Protein AF-0000000084980252 (afdb_homodimer)

Solvent-accessible surface area (backbone atoms only — not comparable to full-atom values): 38788 Å² total; per-residue (Å²): 68,38,42,67,55,24,53,75,73,32,40,65,59,55,53,52,49,38,49,37,38,72,69,48,74,50,67,54,29,23,36,42,31,36,46,54,52,29,51,51,27,41,51,54,37,50,52,53,30,54,77,35,44,35,45,50,27,42,32,36,49,51,64,8,41,34,54,68,59,49,52,53,42,44,72,74,62,47,72,20,28,34,30,60,33,58,70,50,42,48,52,32,54,78,65,73,44,56,40,39,35,37,21,76,73,27,63,68,54,75,72,48,44,51,59,49,60,70,74,57,48,52,26,41,34,40,53,46,70,69,57,48,51,53,50,29,52,40,21,48,75,68,73,40,67,43,40,28,27,39,30,40,35,50,94,81,36,63,67,58,75,63,58,72,61,32,38,46,60,90,47,42,65,64,48,50,61,58,51,68,72,42,88,16,53,37,73,30,31,35,24,28,62,51,16,36,45,68,37,80,92,78,69,41,79,37,77,34,61,23,39,56,46,33,56,54,47,50,50,51,40,42,76,68,73,33,69,71,63,37,41,39,48,32,45,74,26,32,60,70,42,42,72,75,72,47,77,33,74,42,32,31,34,34,32,37,45,28,36,35,21,57,35,76,58,40,59,82,42,94,59,91,40,51,41,27,60,37,39,36,23,26,32,64,44,61,48,94,60,19,18,32,23,48,32,35,58,72,34,74,72,15,64,60,42,45,33,40,40,28,75,70,80,53,80,46,77,48,41,39,51,89,72,65,65,61,46,70,48,62,29,44,39,32,66,46,62,66,62,66,66,22,34,29,42,34,20,46,44,63,44,31,42,71,26,66,17,35,36,35,35,28,42,67,54,98,86,46,77,44,80,76,46,47,24,36,19,70,32,49,69,59,85,124,71,38,41,68,56,24,53,74,72,32,40,65,60,55,51,51,49,38,48,36,39,72,71,48,74,50,68,56,28,23,36,42,32,36,46,54,50,26,51,50,26,41,52,54,38,51,54,52,29,54,76,37,43,34,45,51,27,42,32,35,50,51,65,8,42,35,54,68,60,49,51,54,43,44,73,73,63,46,72,20,30,32,32,61,33,58,69,49,43,47,52,33,54,78,65,73,44,56,39,38,34,37,20,76,76,27,62,68,56,74,73,47,44,50,59,49,58,70,73,57,49,51,26,41,34,38,52,47,68,68,58,48,50,53,49,29,52,40,22,49,75,68,74,42,67,44,40,27,27,40,29,41,35,50,94,80,36,63,66,57,77,63,58,72,61,33,38,48,60,90,48,41,66,64,49,50,60,60,53,67,72,41,88,17,54,38,72,31,33,37,25,27,61,51,16,36,45,68,35,80,91,77,69,42,78,36,77,34,62,23,38,55,45,34,56,52,48,51,50,52,40,43,75,70,74,34,69,72,61,36,42,42,47,32,44,74,26,32,60,70,42,42,72,74,72,46,75,32,74,41,33,31,35,36,31,37,46,29,36,35,20,56,36,76,60,41,61,82,42,93,58,89,41,50,42,26,59,36,39,36,24,27,32,64,45,63,51,96,61,20,18,33,23,48,32,34,59,74,34,75,75,15,64,60,41,47,34,40,39,27,76,72,80,54,80,44,77,48,42,41,52,88,73,65,67,61,45,72,48,62,30,44,39,32,66,47,62,65,61,65,67,21,34,30,42,35,20,48,45,62,44,32,43,71,25,66,19,35,35,35,34,29,43,66,55,99,87,46,75,42,81,74,47,48,24,35,19,70,32,49,68,59,86,124

InterPro domains:
  IPR001608 Alanine racemase, N-terminal [PF01168] (33-231)
  IPR029066 PLP-binding barrel [SSF51419] (34-266)
  IPR048449 YhfX-like, C-terminal domain [PF21279] (278-363)

Structure (mmCIF, N/CA/C/O backbone):
data_AF-0000000084980252-model_v1
#
loop_
_entity.id
_entity.type
_entity.pdbx_description
1 polymer 'Uncharacterized protein'
#
loop_
_atom_site.group_PDB
_atom_site.id
_atom_site.type_symbol
_atom_site.label_atom_id
_atom_site.label_alt_id
_atom_site.label_comp_id
_atom_site.label_asym_id
_atom_site.label_entity_id
_atom_site.label_seq_id
_atom_site.pdbx_PDB_ins_code
_atom_site.Cartn_x
_atom_site.Cartn_y
_atom_site.Cartn_z
_atom_site.occupancy
_atom_site.B_iso_or_equiv
_atom_site.auth_seq_id
_atom_site.auth_comp_id
_atom_site.auth_asym_id
_atom_site.auth_atom_id
_atom_site.pdbx_PDB_model_num
ATOM 1 N N . MET A 1 1 ? 16.734 9.32 -9.547 1 91.62 1 MET A N 1
ATOM 2 C CA . MET A 1 1 ? 16.609 10.719 -9.141 1 91.62 1 MET A CA 1
ATOM 3 C C . MET A 1 1 ? 17.719 11.094 -8.148 1 91.62 1 MET A C 1
ATOM 5 O O . MET A 1 1 ? 18.594 11.891 -8.469 1 91.62 1 MET A O 1
ATOM 9 N N . PHE A 1 2 ? 17.906 10.453 -6.984 1 97.12 2 PHE A N 1
ATOM 10 C CA . PHE A 1 2 ? 18.828 10.828 -5.918 1 97.12 2 PHE A CA 1
ATOM 11 C C . PHE A 1 2 ? 20.062 9.922 -5.922 1 97.12 2 PHE A C 1
ATOM 13 O O . PHE A 1 2 ? 20.984 10.117 -5.125 1 97.12 2 PHE A O 1
ATOM 20 N N . LEU A 1 3 ? 20.125 8.938 -6.828 1 98.06 3 LEU A N 1
ATOM 21 C CA . LEU A 1 3 ? 21.125 7.875 -6.781 1 98.06 3 LEU A CA 1
ATOM 22 C C . LEU A 1 3 ? 22.531 8.445 -6.906 1 98.06 3 LEU A C 1
ATOM 24 O O . LEU A 1 3 ? 23.438 8.039 -6.18 1 98.06 3 LEU A O 1
ATOM 28 N N . LYS A 1 4 ? 22.734 9.398 -7.809 1 96.94 4 LYS A N 1
ATOM 29 C CA . LYS A 1 4 ? 24.062 10 -7.988 1 96.94 4 LYS A CA 1
ATOM 30 C C . LYS A 1 4 ? 24.531 10.695 -6.715 1 96.94 4 LYS A C 1
ATOM 32 O O . LYS A 1 4 ? 25.672 10.516 -6.289 1 96.94 4 LYS A O 1
ATOM 37 N N . LYS A 1 5 ? 23.625 11.516 -6.105 1 97.81 5 LYS A N 1
ATOM 38 C CA . LYS A 1 5 ? 23.969 12.211 -4.867 1 97.81 5 LYS A CA 1
ATOM 39 C C . LYS A 1 5 ? 24.25 11.219 -3.74 1 97.81 5 LYS A C 1
ATOM 41 O O . LYS A 1 5 ? 25.141 11.445 -2.922 1 97.81 5 LYS A O 1
ATOM 46 N N . LEU A 1 6 ? 23.453 10.156 -3.672 1 98.31 6 LEU A N 1
ATOM 47 C CA . LEU A 1 6 ? 23.672 9.125 -2.66 1 98.31 6 LEU A CA 1
ATOM 48 C C . LEU A 1 6 ? 25.031 8.477 -2.828 1 98.31 6 LEU A C 1
ATOM 50 O O . LEU A 1 6 ? 25.75 8.258 -1.846 1 98.31 6 LEU A O 1
ATOM 54 N N . GLU A 1 7 ? 25.359 8.117 -4.031 1 97.56 7 GLU A N 1
ATOM 55 C CA . GLU A 1 7 ? 26.641 7.488 -4.32 1 97.56 7 GLU A CA 1
ATOM 56 C C . GLU A 1 7 ? 27.797 8.406 -3.941 1 97.56 7 GLU A C 1
ATOM 58 O O . GLU A 1 7 ? 28.828 7.949 -3.424 1 97.56 7 GLU A O 1
ATOM 63 N N . GLU A 1 8 ? 27.672 9.703 -4.137 1 97.56 8 GLU A N 1
ATOM 64 C CA . GLU A 1 8 ? 28.734 10.672 -3.879 1 97.56 8 GLU A CA 1
ATOM 65 C C . GLU A 1 8 ? 28.859 10.953 -2.385 1 97.56 8 GLU A C 1
ATOM 67 O O . GLU A 1 8 ? 29.969 11.156 -1.885 1 97.56 8 GLU A O 1
ATOM 72 N N . ARG A 1 9 ? 27.734 10.945 -1.686 1 97.81 9 ARG A N 1
ATOM 73 C CA . ARG A 1 9 ? 27.766 11.523 -0.349 1 97.81 9 ARG A CA 1
ATOM 74 C C . ARG A 1 9 ? 27.516 10.469 0.719 1 97.81 9 ARG A C 1
ATOM 76 O O . ARG A 1 9 ? 27.703 10.719 1.91 1 97.81 9 ARG A O 1
ATOM 83 N N . ASN A 1 10 ? 27.078 9.32 0.358 1 97.38 10 ASN A N 1
ATOM 84 C CA . ASN A 1 10 ? 26.75 8.242 1.284 1 97.38 10 ASN A CA 1
ATOM 85 C C . ASN A 1 10 ? 26.984 6.871 0.653 1 97.38 10 ASN A C 1
ATOM 87 O O . ASN A 1 10 ? 26.109 6.012 0.676 1 97.38 10 ASN A O 1
ATOM 91 N N . LYS A 1 11 ? 28.141 6.723 0.034 1 96.12 11 LYS A N 1
ATOM 92 C CA . LYS A 1 11 ? 28.516 5.492 -0.653 1 96.12 11 LYS A CA 1
ATOM 93 C C . LYS A 1 11 ? 28.516 4.305 0.303 1 96.12 11 LYS A C 1
ATOM 95 O O . LYS A 1 11 ? 28.234 3.174 -0.103 1 96.12 11 LYS A O 1
ATOM 100 N N . ASN A 1 12 ? 28.812 4.562 1.568 1 96.56 12 ASN A N 1
ATOM 101 C CA . ASN A 1 12 ? 28.859 3.504 2.572 1 96.56 12 ASN A CA 1
ATOM 102 C C . ASN A 1 12 ? 27.516 2.785 2.693 1 96.56 12 ASN A C 1
ATOM 104 O O . ASN A 1 12 ? 27.484 1.577 2.936 1 96.56 12 ASN A O 1
ATOM 108 N N . LEU A 1 13 ? 26.406 3.521 2.588 1 98.06 13 LEU A N 1
ATOM 109 C CA . LEU A 1 13 ? 25.094 2.906 2.658 1 98.06 13 LEU A CA 1
ATOM 110 C C . LEU A 1 13 ? 24.875 1.936 1.5 1 98.06 13 LEU A C 1
ATOM 112 O O . LEU A 1 13 ? 24.344 0.842 1.69 1 98.06 13 LEU A O 1
ATOM 116 N N . ILE A 1 14 ? 25.312 2.328 0.305 1 98 14 ILE A N 1
ATOM 117 C CA . ILE A 1 14 ? 25.188 1.491 -0.883 1 98 14 ILE A CA 1
ATOM 118 C C . ILE A 1 14 ? 26.016 0.219 -0.706 1 98 14 ILE A C 1
ATOM 120 O O . ILE A 1 14 ? 25.516 -0.889 -0.894 1 98 14 ILE A O 1
ATOM 124 N N . ASN A 1 15 ? 27.281 0.404 -0.264 1 97 15 ASN A N 1
ATOM 125 C CA . ASN A 1 15 ? 28.188 -0.726 -0.111 1 97 15 ASN A CA 1
ATOM 126 C C . ASN A 1 15 ? 27.688 -1.715 0.937 1 97 15 ASN A C 1
ATOM 128 O O . ASN A 1 15 ? 27.688 -2.926 0.709 1 97 15 ASN A O 1
ATOM 132 N N . ALA A 1 16 ? 27.297 -1.174 2.055 1 97.81 16 ALA A N 1
ATOM 133 C CA . ALA A 1 16 ? 26.781 -2.021 3.127 1 97.81 16 ALA A CA 1
ATOM 134 C C . ALA A 1 16 ? 25.547 -2.809 2.666 1 97.81 16 ALA A C 1
ATOM 136 O O . ALA A 1 16 ? 25.422 -3.998 2.963 1 97.81 16 ALA A O 1
ATOM 137 N N . THR A 1 17 ? 24.656 -2.158 1.934 1 98.5 17 THR A N 1
ATOM 138 C CA . THR A 1 17 ? 23.422 -2.795 1.472 1 98.5 17 THR A CA 1
ATOM 139 C C . THR A 1 17 ? 23.734 -3.918 0.488 1 98.5 17 THR A C 1
ATOM 141 O O . THR A 1 17 ? 23.172 -5.008 0.583 1 98.5 17 THR A O 1
ATOM 144 N N . ILE A 1 18 ? 24.625 -3.654 -0.466 1 98.44 18 ILE A N 1
ATOM 145 C CA . ILE A 1 18 ? 25.031 -4.676 -1.428 1 98.44 18 ILE A CA 1
ATOM 146 C C . ILE A 1 18 ? 25.594 -5.883 -0.691 1 98.44 18 ILE A C 1
ATOM 148 O O . ILE A 1 18 ? 25.234 -7.023 -0.968 1 98.44 18 ILE A O 1
ATOM 152 N N . GLU A 1 19 ? 26.5 -5.598 0.259 1 97.44 19 GLU A N 1
ATOM 153 C CA . GLU A 1 19 ? 27.125 -6.668 1.025 1 97.44 19 GLU A CA 1
ATOM 154 C C . GLU A 1 19 ? 26.094 -7.488 1.784 1 97.44 19 GLU A C 1
ATOM 156 O O . GLU A 1 19 ? 26.094 -8.719 1.716 1 97.44 19 GLU A O 1
ATOM 161 N N . MET A 1 20 ? 25.234 -6.84 2.498 1 97.69 20 MET A N 1
ATOM 162 C CA . MET A 1 20 ? 24.219 -7.512 3.299 1 97.69 20 MET A CA 1
ATOM 163 C C . MET A 1 20 ? 23.312 -8.359 2.418 1 97.69 20 MET A C 1
ATOM 165 O O . MET A 1 20 ? 22.938 -9.477 2.787 1 97.69 20 MET A O 1
ATOM 169 N N . HIS A 1 21 ? 22.906 -7.809 1.261 1 98.56 21 HIS A N 1
ATOM 170 C CA . HIS A 1 21 ? 22.016 -8.539 0.357 1 98.56 21 HIS A CA 1
ATOM 171 C C . HIS A 1 21 ? 22.703 -9.766 -0.224 1 98.56 21 HIS A C 1
ATOM 173 O O . HIS A 1 21 ? 22.141 -10.859 -0.237 1 98.56 21 HIS A O 1
ATOM 179 N N . GLN A 1 22 ? 23.953 -9.57 -0.728 1 98.06 22 GLN A N 1
ATOM 180 C CA . GLN A 1 22 ? 24.688 -10.672 -1.337 1 98.06 22 GLN A CA 1
ATOM 181 C C . GLN A 1 22 ? 24.984 -11.766 -0.315 1 98.06 22 GLN A C 1
ATOM 183 O O . GLN A 1 22 ? 25.078 -12.945 -0.668 1 98.06 22 GLN A O 1
ATOM 188 N N . ASN A 1 23 ? 25.047 -11.414 0.994 1 97.06 23 ASN A N 1
ATOM 189 C CA . ASN A 1 23 ? 25.25 -12.375 2.068 1 97.06 23 ASN A CA 1
ATOM 190 C C . ASN A 1 23 ? 23.938 -13.023 2.492 1 97.06 23 ASN A C 1
ATOM 192 O O . ASN A 1 23 ? 23.906 -13.859 3.402 1 97.06 23 ASN A O 1
ATOM 196 N N . GLY A 1 24 ? 22.828 -12.633 1.924 1 96.94 24 GLY A N 1
ATOM 197 C CA . GLY A 1 24 ? 21.531 -13.203 2.238 1 96.94 24 GLY A CA 1
ATOM 198 C C . GLY A 1 24 ? 20.953 -12.672 3.537 1 96.94 24 GLY A C 1
ATOM 199 O O . GLY A 1 24 ? 20.031 -13.273 4.102 1 96.94 24 GLY A O 1
ATOM 200 N N . GLU A 1 25 ? 21.438 -11.5 4.043 1 96.25 25 GLU A N 1
ATOM 201 C CA . GLU A 1 25 ? 21.031 -10.961 5.336 1 96.25 25 GLU A CA 1
ATOM 202 C C . GLU A 1 25 ? 19.734 -10.156 5.211 1 96.25 25 GLU A C 1
ATOM 204 O O . GLU A 1 25 ? 18.984 -10.039 6.176 1 96.25 25 GLU A O 1
ATOM 209 N N . ILE A 1 26 ? 19.562 -9.555 4.047 1 96.88 26 ILE A N 1
ATOM 210 C CA . ILE A 1 26 ? 18.391 -8.727 3.834 1 96.88 26 ILE A CA 1
ATOM 211 C C . ILE A 1 26 ? 17.75 -9.078 2.49 1 96.88 26 ILE A C 1
ATOM 213 O O . ILE A 1 26 ? 18.406 -9.609 1.6 1 96.88 26 ILE A O 1
ATOM 217 N N . MET A 1 27 ? 16.5 -8.883 2.365 1 97.56 27 MET A N 1
ATOM 218 C CA . MET A 1 27 ? 15.672 -9.273 1.221 1 97.56 27 MET A CA 1
ATOM 219 C C . MET A 1 27 ? 15.406 -8.078 0.314 1 97.56 27 MET A C 1
ATOM 221 O O . MET A 1 27 ? 15.43 -6.93 0.768 1 97.56 27 MET A O 1
ATOM 225 N N . PRO A 1 28 ? 15.219 -8.297 -1.019 1 98.62 28 PRO A N 1
ATOM 226 C CA . PRO A 1 28 ? 14.758 -7.195 -1.868 1 98.62 28 PRO A CA 1
ATOM 227 C C . PRO A 1 28 ? 13.406 -6.629 -1.421 1 98.62 28 PRO A C 1
ATOM 229 O O . PRO A 1 28 ? 12.773 -7.18 -0.518 1 98.62 28 PRO A O 1
ATOM 232 N N . ASP A 1 29 ? 12.93 -5.527 -2.037 1 98.69 29 ASP A N 1
ATOM 233 C CA . ASP A 1 29 ? 11.727 -4.793 -1.667 1 98.69 29 ASP A CA 1
ATOM 234 C C . ASP A 1 29 ? 11.828 -4.254 -0.243 1 98.69 29 ASP A C 1
ATOM 236 O O . ASP A 1 29 ? 10.977 -4.543 0.6 1 98.69 29 ASP A O 1
ATOM 240 N N . SER A 1 30 ? 12.922 -3.545 -0.03 1 98.69 30 SER A N 1
ATOM 241 C CA . SER A 1 30 ? 13.195 -2.936 1.268 1 98.69 30 SER A CA 1
ATOM 242 C C . SER A 1 30 ? 13.766 -1.532 1.108 1 98.69 30 SER A C 1
ATOM 244 O O . SER A 1 30 ? 14.641 -1.303 0.264 1 98.69 30 SER A O 1
ATOM 246 N N . TYR A 1 31 ? 13.219 -0.63 1.798 1 98.94 31 TYR A N 1
ATOM 247 C CA . TYR A 1 31 ? 13.875 0.658 1.984 1 98.94 31 TYR A CA 1
ATOM 248 C C . TYR A 1 31 ? 14.898 0.587 3.109 1 98.94 31 TYR A C 1
ATOM 250 O O . TYR A 1 31 ? 14.57 0.192 4.23 1 98.94 31 TYR A O 1
ATOM 258 N N . ILE A 1 32 ? 16.094 0.924 2.816 1 98.88 32 ILE A N 1
ATOM 259 C CA . ILE A 1 32 ? 17.172 0.95 3.805 1 98.88 32 ILE A CA 1
ATOM 260 C C . ILE A 1 32 ? 17.469 2.393 4.211 1 98.88 32 ILE A C 1
ATOM 262 O O . ILE A 1 32 ? 17.734 3.242 3.361 1 98.88 32 ILE A O 1
ATOM 266 N N . VAL A 1 33 ? 17.422 2.635 5.496 1 98.81 33 VAL A N 1
ATOM 267 C CA . VAL A 1 33 ? 17.625 3.975 6.035 1 98.81 33 VAL A CA 1
ATOM 268 C C . VAL A 1 33 ? 18.922 4.008 6.84 1 98.81 33 VAL A C 1
ATOM 270 O O . VAL A 1 33 ? 19.109 3.223 7.773 1 98.81 33 VAL A O 1
ATOM 273 N N . ASP A 1 34 ? 19.812 4.809 6.449 1 98.5 34 ASP A N 1
ATOM 274 C CA . ASP A 1 34 ? 20.969 5.117 7.285 1 98.5 34 ASP A CA 1
ATOM 275 C C . ASP A 1 34 ? 20.578 6.008 8.461 1 98.5 34 ASP A C 1
ATOM 277 O O . ASP A 1 34 ? 20.578 7.234 8.344 1 98.5 34 ASP A O 1
ATOM 281 N N . LEU A 1 35 ? 20.375 5.414 9.594 1 98.56 35 LEU A N 1
ATOM 282 C CA . LEU A 1 35 ? 19.797 6.094 10.742 1 98.56 35 LEU A CA 1
ATOM 283 C C . LEU A 1 35 ? 20.75 7.164 11.273 1 98.56 35 LEU A C 1
ATOM 285 O O . LEU A 1 35 ? 20.312 8.25 11.664 1 98.56 35 LEU A O 1
ATOM 289 N N . ASN A 1 36 ? 22.047 6.883 11.336 1 98 36 ASN A N 1
ATOM 290 C CA . ASN A 1 36 ? 23.016 7.863 11.812 1 98 36 ASN A CA 1
ATOM 291 C C . ASN A 1 36 ? 22.969 9.148 10.984 1 98 36 ASN A C 1
ATOM 293 O O . ASN A 1 36 ? 22.906 10.25 11.547 1 98 36 ASN A O 1
ATOM 297 N N . THR A 1 37 ? 22.984 8.984 9.719 1 98.31 37 THR A N 1
ATOM 298 C CA . THR A 1 37 ? 22.953 10.141 8.828 1 98.31 37 THR A CA 1
ATOM 299 C C . THR A 1 37 ? 21.625 10.891 8.953 1 98.31 37 THR A C 1
ATOM 301 O O . THR A 1 37 ? 21.609 12.125 8.969 1 98.31 37 THR A O 1
ATOM 304 N N . LEU A 1 38 ? 20.516 10.156 9.062 1 98.81 38 LEU A N 1
ATOM 305 C CA . LEU A 1 38 ? 19.203 10.773 9.234 1 98.81 38 LEU A CA 1
ATOM 306 C C . LEU A 1 38 ? 19.172 11.648 10.484 1 98.81 38 LEU A C 1
ATOM 308 O O . LEU A 1 38 ? 18.703 12.781 10.438 1 98.81 38 LEU A O 1
ATOM 312 N N . LEU A 1 39 ? 19.703 11.125 11.555 1 98.69 39 LEU A N 1
ATOM 313 C CA . LEU A 1 39 ? 19.672 11.844 12.828 1 98.69 39 LEU A CA 1
ATOM 314 C C . LEU A 1 39 ? 20.625 13.031 12.805 1 98.69 39 LEU A C 1
ATOM 316 O O . LEU A 1 39 ? 20.359 14.062 13.414 1 98.69 39 LEU A O 1
ATOM 320 N N . ASP A 1 40 ? 21.719 12.867 12.125 1 98.56 40 ASP A N 1
ATOM 321 C CA . ASP A 1 40 ? 22.641 13.992 11.953 1 98.56 40 ASP A CA 1
ATOM 322 C C . ASP A 1 40 ? 21.969 15.117 11.164 1 98.56 40 ASP A C 1
ATOM 324 O O . ASP A 1 40 ? 22.094 16.297 11.516 1 98.56 40 ASP A O 1
ATOM 328 N N . ASN A 1 41 ? 21.281 14.734 10.023 1 98.94 41 ASN A N 1
ATOM 329 C CA . ASN A 1 41 ? 20.484 15.711 9.281 1 98.94 41 ASN A CA 1
ATOM 330 C C . ASN A 1 41 ? 19.5 16.438 10.188 1 98.94 41 ASN A C 1
ATOM 332 O O . ASN A 1 41 ? 19.406 17.656 10.172 1 98.94 41 ASN A O 1
ATOM 336 N N . ALA A 1 42 ? 18.812 15.664 10.984 1 98.94 42 ALA A N 1
ATOM 337 C CA . ALA A 1 42 ? 17.766 16.188 11.859 1 98.94 42 ALA A CA 1
ATOM 338 C C . ALA A 1 42 ? 18.359 17.141 12.898 1 98.94 42 ALA A C 1
ATOM 340 O O . ALA A 1 42 ? 17.766 18.188 13.188 1 98.94 42 ALA A O 1
ATOM 341 N N . LYS A 1 43 ? 19.469 16.766 13.453 1 98.81 43 LYS A N 1
ATOM 342 C CA . LYS A 1 43 ? 20.125 17.578 14.461 1 98.81 43 LYS A CA 1
ATOM 343 C C . LYS A 1 43 ? 20.516 18.938 13.891 1 98.81 43 LYS A C 1
ATOM 345 O O . LYS A 1 43 ? 20.297 19.984 14.523 1 98.81 43 LYS A O 1
ATOM 350 N N . LYS A 1 44 ? 21.109 18.938 12.742 1 98.81 44 LYS A N 1
ATOM 351 C CA . LYS A 1 44 ? 21.516 20.172 12.086 1 98.81 44 LYS A CA 1
ATOM 352 C C . LYS A 1 44 ? 20.297 21.047 11.781 1 98.81 44 LYS A C 1
ATOM 354 O O . LYS A 1 44 ? 20.344 22.266 11.961 1 98.81 44 LYS A O 1
ATOM 359 N N . MET A 1 45 ? 19.25 20.438 11.328 1 98.81 45 MET A N 1
ATOM 360 C CA . MET A 1 45 ? 18.047 21.188 10.977 1 98.81 45 MET A CA 1
ATOM 361 C C . MET A 1 45 ? 17.438 21.859 12.203 1 98.81 45 MET A C 1
ATOM 363 O O . MET A 1 45 ? 17.016 23.016 12.148 1 98.81 45 MET A O 1
ATOM 367 N N . LEU A 1 46 ? 17.406 21.047 13.234 1 98.38 46 LEU A N 1
ATOM 368 C CA . LEU A 1 46 ? 16.844 21.578 14.484 1 98.38 46 LEU A CA 1
ATOM 369 C C . LEU A 1 46 ? 17.656 22.766 14.977 1 98.38 46 LEU A C 1
ATOM 371 O O . LEU A 1 46 ? 17.094 23.75 15.469 1 98.38 46 LEU A O 1
ATOM 375 N N . TYR A 1 47 ? 18.969 22.656 14.891 1 98.25 47 TYR A N 1
ATOM 376 C CA . TYR A 1 47 ? 19.859 23.734 15.289 1 98.25 47 TYR A CA 1
ATOM 377 C C . TYR A 1 47 ? 19.547 25.016 14.516 1 98.25 47 TYR A C 1
ATOM 379 O O . TYR A 1 47 ? 19.375 26.078 15.102 1 98.25 47 TYR A O 1
ATOM 387 N N . VAL A 1 48 ? 19.422 24.906 13.219 1 98.25 48 VAL A N 1
ATOM 388 C CA . VAL A 1 48 ? 19.141 26.047 12.359 1 98.25 48 VAL A CA 1
ATOM 389 C C . VAL A 1 48 ? 17.766 26.609 12.672 1 98.25 48 VAL A C 1
ATOM 391 O O . VAL A 1 48 ? 17.562 27.828 12.703 1 98.25 48 VAL A O 1
ATOM 394 N N . ALA A 1 49 ? 16.781 25.766 12.867 1 98.12 49 ALA A N 1
ATOM 395 C CA . ALA A 1 49 ? 15.43 26.188 13.195 1 98.12 49 ALA A CA 1
ATOM 396 C C . ALA A 1 49 ? 15.422 27.016 14.477 1 98.12 49 ALA A C 1
ATOM 398 O O . ALA A 1 49 ? 14.734 28.047 14.547 1 98.12 49 ALA A O 1
ATOM 399 N N . LYS A 1 50 ? 16.188 26.594 15.438 1 96.62 50 LYS A N 1
ATOM 400 C CA . LYS A 1 50 ? 16.281 27.312 16.703 1 96.62 50 LYS A CA 1
ATOM 401 C C . LYS A 1 50 ? 16.891 28.703 16.484 1 96.62 50 LYS A C 1
ATOM 403 O O . LYS A 1 50 ? 16.406 29.688 17.062 1 96.62 50 LYS A O 1
ATOM 408 N N . GLU A 1 51 ? 17.859 28.75 15.711 1 96.81 51 GLU A N 1
ATOM 409 C CA . GLU A 1 51 ? 18.5 30.031 15.414 1 96.81 51 GLU A CA 1
ATOM 410 C C . GLU A 1 51 ? 17.516 30.984 14.75 1 96.81 51 GLU A C 1
ATOM 412 O O . GLU A 1 51 ? 17.594 32.219 14.961 1 96.81 51 GLU A O 1
ATOM 417 N N . LYS A 1 52 ? 16.625 30.438 14 1 97.12 52 LYS A N 1
ATOM 418 C CA . LYS A 1 52 ? 15.656 31.25 13.258 1 97.12 52 LYS A CA 1
ATOM 419 C C . LYS A 1 52 ? 14.375 31.438 14.055 1 97.12 52 LYS A C 1
ATOM 421 O O . LYS A 1 52 ? 13.422 32.062 13.578 1 97.12 52 LYS A O 1
ATOM 426 N N . ASN A 1 53 ? 14.297 30.891 15.266 1 96.44 53 ASN A N 1
ATOM 427 C CA . ASN A 1 53 ? 13.133 30.922 16.141 1 96.44 53 ASN A CA 1
ATOM 428 C C . ASN A 1 53 ? 11.922 30.266 15.484 1 96.44 53 ASN A C 1
ATOM 430 O O . ASN A 1 53 ? 10.82 30.812 15.516 1 96.44 53 ASN A O 1
ATOM 434 N N . VAL A 1 54 ? 12.172 29.203 14.781 1 96.81 54 VAL A N 1
ATOM 435 C CA . VAL A 1 54 ? 11.141 28.422 14.102 1 96.81 54 VAL A CA 1
ATOM 436 C C . VAL A 1 54 ? 10.945 27.094 14.812 1 96.81 54 VAL A C 1
ATOM 438 O O . VAL A 1 54 ? 11.891 26.531 15.375 1 96.81 54 VAL A O 1
ATOM 441 N N . LYS A 1 55 ? 9.727 26.594 14.836 1 97.31 55 LYS A N 1
ATOM 442 C CA . LYS A 1 55 ? 9.414 25.281 15.414 1 97.31 55 LYS A CA 1
ATOM 443 C C . LYS A 1 55 ? 9.242 24.234 14.32 1 97.31 55 LYS A C 1
ATOM 445 O O . LYS A 1 55 ? 8.828 24.547 13.203 1 97.31 55 LYS A O 1
ATOM 450 N N . LEU A 1 56 ? 9.586 23 14.641 1 98.44 56 LEU A N 1
ATOM 451 C CA . LEU A 1 56 ? 9.5 21.922 13.664 1 98.44 56 LEU A CA 1
ATOM 452 C C . LEU A 1 56 ? 8.641 20.781 14.188 1 98.44 56 LEU A C 1
ATOM 454 O O . LEU A 1 56 ? 8.828 20.344 15.328 1 98.44 56 LEU A O 1
ATOM 458 N N . LEU A 1 57 ? 7.676 20.375 13.445 1 98.69 57 LEU A N 1
ATOM 459 C CA . LEU A 1 57 ? 6.949 19.109 13.609 1 98.69 57 LEU A CA 1
ATOM 460 C C . LEU A 1 57 ? 7.34 18.125 12.516 1 98.69 57 LEU A C 1
ATOM 462 O O . LEU A 1 57 ? 7.195 18.406 11.328 1 98.69 57 LEU A O 1
ATOM 466 N N . PHE A 1 58 ? 7.848 16.953 12.938 1 98.88 58 PHE A N 1
ATOM 467 C CA . PHE A 1 58 ? 8.375 16.047 11.922 1 98.88 58 PHE A CA 1
ATOM 468 C C . PHE A 1 58 ? 7.254 15.258 11.258 1 98.88 58 PHE A C 1
ATOM 470 O O . PHE A 1 58 ? 6.277 14.891 11.914 1 98.88 58 PHE A O 1
ATOM 477 N N . MET A 1 59 ? 7.371 15.094 9.984 1 98.62 59 MET A N 1
ATOM 478 C CA . MET A 1 59 ? 6.504 14.266 9.148 1 98.62 59 MET A CA 1
ATOM 479 C C . MET A 1 59 ? 7.199 12.969 8.758 1 98.62 59 MET A C 1
ATOM 481 O O . MET A 1 59 ? 8.289 12.992 8.188 1 98.62 59 MET A O 1
ATOM 485 N N . LEU A 1 60 ? 6.551 11.781 9 1 98.81 60 LEU A N 1
ATOM 486 C CA . LEU A 1 60 ? 7.285 10.539 8.789 1 98.81 60 LEU A CA 1
ATOM 487 C C . LEU A 1 60 ? 6.555 9.633 7.801 1 98.81 60 LEU A C 1
ATOM 489 O O . LEU A 1 60 ? 6.988 8.508 7.551 1 98.81 60 LEU A O 1
ATOM 493 N N . LYS A 1 61 ? 5.484 10.117 7.184 1 98.56 61 LYS A N 1
ATOM 494 C CA . LYS A 1 61 ? 4.766 9.266 6.246 1 98.56 61 LYS A CA 1
ATOM 495 C C . LYS A 1 61 ? 5.699 8.719 5.168 1 98.56 61 LYS A C 1
ATOM 497 O O . LYS A 1 61 ? 5.582 7.562 4.762 1 98.56 61 LYS A O 1
ATOM 502 N N . GLN A 1 62 ? 6.668 9.484 4.637 1 98.5 62 GLN A N 1
ATOM 503 C CA . GLN A 1 62 ? 7.566 9.039 3.576 1 98.5 62 GLN A CA 1
ATOM 504 C C . GLN A 1 62 ? 8.586 8.031 4.105 1 98.5 62 GLN A C 1
ATOM 506 O O . GLN A 1 62 ? 9.234 7.332 3.326 1 98.5 62 GLN A O 1
ATOM 511 N N . LEU A 1 63 ? 8.766 7.984 5.438 1 98.75 63 LEU A N 1
ATOM 512 C CA . LEU A 1 63 ? 9.688 7.031 6.051 1 98.75 63 LEU A CA 1
ATOM 513 C C . LEU A 1 63 ? 8.93 5.914 6.746 1 98.75 63 LEU A C 1
ATOM 515 O O . LEU A 1 63 ? 9.398 5.371 7.75 1 98.75 63 LEU A O 1
ATOM 519 N N . GLY A 1 64 ? 7.691 5.648 6.309 1 98.56 64 GLY A N 1
ATOM 520 C CA . GLY A 1 64 ? 6.914 4.52 6.797 1 98.56 64 GLY A CA 1
ATOM 521 C C . GLY A 1 64 ? 6.289 4.766 8.156 1 98.56 64 GLY A C 1
ATOM 522 O O . GLY A 1 64 ? 6.125 3.834 8.945 1 98.56 64 GLY A O 1
ATOM 523 N N . ARG A 1 65 ? 6.094 6.004 8.516 1 98.69 65 ARG A N 1
ATOM 524 C CA . ARG A 1 65 ? 5.488 6.312 9.805 1 98.69 65 ARG A CA 1
ATOM 525 C C . ARG A 1 65 ? 6.273 5.68 10.945 1 98.69 65 ARG A C 1
ATOM 527 O O . ARG A 1 65 ? 5.688 5.188 11.914 1 98.69 65 ARG A O 1
ATOM 534 N N . ASN A 1 66 ? 7.566 5.598 10.93 1 98.69 66 ASN A N 1
ATOM 535 C CA . ASN A 1 66 ? 8.398 4.75 11.773 1 98.69 66 ASN A CA 1
ATOM 536 C C . ASN A 1 66 ? 8.484 5.289 13.195 1 98.69 66 ASN A C 1
ATOM 538 O O . ASN A 1 66 ? 9.047 6.363 13.422 1 98.69 66 ASN A O 1
ATOM 542 N N . PRO A 1 67 ? 7.984 4.551 14.172 1 98.31 67 PRO A N 1
ATOM 543 C CA . PRO A 1 67 ? 7.949 5.078 15.539 1 98.31 67 PRO A CA 1
ATOM 544 C C . PRO A 1 67 ? 9.328 5.125 16.188 1 98.31 67 PRO A C 1
ATOM 546 O O . PRO A 1 67 ? 9.562 5.914 17.109 1 98.31 67 PRO A O 1
ATOM 549 N N . TYR A 1 68 ? 10.273 4.273 15.758 1 98.56 68 TYR A N 1
ATOM 550 C CA . TYR A 1 68 ? 11.633 4.34 16.281 1 98.56 68 TYR A CA 1
ATOM 551 C C . TYR A 1 68 ? 12.305 5.652 15.883 1 98.56 68 TYR A C 1
ATOM 553 O O . TYR A 1 68 ? 12.922 6.312 16.719 1 98.56 68 TYR A O 1
ATOM 561 N N . ILE A 1 69 ? 12.148 6.012 14.625 1 98.88 69 ILE A N 1
ATOM 562 C CA . ILE A 1 69 ? 12.68 7.285 14.156 1 98.88 69 ILE A CA 1
ATOM 563 C C . ILE A 1 69 ? 12.008 8.43 14.914 1 98.88 69 ILE A C 1
ATOM 565 O O . ILE A 1 69 ? 12.68 9.375 15.344 1 98.88 69 ILE A O 1
ATOM 569 N N . ALA A 1 70 ? 10.719 8.312 15.102 1 98.94 70 ALA A N 1
ATOM 570 C CA . ALA A 1 70 ? 9.977 9.344 15.828 1 98.94 70 ALA A CA 1
ATOM 571 C C . ALA A 1 70 ? 10.547 9.547 17.219 1 98.94 70 ALA A C 1
ATOM 573 O O . ALA A 1 70 ? 10.766 10.68 17.656 1 98.94 70 ALA A O 1
ATOM 574 N N . LYS A 1 71 ? 10.758 8.461 17.906 1 98.75 71 LYS A N 1
ATOM 575 C CA . LYS A 1 71 ? 11.289 8.531 19.266 1 98.75 71 LYS A CA 1
ATOM 576 C C . LYS A 1 71 ? 12.656 9.211 19.281 1 98.75 71 LYS A C 1
ATOM 578 O O . LYS A 1 71 ? 12.938 10.023 20.172 1 98.75 71 LYS A O 1
ATOM 583 N N . LYS A 1 72 ? 13.477 8.859 18.328 1 98.81 72 LYS A N 1
ATOM 584 C CA . LYS A 1 72 ? 14.805 9.461 18.25 1 98.81 72 LYS A CA 1
ATOM 585 C C . LYS A 1 72 ? 14.719 10.961 17.984 1 98.81 72 LYS A C 1
ATOM 587 O O . LYS A 1 72 ? 15.516 11.734 18.516 1 98.81 72 LYS A O 1
ATOM 592 N N . LEU A 1 73 ? 13.773 11.359 17.141 1 98.88 73 LEU A N 1
ATOM 593 C CA . LEU A 1 73 ? 13.602 12.773 16.844 1 98.88 73 LEU A CA 1
ATOM 594 C C . LEU A 1 73 ? 13.125 13.539 18.078 1 98.88 73 LEU A C 1
ATOM 596 O O . LEU A 1 73 ? 13.578 14.656 18.328 1 98.88 73 LEU A O 1
ATOM 600 N N . ILE A 1 74 ? 12.211 12.922 18.844 1 98.81 74 ILE A N 1
ATOM 601 C CA . ILE A 1 74 ? 11.75 13.523 20.078 1 98.81 74 ILE A CA 1
ATOM 602 C C . ILE A 1 74 ? 12.93 13.688 21.047 1 98.81 74 ILE A C 1
ATOM 604 O O . ILE A 1 74 ? 13.086 14.742 21.672 1 98.81 74 ILE A O 1
ATOM 608 N N . GLU A 1 75 ? 13.773 12.703 21.125 1 98.69 75 GLU A N 1
ATOM 609 C CA . GLU A 1 75 ? 14.961 12.75 21.984 1 98.69 75 GLU A CA 1
ATOM 610 C C . GLU A 1 75 ? 15.898 13.883 21.562 1 98.69 75 GLU A C 1
ATOM 612 O O . GLU A 1 75 ? 16.562 14.484 22.406 1 98.69 75 GLU A O 1
ATOM 617 N N . LEU A 1 76 ? 15.922 14.141 20.297 1 98.56 76 LEU A N 1
ATOM 618 C CA . LEU A 1 76 ? 16.781 15.203 19.781 1 98.56 76 LEU A CA 1
ATOM 619 C C . LEU A 1 76 ? 16.219 16.578 20.141 1 98.56 76 LEU A C 1
ATOM 621 O O . LEU A 1 76 ? 16.953 17.562 20.141 1 98.56 76 LEU A O 1
ATOM 625 N N . GLY A 1 77 ? 14.891 16.641 20.344 1 98.19 77 GLY A N 1
ATOM 626 C CA . GLY A 1 77 ? 14.336 17.922 20.75 1 98.19 77 GLY A CA 1
ATOM 627 C C . GLY A 1 77 ? 13.188 18.391 19.875 1 98.19 77 GLY A C 1
ATOM 628 O O . GLY A 1 77 ? 12.633 19.469 20.078 1 98.19 77 GLY A O 1
ATOM 629 N N . TYR A 1 78 ? 12.812 17.594 18.859 1 98.5 78 TYR A N 1
ATOM 630 C CA . TYR A 1 78 ? 11.641 17.953 18.062 1 98.5 78 TYR A CA 1
ATOM 631 C C . TYR A 1 78 ? 10.383 17.953 18.922 1 98.5 78 TYR A C 1
ATOM 633 O O . TYR A 1 78 ? 10.258 17.156 19.859 1 98.5 78 TYR A O 1
ATOM 641 N N . GLU A 1 79 ? 9.43 18.75 18.578 1 96.25 79 GLU A N 1
ATOM 642 C CA . GLU A 1 79 ? 8.266 19 19.422 1 96.25 79 GLU A CA 1
ATOM 643 C C . GLU A 1 79 ? 7.234 17.891 19.266 1 96.25 79 GLU A C 1
ATOM 645 O O . GLU A 1 79 ? 6.406 17.688 20.156 1 96.25 79 GLU A O 1
ATOM 650 N N . GLY A 1 80 ? 7.25 17.234 18.172 1 98.56 80 GLY A N 1
ATOM 651 C CA . GLY A 1 80 ? 6.27 16.188 17.922 1 98.56 80 GLY A CA 1
ATOM 652 C C . GLY A 1 80 ? 6.059 15.898 16.453 1 98.56 80 GLY A C 1
ATOM 653 O O . GLY A 1 80 ? 6.766 16.438 15.602 1 98.56 80 GLY A O 1
ATOM 654 N N . ALA A 1 81 ? 5.141 15.031 16.203 1 98.88 81 ALA A N 1
ATOM 655 C CA . ALA A 1 81 ? 4.848 14.586 14.852 1 98.88 81 ALA A CA 1
ATOM 656 C C . ALA A 1 81 ? 3.717 15.406 14.234 1 98.88 81 ALA A C 1
ATOM 658 O O . ALA A 1 81 ? 2.828 15.883 14.953 1 98.88 81 ALA A O 1
ATOM 659 N N . VAL A 1 82 ? 3.789 15.695 13.008 1 98.81 82 VAL A N 1
ATOM 660 C CA . VAL A 1 82 ? 2.598 15.938 12.195 1 98.81 82 VAL A CA 1
ATOM 661 C C . VAL A 1 82 ? 2.201 14.648 11.477 1 98.81 82 VAL A C 1
ATOM 663 O O . VAL A 1 82 ? 3.039 14 10.844 1 98.81 82 VAL A O 1
ATOM 666 N N . VAL A 1 83 ? 0.976 14.25 11.617 1 98.75 83 VAL A N 1
ATOM 667 C CA . VAL A 1 83 ? 0.57 12.953 11.078 1 98.75 83 VAL A CA 1
ATOM 668 C C . VAL A 1 83 ? -0.297 13.156 9.836 1 98.75 83 VAL A C 1
ATOM 670 O O . VAL A 1 83 ? -1.127 14.062 9.797 1 98.75 83 VAL A O 1
ATOM 673 N N . VAL A 1 84 ? -0.046 12.336 8.836 1 98.19 84 VAL A N 1
ATOM 674 C CA . VAL A 1 84 ? -0.68 12.523 7.535 1 98.19 84 VAL A CA 1
ATOM 675 C C . VAL A 1 84 ? -2.15 12.125 7.613 1 98.19 84 VAL A C 1
ATOM 677 O O . VAL A 1 84 ? -2.99 12.672 6.902 1 98.19 84 VAL A O 1
ATOM 680 N N . ASP A 1 85 ? -2.482 11.07 8.453 1 98.12 85 ASP A N 1
ATOM 681 C CA . ASP A 1 85 ? -3.85 10.57 8.57 1 98.12 85 ASP A CA 1
ATOM 682 C C . ASP A 1 85 ? -4.086 9.938 9.938 1 98.12 85 ASP A C 1
ATOM 684 O O . ASP A 1 85 ? -3.184 9.906 10.781 1 98.12 85 ASP A O 1
ATOM 688 N N . PHE A 1 86 ? -5.297 9.492 10.203 1 97.62 86 PHE A N 1
ATOM 689 C CA . PHE A 1 86 ? -5.707 8.984 11.508 1 97.62 86 PHE A CA 1
ATOM 690 C C . PHE A 1 86 ? -5.047 7.637 11.797 1 97.62 86 PHE A C 1
ATOM 692 O O . PHE A 1 86 ? -4.805 7.301 12.961 1 97.62 86 PHE A O 1
ATOM 699 N N . ASN A 1 87 ? -4.672 6.871 10.758 1 97.12 87 ASN A N 1
ATOM 700 C CA . ASN A 1 87 ? -3.916 5.645 10.984 1 97.12 87 ASN A CA 1
ATOM 701 C C . ASN A 1 87 ? -2.51 5.941 11.5 1 97.12 87 ASN A C 1
ATOM 703 O O . ASN A 1 87 ? -1.996 5.227 12.359 1 97.12 87 ASN A O 1
ATOM 707 N N . GLU A 1 88 ? -1.889 6.941 10.922 1 98.44 88 GLU A N 1
ATOM 708 C CA . GLU A 1 88 ? -0.589 7.363 11.438 1 98.44 88 GLU A CA 1
ATOM 709 C C . GLU A 1 88 ? -0.7 7.879 12.867 1 98.44 88 GLU A C 1
ATOM 711 O O . GLU A 1 88 ? 0.186 7.637 13.688 1 98.44 88 GLU A O 1
ATOM 716 N N . ALA A 1 89 ? -1.788 8.633 13.148 1 98.56 89 ALA A N 1
ATOM 717 C CA . ALA A 1 89 ? -2.02 9.094 14.516 1 98.56 89 ALA A CA 1
ATOM 718 C C . ALA A 1 89 ? -2.049 7.914 15.492 1 98.56 89 ALA A C 1
ATOM 720 O O . ALA A 1 89 ? -1.435 7.973 16.562 1 98.56 89 ALA A O 1
ATOM 721 N N . LYS A 1 90 ? -2.725 6.895 15.109 1 97.19 90 LYS A N 1
ATOM 722 C CA . LYS A 1 90 ? -2.826 5.723 15.969 1 97.19 90 LYS A CA 1
ATOM 723 C C . LYS A 1 90 ? -1.45 5.121 16.25 1 97.19 90 LYS A C 1
ATOM 725 O O . LYS A 1 90 ? -1.142 4.762 17.391 1 97.19 90 LYS A O 1
ATOM 730 N N . VAL A 1 91 ? -0.604 5.031 15.211 1 97.56 91 VAL A N 1
ATOM 731 C CA . VAL A 1 91 ? 0.739 4.484 15.367 1 97.56 91 VAL A CA 1
ATOM 732 C C . VAL A 1 91 ? 1.53 5.324 16.359 1 97.56 91 VAL A C 1
ATOM 734 O O . VAL A 1 91 ? 2.186 4.781 17.266 1 97.56 91 VAL A O 1
ATOM 737 N N . MET A 1 92 ? 1.439 6.648 16.219 1 98.69 92 MET A N 1
ATOM 738 C CA . MET A 1 92 ? 2.166 7.535 17.125 1 98.69 92 MET A CA 1
ATOM 739 C C . MET A 1 92 ? 1.628 7.418 18.547 1 98.69 92 MET A C 1
ATOM 741 O O . MET A 1 92 ? 2.4 7.336 19.5 1 98.69 92 MET A O 1
ATOM 745 N N . MET A 1 93 ? 0.324 7.379 18.688 1 98.56 93 MET A N 1
ATOM 746 C CA . MET A 1 93 ? -0.303 7.281 20 1 98.56 93 MET A CA 1
ATOM 747 C C . MET A 1 93 ? 0.064 5.969 20.688 1 98.56 93 MET A C 1
ATOM 749 O O . MET A 1 93 ? 0.429 5.957 21.859 1 98.56 93 MET A O 1
ATOM 753 N N . ASP A 1 94 ? 0.025 4.863 19.875 1 97 94 ASP A N 1
ATOM 754 C CA . ASP A 1 94 ? 0.346 3.547 20.422 1 97 94 ASP A CA 1
ATOM 755 C C . ASP A 1 94 ? 1.8 3.482 20.875 1 97 94 ASP A C 1
ATOM 757 O O . ASP A 1 94 ? 2.164 2.617 21.672 1 97 94 ASP A O 1
ATOM 761 N N . ASN A 1 95 ? 2.609 4.391 20.391 1 98 95 ASN A N 1
ATOM 762 C CA . ASN A 1 95 ? 4.023 4.395 20.75 1 98 95 ASN A CA 1
ATOM 763 C C . ASN A 1 95 ? 4.379 5.59 21.625 1 98 95 ASN A C 1
ATOM 765 O O . ASN A 1 95 ? 5.559 5.91 21.797 1 98 95 ASN A O 1
ATOM 769 N N . ASN A 1 96 ? 3.383 6.332 22.125 1 98.31 96 ASN A N 1
ATOM 770 C CA . ASN A 1 96 ? 3.535 7.445 23.062 1 98.31 96 ASN A CA 1
ATOM 771 C C . ASN A 1 96 ? 4.379 8.57 22.469 1 98.31 96 ASN A C 1
ATOM 773 O O . ASN A 1 96 ? 5.242 9.125 23.141 1 98.31 96 ASN A O 1
ATOM 777 N N . ILE A 1 97 ? 4.215 8.805 21.203 1 98.81 97 ILE A N 1
ATOM 778 C CA . ILE A 1 97 ? 4.883 9.898 20.516 1 98.81 97 ILE A CA 1
ATOM 779 C C . ILE A 1 97 ? 3.988 11.133 20.516 1 98.81 97 ILE A C 1
ATOM 781 O O . ILE A 1 97 ? 2.826 11.07 20.109 1 98.81 97 ILE A O 1
ATOM 785 N N . PRO A 1 98 ? 4.492 12.266 21 1 98.81 98 PRO A N 1
ATOM 786 C CA . PRO A 1 98 ? 3.682 13.484 20.953 1 98.81 98 PRO A CA 1
ATOM 787 C C . PRO A 1 98 ? 3.275 13.859 19.531 1 98.81 98 PRO A C 1
ATOM 789 O O . PRO A 1 98 ? 4.07 13.711 18.594 1 98.81 98 PRO A O 1
ATOM 792 N N . ILE A 1 99 ? 2.02 14.242 19.391 1 98.81 99 ILE A N 1
ATOM 793 C CA . ILE A 1 99 ? 1.501 14.703 18.094 1 98.81 99 ILE A CA 1
ATOM 794 C C . ILE A 1 99 ? 1.26 16.203 18.156 1 98.81 99 ILE A C 1
ATOM 796 O O . ILE A 1 99 ? 0.463 16.688 18.969 1 98.81 99 ILE A O 1
ATOM 800 N N . GLY A 1 100 ? 1.99 16.922 17.297 1 98.75 100 GLY A N 1
ATOM 801 C CA . GLY A 1 100 ? 1.869 18.375 17.281 1 98.75 100 GLY A CA 1
ATOM 802 C C . GLY A 1 100 ? 0.753 18.859 16.375 1 98.75 100 GLY A C 1
ATOM 803 O O . GLY A 1 100 ? 0.214 19.953 16.594 1 98.75 100 GLY A O 1
ATOM 804 N N . ASN A 1 101 ? 0.487 18.156 15.336 1 98.81 101 ASN A N 1
ATOM 805 C CA . ASN A 1 101 ? -0.549 18.516 14.383 1 98.81 101 ASN A CA 1
ATOM 806 C C . ASN A 1 101 ? -1.192 17.297 13.75 1 98.81 101 ASN A C 1
ATOM 808 O O . ASN A 1 101 ? -0.493 16.375 13.32 1 98.81 101 ASN A O 1
ATOM 812 N N . VAL A 1 102 ? -2.498 17.234 13.719 1 98.75 102 VAL A N 1
ATOM 813 C CA . VAL A 1 102 ? -3.256 16.188 13.047 1 98.75 102 VAL A CA 1
ATOM 814 C C . VAL A 1 102 ? -4.336 16.812 12.164 1 98.75 102 VAL A C 1
ATOM 816 O O . VAL A 1 102 ? -4.832 17.906 12.461 1 98.75 102 VAL A O 1
ATOM 819 N N . GLY A 1 103 ? -4.559 16.234 11.016 1 98 103 GLY A N 1
ATOM 820 C CA . GLY A 1 103 ? -5.727 16.609 10.234 1 98 103 GLY A CA 1
ATOM 821 C C . GLY A 1 103 ? -5.395 17.5 9.047 1 98 103 GLY A C 1
ATOM 822 O O . GLY A 1 103 ? -6.285 17.906 8.297 1 98 103 GLY A O 1
ATOM 823 N N . ASN A 1 104 ? -4.102 17.781 8.828 1 95.06 104 ASN A N 1
ATOM 824 C CA . ASN A 1 104 ? -3.719 18.734 7.793 1 95.06 104 ASN A CA 1
ATOM 825 C C . ASN A 1 104 ? -3.939 18.156 6.395 1 95.06 104 ASN A C 1
ATOM 827 O O . ASN A 1 104 ? -4.328 18.891 5.477 1 95.06 104 ASN A O 1
ATOM 831 N N . LEU A 1 105 ? -3.664 16.891 6.195 1 96.25 105 LEU A N 1
A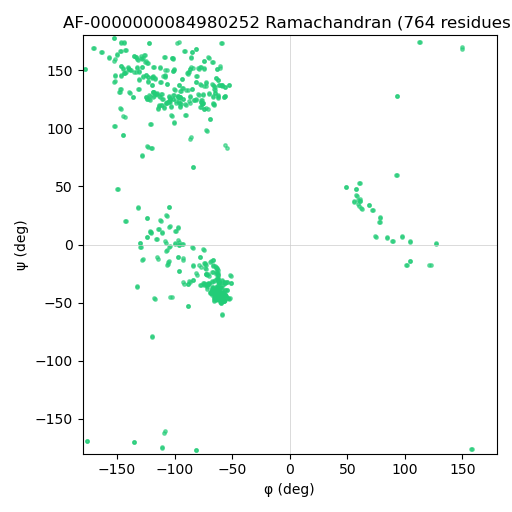TOM 832 C CA . LEU A 1 105 ? -3.873 16.25 4.902 1 96.25 105 LEU A CA 1
ATOM 833 C C . LEU A 1 105 ? -5.145 15.414 4.914 1 96.25 105 LEU A C 1
ATOM 835 O O . LEU A 1 105 ? -5.969 15.516 3.998 1 96.25 105 LEU A O 1
ATOM 839 N N . VAL A 1 106 ? -5.32 14.68 5.922 1 98.62 106 VAL A N 1
ATOM 840 C CA . VAL A 1 106 ? -6.52 13.867 6.105 1 98.62 106 VAL A CA 1
ATOM 841 C C . VAL A 1 106 ? -7.184 14.211 7.438 1 98.62 106 VAL A C 1
ATOM 843 O O . VAL A 1 106 ? -6.555 14.117 8.492 1 98.62 106 VAL A O 1
ATOM 846 N N . GLN A 1 107 ? -8.461 14.578 7.418 1 98.69 107 GLN A N 1
ATOM 847 C CA . GLN A 1 107 ? -9.211 14.938 8.617 1 98.69 107 GLN A CA 1
ATOM 848 C C . GLN A 1 107 ? -9.414 13.727 9.523 1 98.69 107 GLN A C 1
ATOM 850 O O . GLN A 1 107 ? -9.305 12.586 9.078 1 98.69 107 GLN A O 1
ATOM 855 N N . VAL A 1 108 ? -9.641 13.977 10.758 1 98.56 108 VAL A N 1
ATOM 856 C CA . VAL A 1 108 ? -9.852 12.922 11.734 1 98.56 108 VAL A CA 1
ATOM 857 C C . VAL A 1 108 ? -11.297 12.438 11.672 1 98.56 108 VAL A C 1
ATOM 859 O O . VAL A 1 108 ? -12.234 13.242 11.75 1 98.56 108 VAL A O 1
ATOM 862 N N . PRO A 1 109 ? -11.523 11.125 11.469 1 98.44 109 PRO A N 1
ATOM 863 C CA . PRO A 1 109 ? -12.898 10.625 11.523 1 98.44 109 PRO A CA 1
ATOM 864 C C . PRO A 1 109 ? -13.555 10.867 12.883 1 98.44 109 PRO A C 1
ATOM 866 O O . PRO A 1 109 ? -12.875 10.898 13.906 1 98.44 109 PRO A O 1
ATOM 869 N N . ASN A 1 110 ? -14.859 10.969 12.883 1 97.06 110 ASN A N 1
ATOM 870 C CA . ASN A 1 110 ? -15.602 11.32 14.094 1 97.06 110 ASN A CA 1
ATOM 871 C C . ASN A 1 110 ? -15.312 10.344 15.227 1 97.06 110 ASN A C 1
ATOM 873 O O . ASN A 1 110 ? -15.062 10.758 16.359 1 97.06 110 ASN A O 1
ATOM 877 N N . ALA A 1 111 ? -15.273 9.086 14.883 1 97.12 111 ALA A N 1
ATOM 878 C CA . ALA A 1 111 ? -15.156 8.047 15.898 1 97.12 111 ALA A CA 1
ATOM 879 C C . ALA A 1 111 ? -13.805 8.109 16.594 1 97.12 111 ALA A C 1
ATOM 881 O O . ALA A 1 111 ? -13.625 7.523 17.672 1 97.12 111 ALA A O 1
ATOM 882 N N . MET A 1 112 ? -12.867 8.852 16.047 1 98 112 MET A N 1
ATOM 883 C CA . MET A 1 112 ? -11.523 8.883 16.625 1 98 112 MET A CA 1
ATOM 884 C C . MET A 1 112 ? -11.273 10.203 17.328 1 98 112 MET A C 1
ATOM 886 O O . MET A 1 112 ? -10.25 10.367 18 1 98 112 MET A O 1
ATOM 890 N N . LEU A 1 113 ? -12.172 11.164 17.266 1 98.56 113 LEU A N 1
ATOM 891 C CA . LEU A 1 113 ? -11.953 12.508 17.781 1 98.56 113 LEU A CA 1
ATOM 892 C C . LEU A 1 113 ? -11.75 12.477 19.297 1 98.56 113 LEU A C 1
ATOM 894 O O . LEU A 1 113 ? -10.859 13.148 19.812 1 98.56 113 LEU A O 1
ATOM 898 N N . GLU A 1 114 ? -12.555 11.68 19.969 1 98.44 114 GLU A N 1
ATOM 899 C CA . GLU A 1 114 ? -12.438 11.625 21.422 1 98.44 114 GLU A CA 1
ATOM 900 C C . GLU A 1 114 ? -11.047 11.156 21.844 1 98.44 114 GLU A C 1
ATOM 902 O O . GLU A 1 114 ? -10.43 11.75 22.734 1 98.44 114 GLU A O 1
ATOM 907 N N . LYS A 1 115 ? -10.586 10.125 21.156 1 98.31 115 LYS A N 1
ATOM 908 C CA . LYS A 1 115 ? -9.273 9.562 21.469 1 98.31 115 LYS A CA 1
ATOM 909 C C . LYS A 1 115 ? -8.156 10.555 21.156 1 98.31 115 LYS A C 1
ATOM 911 O O . LYS A 1 115 ? -7.195 10.672 21.922 1 98.31 115 LYS A O 1
ATOM 916 N N . ILE A 1 116 ? -8.281 11.25 20.062 1 98.56 116 ILE A N 1
ATOM 917 C CA . ILE A 1 116 ? -7.277 12.211 19.609 1 98.56 116 ILE A CA 1
ATOM 918 C C . ILE A 1 116 ? -7.191 13.367 20.609 1 98.56 116 ILE A C 1
ATOM 920 O O . ILE A 1 116 ? -6.098 13.766 21.016 1 98.56 116 ILE A O 1
ATOM 924 N N . ILE A 1 117 ? -8.328 13.859 21 1 98.81 117 ILE A N 1
ATOM 925 C CA . ILE A 1 117 ? -8.383 14.992 21.938 1 98.81 117 ILE A CA 1
ATOM 926 C C . ILE A 1 117 ? -7.891 14.555 23.312 1 98.81 117 ILE A C 1
ATOM 928 O O . ILE A 1 117 ? -7.125 15.273 23.953 1 98.81 117 ILE A O 1
ATOM 932 N N . ASP A 1 118 ? -8.289 13.375 23.703 1 98.75 118 ASP A N 1
ATOM 933 C CA . ASP A 1 118 ? -7.875 12.859 25 1 98.75 118 ASP A CA 1
ATOM 934 C C . ASP A 1 118 ? -6.363 12.656 25.062 1 98.75 118 ASP A C 1
ATOM 936 O O . ASP A 1 118 ? -5.746 12.859 26.109 1 98.75 118 ASP A O 1
ATOM 940 N N . TYR A 1 119 ? -5.734 12.227 23.969 1 98.56 119 TYR A N 1
ATOM 941 C CA . TYR A 1 119 ? -4.297 12 23.875 1 98.56 119 TYR A CA 1
ATOM 942 C C . TYR A 1 119 ? -3.523 13.297 24.109 1 98.56 119 TYR A C 1
ATOM 944 O O . TYR A 1 119 ? -2.41 13.273 24.641 1 98.56 119 TYR A O 1
ATOM 952 N N . GLY A 1 120 ? -4.129 14.43 23.688 1 98.31 120 GLY A N 1
ATOM 953 C CA . GLY A 1 120 ? -3.508 15.727 23.906 1 98.31 120 GLY A CA 1
ATOM 954 C C . GLY A 1 120 ? -2.646 16.188 22.75 1 98.31 120 GLY A C 1
ATOM 955 O O . GLY A 1 120 ? -1.477 16.531 22.922 1 98.31 120 GLY A O 1
ATOM 956 N N . VAL A 1 121 ? -3.195 16.328 21.594 1 98.56 121 VAL A N 1
ATOM 957 C CA . VAL A 1 121 ? -2.467 16.781 20.406 1 98.56 121 VAL A CA 1
ATOM 958 C C . VAL A 1 121 ? -2.295 18.297 20.438 1 98.56 121 VAL A C 1
ATOM 960 O O . VAL A 1 121 ? -3.076 19 21.094 1 98.56 121 VAL A O 1
ATOM 963 N N . GLY A 1 122 ? -1.257 18.797 19.844 1 98.56 122 GLY A N 1
ATOM 964 C CA . GLY A 1 122 ? -1.019 20.234 19.797 1 98.56 122 GLY A CA 1
ATOM 965 C C . GLY A 1 122 ? -2.143 21 19.125 1 98.56 122 GLY A C 1
ATOM 966 O O . GLY A 1 122 ? -2.814 21.812 19.766 1 98.56 122 GLY A O 1
ATOM 967 N N . VAL A 1 123 ? -2.383 20.672 17.875 1 98.81 123 VAL A N 1
ATOM 968 C CA . VAL A 1 123 ? -3.484 21.312 17.156 1 98.81 123 VAL A CA 1
ATOM 969 C C . VAL A 1 123 ? -4.184 20.266 16.281 1 98.81 123 VAL A C 1
ATOM 971 O O . VAL A 1 123 ? -3.58 19.266 15.891 1 98.81 123 VAL A O 1
ATOM 974 N N . ILE A 1 124 ? -5.445 20.484 16.031 1 98.88 124 ILE A N 1
ATOM 975 C CA . ILE A 1 124 ? -6.184 19.812 14.969 1 98.88 124 ILE A CA 1
ATOM 976 C C . ILE A 1 124 ? -6.445 20.797 13.828 1 98.88 124 ILE A C 1
ATOM 978 O O . ILE A 1 124 ? -6.996 21.875 14.039 1 98.88 124 ILE A O 1
ATOM 982 N N . THR A 1 125 ? -5.988 20.484 12.664 1 98.88 125 THR A N 1
ATOM 983 C CA . THR A 1 125 ? -6.285 21.297 11.492 1 98.88 125 THR A CA 1
ATOM 984 C C . THR A 1 125 ? -7.703 21.031 10.992 1 98.88 125 THR A C 1
ATOM 986 O O . THR A 1 125 ? -8.117 19.891 10.867 1 98.88 125 THR A O 1
ATOM 989 N N . ILE A 1 126 ? -8.422 22.078 10.633 1 98.62 126 ILE A N 1
ATOM 990 C CA . ILE A 1 126 ? -9.812 21.875 10.25 1 98.62 126 ILE A CA 1
ATOM 991 C C . ILE A 1 126 ? -10.047 22.453 8.852 1 98.62 126 ILE A C 1
ATOM 993 O O . ILE A 1 126 ? -9.469 23.484 8.492 1 98.62 126 ILE A O 1
ATOM 997 N N . PHE A 1 127 ? -10.969 21.75 8.078 1 98.19 127 PHE A N 1
ATOM 998 C CA . PHE A 1 127 ? -11.352 22.141 6.727 1 98.19 127 PHE A CA 1
ATOM 999 C C . PHE A 1 127 ? -12.742 22.766 6.707 1 98.19 127 PHE A C 1
ATOM 1001 O O . PHE A 1 127 ? -13.133 23.375 5.715 1 98.19 127 PHE A O 1
ATOM 1008 N N . SER A 1 128 ? -13.531 22.594 7.844 1 98 128 SER A N 1
ATOM 1009 C CA . SER A 1 128 ? -14.953 22.938 7.766 1 98 128 SER A CA 1
ATOM 1010 C C . SER A 1 128 ? -15.523 23.234 9.148 1 98 128 SER A C 1
ATOM 1012 O O . SER A 1 128 ? -14.945 22.859 10.164 1 98 128 SER A O 1
ATOM 1014 N N . MET A 1 129 ? -16.656 23.922 9.102 1 98.38 129 MET A N 1
ATOM 1015 C CA . MET A 1 129 ? -17.391 24.219 10.336 1 98.38 129 MET A CA 1
ATOM 1016 C C . MET A 1 129 ? -17.953 22.938 10.945 1 98.38 129 MET A C 1
ATOM 1018 O O . MET A 1 129 ? -17.938 22.766 12.164 1 98.38 129 MET A O 1
ATOM 1022 N N . GLU A 1 130 ? -18.406 21.984 10.102 1 98.19 130 GLU A N 1
ATOM 1023 C CA . GLU A 1 130 ? -18.984 20.734 10.586 1 98.19 130 GLU A CA 1
ATOM 1024 C C . GLU A 1 130 ? -17.969 19.953 11.43 1 98.19 130 GLU A C 1
ATOM 1026 O O . GLU A 1 130 ? -18.297 19.469 12.508 1 98.19 130 GLU A O 1
ATOM 1031 N N . LYS A 1 131 ? -16.781 19.875 10.945 1 98.31 131 LYS A N 1
ATOM 1032 C CA . LYS A 1 131 ? -15.742 19.156 11.688 1 98.31 131 LYS A CA 1
ATOM 1033 C C . LYS A 1 131 ? -15.383 19.891 12.977 1 98.31 131 LYS A C 1
ATOM 1035 O O . LYS A 1 131 ? -15.172 19.266 14.016 1 98.31 131 LYS A O 1
ATOM 1040 N N . LEU A 1 132 ? -15.328 21.219 12.875 1 98.75 132 LEU A N 1
ATOM 1041 C CA . LEU A 1 132 ? -15.047 22.031 14.055 1 98.75 132 LEU A CA 1
ATOM 1042 C C . LEU A 1 132 ? -16.094 21.781 15.141 1 98.75 132 LEU A C 1
ATOM 1044 O O . LEU A 1 132 ? -15.75 21.672 16.312 1 98.75 132 LEU A O 1
ATOM 1048 N N . GLU A 1 133 ? -17.297 21.688 14.734 1 98.69 133 GLU A N 1
ATOM 1049 C CA . GLU A 1 133 ? -18.391 21.438 15.672 1 98.69 133 GLU A CA 1
ATOM 1050 C C . GLU A 1 133 ? -18.25 20.062 16.312 1 98.69 133 GLU A C 1
ATOM 1052 O O . GLU A 1 133 ? -18.531 19.891 17.5 1 98.69 133 GLU A O 1
ATOM 1057 N N . SER A 1 134 ? -17.859 19.062 15.531 1 98.25 134 SER A N 1
ATOM 1058 C CA . SER A 1 134 ? -17.609 17.734 16.078 1 98.25 134 SER A CA 1
ATOM 1059 C C . SER A 1 134 ? -16.5 17.766 17.109 1 98.25 134 SER A C 1
ATOM 1061 O O . SER A 1 134 ? -16.609 17.125 18.172 1 98.25 134 SER A O 1
ATOM 1063 N N . ILE A 1 135 ? -15.43 18.469 16.812 1 98.81 135 ILE A N 1
ATOM 1064 C CA . ILE A 1 135 ? -14.32 18.594 17.75 1 98.81 135 ILE A CA 1
ATOM 1065 C C . ILE A 1 135 ? -14.789 19.281 19.031 1 98.81 135 ILE A C 1
ATOM 1067 O O . ILE A 1 135 ? -14.453 18.844 20.141 1 98.81 135 ILE A O 1
ATOM 1071 N N . ASN A 1 136 ? -15.578 20.344 18.844 1 98.81 136 ASN A N 1
ATOM 1072 C CA . ASN A 1 136 ? -16.141 21.031 20 1 98.81 136 ASN A CA 1
ATOM 1073 C C . ASN A 1 136 ? -16.938 20.094 20.891 1 98.81 136 ASN A C 1
ATOM 1075 O O . ASN A 1 136 ? -16.828 20.156 22.125 1 98.81 136 ASN A O 1
ATOM 1079 N N . TYR A 1 137 ? -17.734 19.25 20.297 1 98.44 137 TYR A N 1
ATOM 1080 C CA . TYR A 1 137 ? -18.562 18.312 21.031 1 98.44 137 TYR A CA 1
ATOM 1081 C C . TYR A 1 137 ? -17.719 17.375 21.891 1 98.44 137 TYR A C 1
ATOM 1083 O O . TYR A 1 137 ? -17.969 17.234 23.094 1 98.44 137 TYR A O 1
ATOM 1091 N N . TYR A 1 138 ? -16.703 16.766 21.312 1 98.44 138 TYR A N 1
ATOM 1092 C CA . TYR A 1 138 ? -15.906 15.789 22.031 1 98.44 138 TYR A CA 1
ATOM 1093 C C . TYR A 1 138 ? -14.984 16.469 23.031 1 98.44 138 TYR A C 1
ATOM 1095 O O . TYR A 1 138 ? -14.711 15.898 24.094 1 98.44 138 TYR A O 1
ATOM 1103 N N . ALA A 1 139 ? -14.508 17.656 22.688 1 98.81 139 ALA A N 1
ATOM 1104 C CA . ALA A 1 139 ? -13.727 18.406 23.656 1 98.81 139 ALA A CA 1
ATOM 1105 C C . ALA A 1 139 ? -14.555 18.734 24.891 1 98.81 139 ALA A C 1
ATOM 1107 O O . ALA A 1 139 ? -14.062 18.625 26.016 1 98.81 139 ALA A O 1
ATOM 1108 N N . ASN A 1 140 ? -15.781 19.109 24.672 1 98.69 140 ASN A N 1
ATOM 1109 C CA . ASN A 1 140 ? -16.688 19.359 25.781 1 98.69 140 ASN A CA 1
ATOM 1110 C C . ASN A 1 140 ? -16.891 18.109 26.641 1 98.69 140 ASN A C 1
ATOM 1112 O O . ASN A 1 140 ? -16.859 18.172 27.875 1 98.69 140 ASN A O 1
ATOM 1116 N N . LYS A 1 141 ? -17.094 17.016 25.984 1 98.38 141 LYS A N 1
ATOM 1117 C CA . LYS A 1 141 ? -17.281 15.742 26.672 1 98.38 141 LYS A CA 1
ATOM 1118 C C . LYS A 1 141 ? -16.094 15.438 27.578 1 98.38 141 LYS A C 1
ATOM 1120 O O . LYS A 1 141 ? -16.25 14.836 28.641 1 98.38 141 LYS A O 1
ATOM 1125 N N . LEU A 1 142 ? -14.906 15.852 27.188 1 98.5 142 LEU A N 1
ATOM 1126 C CA . LEU A 1 142 ? -13.68 15.562 27.922 1 98.5 142 LEU A CA 1
ATOM 1127 C C . LEU A 1 142 ? -13.312 16.719 28.844 1 98.5 142 LEU A C 1
ATOM 1129 O O . LEU A 1 142 ? -12.273 16.672 29.516 1 98.5 142 LEU A O 1
ATOM 1133 N N . ASN A 1 143 ? -14.055 17.766 28.875 1 98.44 143 ASN A N 1
ATOM 1134 C CA . ASN A 1 143 ? -13.789 18.984 29.656 1 98.44 143 ASN A CA 1
ATOM 1135 C C . ASN A 1 143 ? -12.445 19.594 29.297 1 98.44 143 ASN A C 1
ATOM 1137 O O . ASN A 1 143 ? -11.633 19.891 30.172 1 98.44 143 ASN A O 1
ATOM 1141 N N . LYS A 1 144 ? -12.258 19.703 27.984 1 98.5 144 LYS A N 1
ATOM 1142 C CA . LYS A 1 144 ? -11.039 20.297 27.453 1 98.5 144 LYS A CA 1
ATOM 1143 C C . LYS A 1 144 ? -11.359 21.391 26.453 1 98.5 144 LYS A C 1
ATOM 1145 O O . LYS A 1 144 ? -12.508 21.547 26.031 1 98.5 144 LYS A O 1
ATOM 1150 N N . LYS A 1 145 ? -10.438 22.219 26.234 1 98.5 145 LYS A N 1
ATOM 1151 C CA . LYS A 1 145 ? -10.453 23.141 25.109 1 98.5 145 LYS A CA 1
ATOM 1152 C C . LYS A 1 145 ? -9.375 22.781 24.078 1 98.5 145 LYS A C 1
ATOM 1154 O O . LYS A 1 145 ? -8.195 22.703 24.406 1 98.5 145 LYS A O 1
ATOM 1159 N N . GLN A 1 146 ? -9.727 22.5 22.922 1 98.69 146 GLN A N 1
ATOM 1160 C CA . GLN A 1 146 ? -8.812 22 21.891 1 98.69 146 GLN A CA 1
ATOM 1161 C C . GLN A 1 146 ? -8.305 23.125 21 1 98.69 146 GLN A C 1
ATOM 1163 O O . GLN A 1 146 ? -9.094 23.906 20.469 1 98.69 146 GLN A O 1
ATOM 1168 N N . ASN A 1 147 ? -6.961 23.297 20.938 1 98.88 147 ASN A N 1
ATOM 1169 C CA . ASN A 1 147 ? -6.359 24.203 19.953 1 98.88 147 ASN A CA 1
ATOM 1170 C C . ASN A 1 147 ? -6.578 23.719 18.531 1 98.88 147 ASN A C 1
ATOM 1172 O O . ASN A 1 147 ? -6.41 22.531 18.234 1 98.88 147 ASN A O 1
ATOM 1176 N N . VAL A 1 148 ? -7 24.625 17.625 1 98.88 148 VAL A N 1
ATOM 1177 C CA . VAL A 1 148 ? -7.195 24.281 16.219 1 98.88 148 VAL A CA 1
ATOM 1178 C C . VAL A 1 148 ? -6.508 25.312 15.328 1 98.88 148 VAL A C 1
ATOM 1180 O O . VAL A 1 148 ? -6.293 26.453 15.742 1 98.88 148 VAL A O 1
ATOM 1183 N N . ILE A 1 149 ? -6.039 24.875 14.188 1 98.81 149 ILE A N 1
ATOM 1184 C CA . ILE A 1 149 ? -5.625 25.797 13.133 1 98.81 149 ILE A CA 1
ATOM 1185 C C . ILE A 1 149 ? -6.488 25.578 11.891 1 98.81 149 ILE A C 1
ATOM 1187 O O . ILE A 1 149 ? -7.039 24.484 11.695 1 98.81 149 ILE A O 1
ATOM 1191 N N . ILE A 1 150 ? -6.652 26.594 11.094 1 98.88 150 ILE A N 1
ATOM 1192 C CA . ILE A 1 150 ? -7.57 26.562 9.953 1 98.88 150 ILE A CA 1
ATOM 1193 C C . ILE A 1 150 ? -6.777 26.438 8.656 1 98.88 150 ILE A C 1
ATOM 1195 O O . ILE A 1 150 ? -5.852 27.203 8.406 1 98.88 150 ILE A O 1
ATOM 1199 N N . LYS A 1 151 ? -7.051 25.422 7.859 1 98.81 151 LYS A N 1
ATOM 1200 C CA . LYS A 1 151 ? -6.531 25.391 6.496 1 98.81 151 LYS A CA 1
ATOM 1201 C C . LYS A 1 151 ? -7.305 26.359 5.594 1 98.81 151 LYS A C 1
ATOM 1203 O O . LYS A 1 151 ? -8.539 26.297 5.535 1 98.81 151 LYS A O 1
ATOM 1208 N N . VAL A 1 152 ? -6.598 27.203 4.879 1 98.81 152 VAL A N 1
ATOM 1209 C CA . VAL A 1 152 ? -7.246 28.219 4.047 1 98.81 152 VAL A CA 1
ATOM 1210 C C . VAL A 1 152 ? -6.777 28.078 2.598 1 98.81 152 VAL A C 1
ATOM 1212 O O . VAL A 1 152 ? -5.754 27.438 2.33 1 98.81 152 VAL A O 1
ATOM 1215 N N . TYR A 1 153 ? -7.586 28.547 1.696 1 98.56 153 TYR A N 1
ATOM 1216 C CA . TYR A 1 153 ? -7.176 28.625 0.298 1 98.56 153 TYR A CA 1
ATOM 1217 C C . TYR A 1 153 ? -7.754 29.859 -0.378 1 98.56 153 TYR A C 1
ATOM 1219 O O . TYR A 1 153 ? -8.734 30.438 0.102 1 98.56 153 TYR A O 1
ATOM 1227 N N . SER A 1 154 ? -7.086 30.328 -1.319 1 98.25 154 SER A N 1
ATOM 1228 C CA . SER A 1 154 ? -7.594 31.281 -2.301 1 98.25 154 SER A CA 1
ATOM 1229 C C . SER A 1 154 ? -7.773 30.625 -3.666 1 98.25 154 SER A C 1
ATOM 1231 O O . SER A 1 154 ? -7.211 29.562 -3.928 1 98.25 154 SER A O 1
ATOM 1233 N N . ASP A 1 155 ? -8.531 31.188 -4.516 1 96.25 155 ASP A N 1
ATOM 1234 C CA . ASP A 1 155 ? -8.883 30.562 -5.793 1 96.25 155 ASP A CA 1
ATOM 1235 C C . ASP A 1 155 ? -7.652 30.359 -6.664 1 96.25 155 ASP A C 1
ATOM 1237 O O . ASP A 1 155 ? -7.621 29.469 -7.512 1 96.25 155 ASP A O 1
ATOM 1241 N N . ASP A 1 156 ? -6.625 31.078 -6.426 1 96.38 156 ASP A N 1
ATOM 1242 C CA . ASP A 1 156 ? -5.418 31 -7.242 1 96.38 156 ASP A CA 1
ATOM 1243 C C . ASP A 1 156 ? -4.387 30.062 -6.602 1 96.38 156 ASP A C 1
ATOM 1245 O O . ASP A 1 156 ? -3.279 29.906 -7.125 1 96.38 156 ASP A O 1
ATOM 1249 N N . ASP A 1 157 ? -4.73 29.469 -5.527 1 98.12 157 ASP A N 1
ATOM 1250 C CA . ASP A 1 157 ? -3.793 28.594 -4.824 1 98.12 157 ASP A CA 1
ATOM 1251 C C . ASP A 1 157 ? -3.623 27.266 -5.559 1 98.12 157 ASP A C 1
ATOM 1253 O O . ASP A 1 157 ? -4.461 26.906 -6.383 1 98.12 157 ASP A O 1
ATOM 1257 N N . LEU A 1 158 ? -2.512 26.625 -5.293 1 96.94 158 LEU A N 1
ATOM 1258 C CA . LEU A 1 158 ? -2.205 25.312 -5.84 1 96.94 158 LEU A CA 1
ATOM 1259 C C . LEU A 1 158 ? -2.828 24.219 -4.988 1 96.94 158 LEU A C 1
ATOM 1261 O O . LEU A 1 158 ? -2.824 24.297 -3.76 1 96.94 158 LEU A O 1
ATOM 1265 N N . PHE A 1 159 ? -3.471 23.25 -5.664 1 94.62 159 PHE A N 1
ATOM 1266 C CA . PHE A 1 159 ? -3.932 22.031 -5.02 1 94.62 159 PHE A CA 1
ATOM 1267 C C . PHE A 1 159 ? -3.344 20.812 -5.711 1 94.62 159 PHE A C 1
ATOM 1269 O O . PHE A 1 159 ? -3.215 20.781 -6.934 1 94.62 159 PHE A O 1
ATOM 1276 N N . TYR A 1 160 ? -2.967 19.859 -4.938 1 93.19 160 TYR A N 1
ATOM 1277 C CA . TYR A 1 160 ? -2.766 18.531 -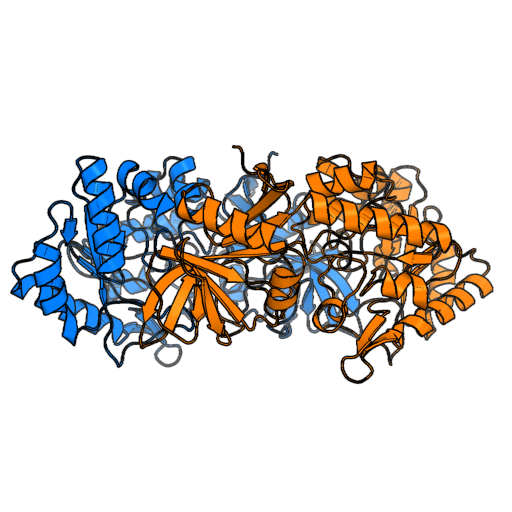5.504 1 93.19 160 TYR A CA 1
ATOM 1278 C C . TYR A 1 160 ? -4.09 17.797 -5.648 1 93.19 160 TYR A C 1
ATOM 1280 O O . TYR A 1 160 ? -4.965 17.906 -4.785 1 93.19 160 TYR A O 1
ATOM 1288 N N . SER A 1 161 ? -4.145 17.031 -6.715 1 93.25 161 SER A N 1
ATOM 1289 C CA . SER A 1 161 ? -5.367 16.281 -6.961 1 93.25 161 SER A CA 1
ATOM 1290 C C . SER A 1 161 ? -5.723 15.391 -5.77 1 93.25 161 SER A C 1
ATOM 1292 O O . SER A 1 161 ? -4.887 14.633 -5.281 1 93.25 161 SER A O 1
ATOM 1294 N N . GLY A 1 162 ? -6.977 15.523 -5.301 1 94.06 162 GLY A N 1
ATOM 1295 C CA . GLY A 1 162 ? -7.465 14.68 -4.219 1 94.06 162 GLY A CA 1
ATOM 1296 C C . GLY A 1 162 ? -7.203 15.266 -2.846 1 94.06 162 GLY A C 1
ATOM 1297 O O . GLY A 1 162 ? -7.562 14.664 -1.831 1 94.06 162 GLY A O 1
ATOM 1298 N N . GLN A 1 163 ? -6.629 16.5 -2.84 1 95.56 163 GLN A N 1
ATOM 1299 C CA . GLN A 1 163 ? -6.285 17.094 -1.553 1 95.56 163 GLN A CA 1
ATOM 1300 C C . GLN A 1 163 ? -6.992 18.438 -1.36 1 95.56 163 GLN A C 1
ATOM 1302 O O . GLN A 1 163 ? -6.668 19.188 -0.438 1 95.56 163 GLN A O 1
ATOM 1307 N N . GLU A 1 164 ? -7.957 18.734 -2.236 1 97.38 164 GLU A N 1
ATOM 1308 C CA . GLU A 1 164 ? -8.672 20 -2.16 1 97.38 164 GLU A CA 1
ATOM 1309 C C . GLU A 1 164 ? -9.438 20.125 -0.85 1 97.38 164 GLU A C 1
ATOM 1311 O O . GLU A 1 164 ? -10.203 19.234 -0.485 1 97.38 164 GLU A O 1
ATOM 1316 N N . SER A 1 165 ? -9.172 21.203 -0.177 1 98 165 SER A N 1
ATOM 1317 C CA . SER A 1 165 ? -9.781 21.391 1.138 1 98 165 SER A CA 1
ATOM 1318 C C . SER A 1 165 ? -9.547 22.797 1.655 1 98 165 SER A C 1
ATOM 1320 O O . SER A 1 165 ? -8.781 23.562 1.066 1 98 165 SER A O 1
ATOM 1322 N N . GLY A 1 166 ? -10.242 23.125 2.727 1 98.31 166 GLY A N 1
ATOM 1323 C CA . GLY A 1 166 ? -9.961 24.375 3.441 1 98.31 166 GLY A CA 1
ATOM 1324 C C . GLY A 1 166 ? -11.086 25.375 3.338 1 98.31 166 GLY A C 1
ATOM 1325 O O . GLY A 1 166 ? -12.078 25.156 2.641 1 98.31 166 GLY A O 1
ATOM 1326 N N . ILE A 1 167 ? -10.961 26.469 4.055 1 98.62 167 ILE A N 1
ATOM 1327 C CA . ILE A 1 167 ? -11.891 27.594 4.066 1 98.62 167 ILE A CA 1
ATOM 1328 C C . ILE A 1 167 ? -11.406 28.672 3.096 1 98.62 167 ILE A C 1
ATOM 1330 O O . ILE A 1 167 ? -10.25 29.078 3.145 1 98.62 167 ILE A O 1
ATOM 1334 N N . ASN A 1 168 ? -12.266 29.062 2.217 1 98.5 168 ASN A N 1
ATOM 1335 C CA . ASN A 1 168 ? -11.898 30.156 1.311 1 98.5 168 ASN A CA 1
ATOM 1336 C C . ASN A 1 168 ? -11.555 31.422 2.072 1 98.5 168 ASN A C 1
ATOM 1338 O O . ASN A 1 168 ? -12.266 31.812 3.004 1 98.5 168 ASN A O 1
ATOM 1342 N N . ILE A 1 169 ? -10.539 32.062 1.654 1 98.5 169 ILE A N 1
ATOM 1343 C CA . ILE A 1 169 ? -10.031 33.25 2.328 1 98.5 169 ILE A CA 1
ATOM 1344 C C . ILE A 1 169 ? -11.133 34.312 2.43 1 98.5 169 ILE A C 1
ATOM 1346 O O . ILE A 1 169 ? -11.203 35.031 3.412 1 98.5 169 ILE A O 1
ATOM 1350 N N . ASN A 1 170 ? -11.984 34.375 1.519 1 98.19 170 ASN A N 1
ATOM 1351 C CA . ASN A 1 170 ? -13.047 35.375 1.479 1 98.19 170 ASN A CA 1
ATOM 1352 C C . ASN A 1 170 ? -14.141 35.062 2.498 1 98.19 170 ASN A C 1
ATOM 1354 O O . ASN A 1 170 ? -14.953 35.938 2.818 1 98.19 170 ASN A O 1
ATOM 1358 N N . GLU A 1 171 ? -14.172 33.906 2.996 1 98.31 171 GLU A N 1
ATOM 1359 C CA . GLU A 1 171 ? -15.195 33.469 3.949 1 98.31 171 GLU A CA 1
ATOM 1360 C C . GLU A 1 171 ? -14.625 33.344 5.355 1 98.31 171 GLU A C 1
ATOM 1362 O O . GLU A 1 171 ? -15.344 33 6.293 1 98.31 171 GLU A O 1
ATOM 1367 N N . LEU A 1 172 ? -13.383 33.656 5.496 1 98.69 172 LEU A N 1
ATOM 1368 C CA . LEU A 1 172 ? -12.664 33.344 6.723 1 98.69 172 LEU A CA 1
ATOM 1369 C C . LEU A 1 172 ? -13.195 34.156 7.891 1 98.69 172 LEU A C 1
ATOM 1371 O O . LEU A 1 172 ? -13.359 33.656 9 1 98.69 172 LEU A O 1
ATOM 1375 N N . SER A 1 173 ? -13.445 35.438 7.68 1 98.44 173 SER A N 1
ATOM 1376 C CA . SER A 1 173 ? -13.938 36.281 8.75 1 98.44 173 SER A CA 1
ATOM 1377 C C . SER A 1 173 ? -15.266 35.781 9.305 1 98.44 173 SER A C 1
ATOM 1379 O O . SER A 1 173 ? -15.445 35.688 10.523 1 98.44 173 SER A O 1
ATOM 1381 N N . ASP A 1 174 ? -16.188 35.469 8.414 1 98.19 174 ASP A N 1
ATOM 1382 C CA . ASP A 1 174 ? -17.469 34.906 8.828 1 98.19 174 ASP A CA 1
ATOM 1383 C C . ASP A 1 174 ? -17.297 33.594 9.562 1 98.19 174 ASP A C 1
ATOM 1385 O O . ASP A 1 174 ? -18 33.312 10.539 1 98.19 174 ASP A O 1
ATOM 1389 N N . PHE A 1 175 ? -16.438 32.781 9.062 1 98.38 175 PHE A N 1
ATOM 1390 C CA . PHE A 1 175 ? -16.125 31.516 9.688 1 98.38 175 PHE A CA 1
ATOM 1391 C C . PHE A 1 175 ? -15.672 31.703 11.133 1 98.38 175 PHE A C 1
ATOM 1393 O O . PHE A 1 175 ? -16.156 31.031 12.039 1 98.38 175 PHE A O 1
ATOM 1400 N N . VAL A 1 176 ? -14.766 32.625 11.297 1 98.25 176 VAL A N 1
ATOM 1401 C CA . VAL A 1 176 ? -14.164 32.875 12.602 1 98.25 176 VAL A CA 1
ATOM 1402 C C . VAL A 1 176 ? -15.227 33.406 13.562 1 98.25 176 VAL A C 1
ATOM 1404 O O . VAL A 1 176 ? -15.266 33 14.734 1 98.25 176 VAL A O 1
ATOM 1407 N N . LYS A 1 177 ? -16.062 34.25 13.117 1 97.31 177 LYS A N 1
ATOM 1408 C CA . LYS A 1 177 ? -17.141 34.781 13.945 1 97.31 177 LYS A CA 1
ATOM 1409 C C . LYS A 1 177 ? -18.047 33.656 14.469 1 97.31 177 LYS A C 1
ATOM 1411 O O . LYS A 1 177 ? -18.391 33.625 15.648 1 97.31 177 LYS A O 1
ATOM 1416 N N . LYS A 1 178 ? -18.344 32.781 13.57 1 97.62 178 LYS A N 1
ATOM 1417 C CA . LYS A 1 178 ? -19.156 31.625 13.961 1 97.62 178 LYS A CA 1
ATOM 1418 C C . LYS A 1 178 ? -18.406 30.703 14.914 1 97.62 178 LYS A C 1
ATOM 1420 O O . LYS A 1 178 ? -18.969 30.188 15.875 1 97.62 178 LYS A O 1
ATOM 1425 N N . ALA A 1 179 ? -17.188 30.516 14.688 1 97.62 179 ALA A N 1
ATOM 1426 C CA . ALA A 1 179 ? -16.344 29.609 15.477 1 97.62 179 ALA A CA 1
ATOM 1427 C C . ALA A 1 179 ? -16.188 30.109 16.906 1 97.62 179 ALA A C 1
ATOM 1429 O O . ALA A 1 179 ? -16.031 29.328 17.828 1 97.62 179 ALA A O 1
ATOM 1430 N N . LYS A 1 180 ? -16.203 31.391 17.109 1 95.38 180 LYS A N 1
ATOM 1431 C CA . LYS A 1 180 ? -16.016 32 18.422 1 95.38 180 LYS A CA 1
ATOM 1432 C C . LYS A 1 180 ? -17.141 31.609 19.375 1 95.38 180 LYS A C 1
ATOM 1434 O O . LYS A 1 180 ? -16.984 31.719 20.594 1 95.38 180 LYS A O 1
ATOM 1439 N N . SER A 1 181 ? -18.234 31.188 18.828 1 96.25 181 SER A N 1
ATOM 1440 C CA . SER A 1 181 ? -19.375 30.781 19.656 1 96.25 181 SER A CA 1
ATOM 1441 C C . SER A 1 181 ? -19.156 29.391 20.25 1 96.25 181 SER A C 1
ATOM 1443 O O . SER A 1 181 ? -19.875 28.984 21.156 1 96.25 181 SER A O 1
ATOM 1445 N N . LEU A 1 182 ? -18.172 28.656 19.828 1 98.12 182 LEU A N 1
ATOM 1446 C CA . LEU A 1 182 ? -17.859 27.328 20.328 1 98.12 182 LEU A CA 1
ATOM 1447 C C . LEU A 1 182 ? -16.953 27.406 21.547 1 98.12 182 LEU A C 1
ATOM 1449 O O . LEU A 1 182 ? -15.812 27.859 21.453 1 98.12 182 LEU A O 1
ATOM 1453 N N . ASN A 1 183 ? -17.375 26.859 22.656 1 97.69 183 ASN A N 1
ATOM 1454 C CA . ASN A 1 183 ? -16.766 27.141 23.953 1 97.69 183 ASN A CA 1
ATOM 1455 C C . ASN A 1 183 ? -15.539 26.266 24.188 1 97.69 183 ASN A C 1
ATOM 1457 O O . ASN A 1 183 ? -14.734 26.531 25.078 1 97.69 183 ASN A O 1
ATOM 1461 N N . ASN A 1 184 ? -15.391 25.188 23.438 1 98.69 184 ASN A N 1
ATOM 1462 C CA . ASN A 1 184 ? -14.312 24.234 23.719 1 98.69 184 ASN A CA 1
ATOM 1463 C C . ASN A 1 184 ? -13.266 24.219 22.625 1 98.69 184 ASN A C 1
ATOM 1465 O O . ASN A 1 184 ? -12.578 23.219 22.422 1 98.69 184 ASN A O 1
ATOM 1469 N N . ILE A 1 185 ? -13.258 25.344 21.859 1 98.38 185 ILE A N 1
ATOM 1470 C CA . ILE A 1 185 ? -12.312 25.5 20.75 1 98.38 185 ILE A CA 1
ATOM 1471 C C . ILE A 1 185 ? -11.422 26.719 20.984 1 98.38 185 ILE A C 1
ATOM 1473 O O . ILE A 1 185 ? -11.898 27.75 21.469 1 98.38 185 ILE A O 1
ATOM 1477 N N . ASN A 1 186 ? -10.172 26.594 20.734 1 98.56 186 ASN A N 1
ATOM 1478 C CA . ASN A 1 186 ? -9.227 27.703 20.672 1 98.56 186 ASN A CA 1
ATOM 1479 C C . ASN A 1 186 ? -8.555 27.797 19.312 1 98.56 186 ASN A C 1
ATOM 1481 O O . ASN A 1 186 ? -7.668 27 18.984 1 98.56 186 ASN A O 1
ATOM 1485 N N . ILE A 1 187 ? -9.008 28.766 18.516 1 98.62 187 ILE A N 1
ATOM 1486 C CA . ILE A 1 187 ? -8.352 29 17.234 1 98.62 187 ILE A CA 1
ATOM 1487 C C . ILE A 1 187 ? -7.027 29.719 17.453 1 98.62 187 ILE A C 1
ATOM 1489 O O . ILE A 1 187 ? -6.996 30.828 17.984 1 98.62 187 ILE A O 1
ATOM 1493 N N . ILE A 1 188 ? -5.895 29.047 16.953 1 98.56 188 ILE A N 1
ATOM 1494 C CA . ILE A 1 188 ? -4.633 29.672 17.328 1 98.56 188 ILE A CA 1
ATOM 1495 C C . ILE A 1 188 ? -3.766 29.859 16.094 1 98.56 188 ILE A C 1
ATOM 1497 O O . ILE A 1 188 ? -2.621 30.312 16.188 1 98.56 188 ILE A O 1
ATOM 1501 N N . GLY A 1 189 ? -4.305 29.453 14.922 1 98.31 189 GL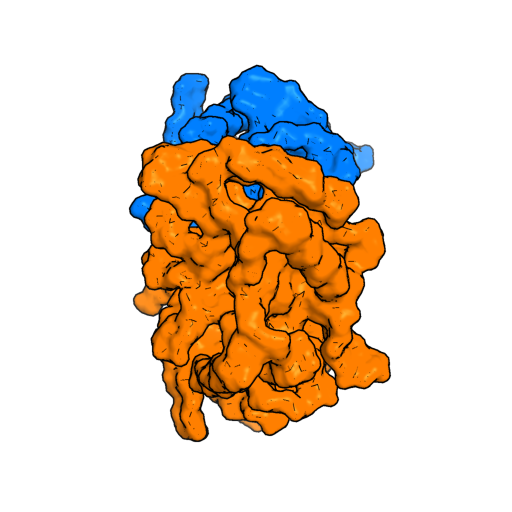Y A N 1
ATOM 1502 C CA . GLY A 1 189 ? -3.408 29.625 13.789 1 98.31 189 GLY A CA 1
ATOM 1503 C C . GLY A 1 189 ? -4.039 29.25 12.469 1 98.31 189 GLY A C 1
ATOM 1504 O O . GLY A 1 189 ? -5.262 29.172 12.352 1 98.31 189 GLY A O 1
ATOM 1505 N N . ILE A 1 190 ? -3.119 29.172 11.398 1 98.44 190 ILE A N 1
ATOM 1506 C CA . ILE A 1 190 ? -3.533 28.984 10.016 1 98.44 190 ILE A CA 1
ATOM 1507 C C . ILE A 1 190 ? -2.494 28.156 9.266 1 98.44 190 ILE A C 1
ATOM 1509 O O . ILE A 1 190 ? -1.321 28.125 9.648 1 98.44 190 ILE A O 1
ATOM 1513 N N . THR A 1 191 ? -2.953 27.453 8.211 1 98.75 191 THR A N 1
ATOM 1514 C CA . THR A 1 191 ? -2.059 26.719 7.324 1 98.75 191 THR A CA 1
ATOM 1515 C C . THR A 1 191 ? -2.631 26.656 5.91 1 98.75 191 THR A C 1
ATOM 1517 O O . THR A 1 191 ? -3.768 27.078 5.676 1 98.75 191 THR A O 1
ATOM 1520 N N . SER A 1 192 ? -1.854 26.344 4.984 1 98.5 192 SER A N 1
ATOM 1521 C CA . SER A 1 192 ? -2.176 26.016 3.602 1 98.5 192 SER A CA 1
ATOM 1522 C C . SER A 1 192 ? -1.133 25.078 3 1 98.5 192 SER A C 1
ATOM 1524 O O . SER A 1 192 ? -0.036 24.938 3.543 1 98.5 192 SER A O 1
ATOM 1526 N N . PHE A 1 193 ? -1.457 24.406 2.035 1 97.94 193 PHE A N 1
ATOM 1527 C CA . PHE A 1 193 ? -0.553 23.453 1.413 1 97.94 193 PHE A CA 1
ATOM 1528 C C . PHE A 1 193 ? -0.787 23.375 -0.091 1 97.94 193 PHE A C 1
ATOM 1530 O O . PHE A 1 193 ? -1.931 23.312 -0.544 1 97.94 193 PHE A O 1
ATOM 1537 N N . PRO A 1 194 ? 0.324 23.406 -0.878 1 97.81 194 PRO A N 1
ATOM 1538 C CA . PRO A 1 194 ? 1.717 23.562 -0.452 1 97.81 194 PRO A CA 1
ATOM 1539 C C . PRO A 1 194 ? 2.146 25.031 -0.384 1 97.81 194 PRO A C 1
ATOM 1541 O O . PRO A 1 194 ? 1.733 25.844 -1.219 1 97.81 194 PRO A O 1
ATOM 1544 N N . THR A 1 195 ? 3.049 25.344 0.57 1 98.38 195 THR A N 1
ATOM 1545 C CA . THR A 1 195 ? 3.447 26.734 0.729 1 98.38 195 THR A CA 1
ATOM 1546 C C . THR A 1 195 ? 4.746 27.016 -0.019 1 98.38 195 THR A C 1
ATOM 1548 O O . THR A 1 195 ? 5.066 28.172 -0.31 1 98.38 195 THR A O 1
ATOM 1551 N N . PHE A 1 196 ? 5.551 25.969 -0.279 1 98.38 196 PHE A N 1
ATOM 1552 C CA . PHE A 1 196 ? 6.809 26.094 -1.01 1 98.38 196 PHE A CA 1
ATOM 1553 C C . PHE A 1 196 ? 6.938 24.984 -2.051 1 98.38 196 PHE A C 1
ATOM 1555 O O . PHE A 1 196 ? 6.43 23.875 -1.855 1 98.38 196 PHE A O 1
ATOM 1562 N N . LEU A 1 197 ? 7.594 25.266 -3.145 1 98 197 LEU A N 1
ATOM 1563 C CA . LEU A 1 197 ? 8.008 24.266 -4.125 1 98 197 LEU A CA 1
ATOM 1564 C C . LEU A 1 197 ? 9.383 24.609 -4.691 1 98 197 LEU A C 1
ATOM 1566 O O . LEU A 1 197 ? 9.766 25.766 -4.773 1 98 197 LEU A O 1
ATOM 1570 N N . PHE A 1 198 ? 10.117 23.578 -5.031 1 97.88 198 PHE A N 1
ATOM 1571 C CA . PHE A 1 198 ? 11.383 23.781 -5.727 1 97.88 198 PHE A CA 1
ATOM 1572 C C . PHE A 1 198 ? 11.148 24.047 -7.207 1 97.88 198 PHE A C 1
ATOM 1574 O O . PHE A 1 198 ? 10.398 23.312 -7.863 1 97.88 198 PHE A O 1
ATOM 1581 N N . ASN A 1 199 ? 11.734 25.062 -7.676 1 97.38 199 ASN A N 1
ATOM 1582 C CA . ASN A 1 199 ? 11.711 25.406 -9.094 1 97.38 199 ASN A CA 1
ATOM 1583 C C . ASN A 1 199 ? 13.031 25.047 -9.773 1 97.38 199 ASN A C 1
ATOM 1585 O O . ASN A 1 199 ? 14.039 25.719 -9.555 1 97.38 199 ASN A O 1
ATOM 1589 N N . LYS A 1 200 ? 12.969 24.078 -10.617 1 94.5 200 LYS A N 1
ATOM 1590 C CA . LYS A 1 200 ? 14.172 23.578 -11.289 1 94.5 200 LYS A CA 1
ATOM 1591 C C . LYS A 1 200 ? 14.789 24.656 -12.164 1 94.5 200 LYS A C 1
ATOM 1593 O O . LYS A 1 200 ? 16.016 24.734 -12.305 1 94.5 200 LYS A O 1
ATOM 1598 N N . ASN A 1 201 ? 13.977 25.516 -12.805 1 96.5 201 ASN A N 1
ATOM 1599 C CA . ASN A 1 201 ? 14.461 26.547 -13.719 1 96.5 201 ASN A CA 1
ATOM 1600 C C . ASN A 1 201 ? 15.273 27.609 -12.984 1 96.5 201 ASN A C 1
ATOM 1602 O O . ASN A 1 201 ? 16.312 28.047 -13.469 1 96.5 201 ASN A O 1
ATOM 1606 N N . THR A 1 202 ? 14.844 28 -11.773 1 96.94 202 THR A N 1
ATOM 1607 C CA . THR A 1 202 ? 15.547 29.031 -11 1 96.94 202 THR A CA 1
ATOM 1608 C C . THR A 1 202 ? 16.484 28.391 -9.984 1 96.94 202 THR A C 1
ATOM 1610 O O . THR A 1 202 ? 17.297 29.078 -9.367 1 96.94 202 THR A O 1
ATOM 1613 N N . ASN A 1 203 ? 16.328 27.109 -9.828 1 96.88 203 ASN A N 1
ATOM 1614 C CA . ASN A 1 203 ? 17.109 26.344 -8.859 1 96.88 203 ASN A CA 1
ATOM 1615 C C . ASN A 1 203 ? 16.938 26.891 -7.449 1 96.88 203 ASN A C 1
ATOM 1617 O O . ASN A 1 203 ? 17.922 27.047 -6.723 1 96.88 203 ASN A O 1
ATOM 1621 N N . LYS A 1 204 ? 15.656 27.25 -7.07 1 96.69 204 LYS A N 1
ATOM 1622 C CA . LYS A 1 204 ? 15.344 27.797 -5.754 1 96.69 204 LYS A CA 1
ATOM 1623 C C . LYS A 1 204 ? 14.039 27.234 -5.219 1 96.69 204 LYS A C 1
ATOM 1625 O O . LYS A 1 204 ? 13.188 26.781 -5.992 1 96.69 204 LYS A O 1
ATOM 1630 N N . ILE A 1 205 ? 13.992 27.172 -3.93 1 97.75 205 ILE A N 1
ATOM 1631 C CA . ILE A 1 205 ? 12.703 26.938 -3.283 1 97.75 205 ILE A CA 1
ATOM 1632 C C . ILE A 1 205 ? 11.883 28.219 -3.275 1 97.75 205 ILE A C 1
ATOM 1634 O O . ILE A 1 205 ? 12.328 29.234 -2.744 1 97.75 205 ILE A O 1
ATOM 1638 N N . GLU A 1 206 ? 10.719 28.141 -3.848 1 98.19 206 GLU A N 1
ATOM 1639 C CA . GLU A 1 206 ? 9.93 29.359 -4.047 1 98.19 206 GLU A CA 1
ATOM 1640 C C . GLU A 1 206 ? 8.625 29.297 -3.268 1 98.19 206 GLU A C 1
ATOM 1642 O O . GLU A 1 206 ? 8 28.234 -3.16 1 98.19 206 GLU A O 1
ATOM 1647 N N . LYS A 1 207 ? 8.273 30.453 -2.762 1 98.12 207 LYS A N 1
ATOM 1648 C CA . LYS A 1 207 ? 6.953 30.641 -2.156 1 98.12 207 LYS A CA 1
ATOM 1649 C C . LYS A 1 207 ? 5.848 30.484 -3.193 1 98.12 207 LYS A C 1
ATOM 1651 O O . LYS A 1 207 ? 5.953 31 -4.305 1 98.12 207 LYS A O 1
ATOM 1656 N N . GLN A 1 208 ? 4.887 29.688 -2.867 1 98.12 208 GLN A N 1
ATOM 1657 C CA . GLN A 1 208 ? 3.709 29.547 -3.719 1 98.12 208 GLN A CA 1
ATOM 1658 C C . GLN A 1 208 ? 2.615 30.531 -3.305 1 98.12 208 GLN A C 1
ATOM 1660 O O . GLN A 1 208 ? 2.709 31.172 -2.254 1 98.12 208 GLN A O 1
ATOM 1665 N N . ASN A 1 209 ? 1.629 30.719 -4.109 1 98.44 209 ASN A N 1
ATOM 1666 C CA . ASN A 1 209 ? 0.501 31.562 -3.738 1 98.44 209 ASN A CA 1
ATOM 1667 C C . ASN A 1 209 ? -0.071 31.172 -2.379 1 98.44 209 ASN A C 1
ATOM 1669 O O . ASN A 1 209 ? -0.547 32.031 -1.632 1 98.44 209 ASN A O 1
ATOM 1673 N N . ASN A 1 210 ? -0.027 29.906 -2.049 1 98.62 210 ASN A N 1
ATOM 1674 C CA . ASN A 1 210 ? -0.497 29.391 -0.771 1 98.62 210 ASN A CA 1
ATOM 1675 C C . ASN A 1 210 ? 0.191 30.078 0.403 1 98.62 210 ASN A C 1
ATOM 1677 O O . ASN A 1 210 ? -0.438 30.344 1.431 1 98.62 210 ASN A O 1
ATOM 1681 N N . TYR A 1 211 ? 1.441 30.297 0.186 1 98.25 211 TYR A N 1
ATOM 1682 C CA . TYR A 1 211 ? 2.219 31 1.207 1 98.25 211 TYR A CA 1
ATOM 1683 C C . TYR A 1 211 ? 1.62 32.375 1.514 1 98.25 211 TYR A C 1
ATOM 1685 O O . TYR A 1 211 ? 1.412 32.719 2.68 1 98.25 211 TYR A O 1
ATOM 1693 N N . PHE A 1 212 ? 1.325 33.094 0.574 1 98.31 212 PHE A N 1
ATOM 1694 C CA . PHE A 1 212 ? 0.787 34.438 0.736 1 98.31 212 PHE A CA 1
ATOM 1695 C C . PHE A 1 212 ? -0.636 34.406 1.279 1 98.31 212 PHE A C 1
ATOM 1697 O O . PHE A 1 212 ? -1.044 35.281 2.041 1 98.31 212 PHE A O 1
ATOM 1704 N N . THR A 1 213 ? -1.381 33.375 0.887 1 98.69 213 THR A N 1
ATOM 1705 C CA . THR A 1 213 ? -2.729 33.188 1.412 1 98.69 213 THR A CA 1
ATOM 1706 C C . THR A 1 213 ? -2.695 32.969 2.922 1 98.69 213 THR A C 1
ATOM 1708 O O . THR A 1 213 ? -3.559 33.469 3.646 1 98.69 213 THR A O 1
ATOM 1711 N N . VAL A 1 214 ? -1.707 32.25 3.4 1 98.5 214 VAL A N 1
ATOM 1712 C CA . VAL A 1 214 ? -1.555 32.031 4.828 1 98.5 214 VAL A CA 1
ATOM 1713 C C . VAL A 1 214 ? -1.374 33.344 5.566 1 98.5 214 VAL A C 1
ATOM 1715 O O . VAL A 1 214 ? -2.01 33.562 6.598 1 98.5 214 VAL A O 1
ATOM 1718 N N . TYR A 1 215 ? -0.586 34.188 5.082 1 97.88 215 TYR A N 1
ATOM 1719 C CA . TYR A 1 215 ? -0.297 35.438 5.781 1 97.88 215 TYR A CA 1
ATOM 1720 C C . TYR A 1 215 ? -1.465 36.406 5.668 1 97.88 215 TYR A C 1
ATOM 1722 O O . TYR A 1 215 ? -1.718 37.188 6.586 1 97.88 215 TYR A O 1
ATOM 1730 N N . ARG A 1 216 ? -2.166 36.375 4.551 1 98.38 216 ARG A N 1
ATOM 1731 C CA . ARG A 1 216 ? -3.416 37.125 4.492 1 98.38 216 ARG A CA 1
ATOM 1732 C C . ARG A 1 216 ? -4.402 36.656 5.547 1 98.38 216 ARG A C 1
ATOM 1734 O O . ARG A 1 216 ? -5.059 37.438 6.215 1 98.38 216 ARG A O 1
ATOM 1741 N N . ALA A 1 217 ? -4.48 35.375 5.672 1 98.75 217 ALA A N 1
ATOM 1742 C CA . ALA A 1 217 ? -5.367 34.781 6.66 1 98.75 217 ALA A CA 1
ATOM 1743 C C . ALA A 1 217 ? -4.953 35.156 8.078 1 98.75 217 ALA A C 1
ATOM 1745 O O . ALA A 1 217 ? -5.805 35.406 8.938 1 98.75 217 ALA A O 1
ATOM 1746 N N . LYS A 1 218 ? -3.65 35.125 8.344 1 98.31 218 LYS A N 1
ATOM 1747 C CA . LYS A 1 218 ? -3.15 35.562 9.648 1 98.31 218 LYS A CA 1
ATOM 1748 C C . LYS A 1 218 ? -3.668 36.938 10.016 1 98.31 218 LYS A C 1
ATOM 1750 O O . LYS A 1 218 ? -4.145 37.156 11.133 1 98.31 218 LYS A O 1
ATOM 1755 N N . ARG A 1 219 ? -3.602 37.844 9.086 1 98.38 219 ARG A N 1
ATOM 1756 C CA . ARG A 1 219 ? -4.066 39.188 9.312 1 98.38 219 ARG A CA 1
ATOM 1757 C C . ARG A 1 219 ? -5.562 39.219 9.609 1 98.38 219 ARG A C 1
ATOM 1759 O O . ARG A 1 219 ? -6.012 39.969 10.484 1 98.38 219 ARG A O 1
ATOM 1766 N N . ILE A 1 220 ? -6.297 38.438 8.859 1 98.56 220 ILE A N 1
ATOM 1767 C CA . ILE A 1 220 ? -7.738 38.375 9.062 1 98.56 220 ILE A CA 1
ATOM 1768 C C . ILE A 1 220 ? -8.039 37.875 10.469 1 98.56 220 ILE A C 1
ATOM 1770 O O . ILE A 1 220 ? -8.922 38.406 11.148 1 98.56 220 ILE A O 1
ATOM 1774 N N . LEU A 1 221 ? -7.324 36.875 10.938 1 98.56 221 LEU A N 1
ATOM 1775 C CA . LEU A 1 221 ? -7.512 36.344 12.289 1 98.56 221 LEU A CA 1
ATOM 1776 C C . LEU A 1 221 ? -7.211 37.438 13.32 1 98.56 221 LEU A C 1
ATOM 1778 O O . LEU A 1 221 ? -7.973 37.625 14.273 1 98.56 221 LEU A O 1
ATOM 1782 N N . GLU A 1 222 ? -6.117 38.125 13.117 1 98.19 222 GLU A N 1
ATOM 1783 C CA . GLU A 1 222 ? -5.715 39.188 14.039 1 98.19 222 GLU A CA 1
ATOM 1784 C C . GLU A 1 222 ? -6.73 40.344 14.055 1 98.19 222 GLU A C 1
ATOM 1786 O O . GLU A 1 222 ? -7.047 40.875 15.109 1 98.19 222 GLU A O 1
ATOM 1791 N N . ASP A 1 223 ? -7.215 40.656 12.93 1 97.88 223 ASP A N 1
ATOM 1792 C CA . ASP A 1 223 ? -8.25 41.688 12.812 1 97.88 223 ASP A CA 1
ATOM 1793 C C . ASP A 1 223 ? -9.523 41.25 13.539 1 97.88 223 ASP A C 1
ATOM 1795 O O . ASP A 1 223 ? -10.352 42.094 13.891 1 97.88 223 ASP A O 1
ATOM 1799 N N . ASN A 1 224 ? -9.703 40 13.711 1 97.44 224 ASN A N 1
ATOM 1800 C CA . ASN A 1 224 ? -10.844 39.469 14.453 1 97.44 224 ASN A CA 1
ATOM 1801 C C . ASN A 1 224 ? -10.469 39.156 15.898 1 97.44 224 ASN A C 1
ATOM 1803 O O . ASN A 1 224 ? -11.125 38.344 16.547 1 97.44 224 ASN A O 1
ATOM 1807 N N . ASN A 1 225 ? -9.32 39.656 16.375 1 97.19 225 ASN A N 1
ATOM 1808 C CA . ASN A 1 225 ? -8.859 39.625 17.766 1 97.19 225 ASN A CA 1
ATOM 1809 C C . ASN A 1 225 ? -8.438 38.219 18.172 1 97.19 225 ASN A C 1
ATOM 1811 O O . ASN A 1 225 ? -8.703 37.781 19.297 1 97.19 225 ASN A O 1
ATOM 1815 N N . ILE A 1 226 ? -7.984 37.469 17.25 1 97.81 226 ILE A N 1
ATOM 1816 C CA . ILE A 1 226 ? -7.375 36.188 17.547 1 97.81 226 ILE A CA 1
ATOM 1817 C C . ILE A 1 226 ? -5.852 36.312 17.562 1 97.81 226 ILE A C 1
ATOM 1819 O O . ILE A 1 226 ? -5.258 36.844 16.625 1 97.81 226 ILE A O 1
ATOM 1823 N N . GLU A 1 227 ? -5.258 35.969 18.672 1 97.38 227 GLU A N 1
ATOM 1824 C CA . GLU A 1 227 ? -3.799 35.875 18.719 1 97.38 227 GLU A CA 1
ATOM 1825 C C . GLU A 1 227 ? -3.275 34.688 17.953 1 97.38 227 GLU A C 1
ATOM 1827 O O . GLU A 1 227 ? -3.568 33.531 18.312 1 97.38 227 GLU A O 1
ATOM 1832 N N . VAL A 1 228 ? -2.527 34.906 16.922 1 98.19 228 VAL A N 1
ATOM 1833 C CA . VAL A 1 228 ? -2.012 33.812 16.094 1 98.19 228 VAL A CA 1
ATOM 1834 C C . VAL A 1 228 ? -0.661 33.344 16.641 1 98.19 228 VAL A C 1
ATOM 1836 O O . VAL A 1 228 ? 0.332 34.062 16.547 1 98.19 228 VAL A O 1
ATOM 1839 N N . THR A 1 229 ? -0.618 32.156 17.172 1 98.25 229 THR A N 1
ATOM 1840 C CA . THR A 1 229 ? 0.606 31.625 17.766 1 98.25 229 THR A CA 1
ATOM 1841 C C . THR A 1 229 ? 1.108 30.406 16.984 1 98.25 229 THR A C 1
ATOM 1843 O O . THR A 1 229 ? 2.094 29.781 17.375 1 98.25 229 THR A O 1
ATOM 1846 N N . HIS A 1 230 ? 0.423 30.078 15.852 1 98.44 230 HIS A N 1
ATOM 1847 C CA . HIS A 1 230 ? 0.793 28.922 15.055 1 98.44 230 HIS A CA 1
ATOM 1848 C C . HIS A 1 230 ? 0.578 29.172 13.562 1 98.44 230 HIS A C 1
ATOM 1850 O O . HIS A 1 230 ? -0.529 29 13.055 1 98.44 230 HIS A O 1
ATOM 1856 N N . VAL A 1 231 ? 1.599 29.594 12.898 1 98.56 231 VAL A N 1
ATOM 1857 C CA . VAL A 1 231 ? 1.611 29.703 11.445 1 98.56 231 VAL A CA 1
ATOM 1858 C C . VAL A 1 231 ? 2.344 28.5 10.844 1 98.56 231 VAL A C 1
ATOM 1860 O O . VAL A 1 231 ? 3.572 28.422 10.906 1 98.56 231 VAL A O 1
ATOM 1863 N N . ASN A 1 232 ? 1.598 27.594 10.297 1 98.38 232 ASN A N 1
ATOM 1864 C CA . ASN A 1 232 ? 2.154 26.344 9.781 1 98.38 232 ASN A CA 1
ATOM 1865 C C . ASN A 1 232 ? 2.441 26.438 8.289 1 98.38 232 ASN A C 1
ATOM 1867 O O . ASN A 1 232 ? 1.531 26.672 7.488 1 98.38 232 ASN A O 1
ATOM 1871 N N . LEU A 1 233 ? 3.656 26.281 7.895 1 98.38 233 LEU A N 1
ATOM 1872 C CA . LEU A 1 233 ? 4.094 26.438 6.512 1 98.38 233 LEU A CA 1
ATOM 1873 C C . LEU A 1 233 ? 4.711 25.141 5.996 1 98.38 233 LEU A C 1
ATOM 1875 O O . LEU A 1 233 ? 5.934 25.016 5.914 1 98.38 233 LEU A O 1
ATOM 1879 N N . PRO A 1 234 ? 3.891 24.203 5.535 1 97.62 234 PRO A N 1
ATOM 1880 C CA . PRO A 1 234 ? 4.395 22.906 5.102 1 97.62 234 PRO A CA 1
ATOM 1881 C C . PRO A 1 234 ? 4.949 22.922 3.682 1 97.62 234 PRO A C 1
ATOM 1883 O O . PRO A 1 234 ? 4.703 23.875 2.934 1 97.62 234 PRO A O 1
ATOM 1886 N N . SER A 1 235 ? 5.633 21.859 3.291 1 96.94 235 SER A N 1
ATOM 1887 C CA . SER A 1 235 ? 6.207 21.5 1.998 1 96.94 235 SER A CA 1
ATOM 1888 C C . SER A 1 235 ? 7.664 21.953 1.899 1 96.94 235 SER A C 1
ATOM 1890 O O . SER A 1 235 ? 7.992 23.094 2.236 1 96.94 235 SER A O 1
ATOM 1892 N N . VAL A 1 236 ? 8.508 21.109 1.565 1 97.69 236 VAL A N 1
ATOM 1893 C CA . VAL A 1 236 ? 9.922 21.281 1.244 1 97.69 236 VAL A CA 1
ATOM 1894 C C . VAL A 1 236 ? 10.648 21.891 2.441 1 97.69 236 VAL A C 1
ATOM 1896 O O . VAL A 1 236 ? 11.453 22.812 2.287 1 97.69 236 VAL A O 1
ATOM 1899 N N . THR A 1 237 ? 10.242 21.531 3.672 1 98.5 237 THR A N 1
ATOM 1900 C CA . THR A 1 237 ? 10.992 21.969 4.844 1 98.5 237 THR A CA 1
ATOM 1901 C C . THR A 1 237 ? 12.352 21.281 4.918 1 98.5 237 THR A C 1
ATOM 1903 O O . THR A 1 237 ? 12.414 20.062 5.094 1 98.5 237 THR A O 1
ATOM 1906 N N . CYS A 1 238 ? 13.383 21.906 4.684 1 98.69 238 CYS A N 1
ATOM 1907 C CA . CYS A 1 238 ? 14.781 21.5 4.793 1 98.69 238 CYS A CA 1
ATOM 1908 C C . CYS A 1 238 ? 15.648 22.672 5.262 1 98.69 238 CYS A C 1
ATOM 1910 O O . CYS A 1 238 ? 15.148 23.781 5.426 1 98.69 238 CYS A O 1
ATOM 1912 N N . ILE A 1 239 ? 16.906 22.469 5.535 1 98.62 239 ILE A N 1
ATOM 1913 C CA . ILE A 1 239 ? 17.766 23.484 6.121 1 98.62 239 ILE A CA 1
ATOM 1914 C C . ILE A 1 239 ? 17.828 24.703 5.203 1 98.62 239 ILE A C 1
ATOM 1916 O O . ILE A 1 239 ? 17.688 25.844 5.66 1 98.62 239 ILE A O 1
ATOM 1920 N N . ASN A 1 240 ? 17.969 24.469 3.924 1 98.12 240 ASN A N 1
ATOM 1921 C CA . ASN A 1 240 ? 18.047 25.562 2.951 1 98.12 240 ASN A CA 1
ATOM 1922 C C . ASN A 1 240 ? 16.781 26.406 2.975 1 98.12 240 ASN A C 1
ATOM 1924 O O . ASN A 1 240 ? 16.844 27.641 2.961 1 98.12 240 ASN A O 1
ATOM 1928 N N . ASN A 1 241 ? 15.641 25.797 2.986 1 98.31 241 ASN A N 1
ATOM 1929 C CA . ASN A 1 241 ? 14.367 26.516 3.018 1 98.31 241 ASN A CA 1
ATOM 1930 C C . ASN A 1 241 ? 14.203 27.297 4.312 1 98.31 241 ASN A C 1
ATOM 1932 O O . ASN A 1 241 ? 13.742 28.438 4.297 1 98.31 241 ASN A O 1
ATOM 1936 N N . ILE A 1 242 ? 14.555 26.719 5.449 1 98.25 242 ILE A N 1
ATOM 1937 C CA . ILE A 1 242 ? 14.445 27.375 6.746 1 98.25 242 ILE A CA 1
ATOM 1938 C C . ILE A 1 242 ? 15.281 28.656 6.754 1 98.25 242 ILE A C 1
ATOM 1940 O O . ILE A 1 242 ? 14.797 29.719 7.133 1 98.25 242 ILE A O 1
ATOM 1944 N N . ILE A 1 243 ? 16.516 28.547 6.273 1 97.31 243 ILE A N 1
ATOM 1945 C CA . ILE A 1 243 ? 17.438 29.688 6.258 1 97.31 243 ILE A CA 1
ATOM 1946 C C . ILE A 1 243 ? 16.844 30.797 5.391 1 97.31 243 ILE A C 1
ATOM 1948 O O . ILE A 1 243 ? 16.859 31.969 5.785 1 97.31 243 ILE A O 1
ATOM 1952 N N . GLU A 1 244 ? 16.25 30.438 4.324 1 95.81 244 GLU A N 1
ATOM 1953 C CA . GLU A 1 244 ? 15.867 31.422 3.318 1 95.81 244 GLU A CA 1
ATOM 1954 C C . GLU A 1 244 ? 14.484 32 3.6 1 95.81 244 GLU A C 1
ATOM 1956 O O . GLU A 1 244 ? 14.219 33.156 3.301 1 95.81 244 GLU A O 1
ATOM 1961 N N . ASN A 1 245 ? 13.578 31.172 4.164 1 95.62 245 ASN A N 1
ATOM 1962 C CA . ASN A 1 245 ? 12.18 31.578 4.047 1 95.62 245 ASN A CA 1
ATOM 1963 C C . ASN A 1 245 ? 11.484 31.578 5.406 1 95.62 245 ASN A C 1
ATOM 1965 O O . ASN A 1 245 ? 10.367 32.094 5.531 1 95.62 245 ASN A O 1
ATOM 1969 N N . PHE A 1 246 ? 12.203 30.953 6.32 1 93.81 246 PHE A N 1
ATOM 1970 C CA . PHE A 1 246 ? 11.578 30.922 7.633 1 93.81 246 PHE A CA 1
ATOM 1971 C C . PHE A 1 246 ? 12.211 31.938 8.57 1 93.81 246 PHE A C 1
ATOM 1973 O O . PHE A 1 246 ? 13.43 32.094 8.586 1 93.81 246 PHE A O 1
ATOM 1980 N N . ASP A 1 247 ? 11.508 32.906 9.086 1 86.19 247 ASP A N 1
ATOM 1981 C CA . ASP A 1 247 ? 12.07 33.812 10.07 1 86.19 247 ASP A CA 1
ATOM 1982 C C . ASP A 1 247 ? 10.992 34.375 10.984 1 86.19 247 ASP A C 1
ATOM 1984 O O . ASP A 1 247 ? 10.234 35.281 10.594 1 86.19 247 ASP A O 1
ATOM 1988 N N . GLY A 1 248 ? 11.047 33.719 12.125 1 86.12 248 GLY A N 1
ATOM 1989 C CA . GLY A 1 248 ? 10.148 34.344 13.086 1 86.12 248 GLY A CA 1
ATOM 1990 C C . GLY A 1 248 ? 9.57 33.375 14.086 1 86.12 248 GLY A C 1
ATOM 1991 O O . GLY A 1 248 ? 9.688 32.156 13.906 1 86.12 248 GLY A O 1
ATOM 1992 N N . GLU A 1 249 ? 8.969 34.031 15.023 1 89.75 249 GLU A N 1
ATOM 1993 C CA . GLU A 1 249 ? 8.297 33.281 16.078 1 89.75 249 GLU A CA 1
ATOM 1994 C C . GLU A 1 249 ? 6.965 32.719 15.578 1 89.75 249 GLU A C 1
ATOM 1996 O O . GLU A 1 249 ? 6.406 33.188 14.594 1 89.75 249 GLU A O 1
ATOM 2001 N N . ASN A 1 250 ? 6.453 31.672 16.078 1 94.38 250 ASN A N 1
ATOM 2002 C CA . ASN A 1 250 ? 5.137 31.078 15.867 1 94.38 250 ASN A CA 1
ATOM 2003 C C . ASN A 1 250 ? 5.047 30.406 14.5 1 94.38 250 ASN A C 1
ATOM 2005 O O . ASN A 1 250 ? 3.957 30.031 14.055 1 94.38 250 ASN A O 1
ATOM 2009 N N . ILE A 1 251 ? 6.227 30.344 13.805 1 97.56 251 ILE A N 1
ATOM 2010 C CA . ILE A 1 251 ? 6.281 29.672 12.508 1 97.56 251 ILE A CA 1
ATOM 2011 C C . ILE A 1 251 ? 6.617 28.188 12.711 1 97.56 251 ILE A C 1
ATOM 2013 O O . ILE A 1 251 ? 7.5 27.859 13.5 1 97.56 251 ILE A O 1
ATOM 2017 N N . TYR A 1 252 ? 5.879 27.375 12.055 1 98.12 252 TYR A N 1
ATOM 2018 C CA . TYR A 1 252 ? 6.094 25.922 12.117 1 98.12 252 TYR A CA 1
ATOM 2019 C C . TYR A 1 252 ? 6.438 25.359 10.742 1 98.12 252 TYR A C 1
ATOM 2021 O O . TYR A 1 252 ? 5.766 25.672 9.758 1 98.12 252 TYR A O 1
ATOM 2029 N N . GLY A 1 253 ? 7.535 24.625 10.617 1 98.19 253 GLY A N 1
ATOM 2030 C CA . GLY A 1 253 ? 7.848 23.797 9.461 1 98.19 253 GLY A CA 1
ATOM 2031 C C . GLY A 1 253 ? 7.598 22.328 9.703 1 98.19 253 GLY A C 1
ATOM 2032 O O . GLY A 1 253 ? 7.504 21.891 10.852 1 98.19 253 GLY A O 1
ATOM 2033 N N . GLU A 1 254 ? 7.465 21.562 8.617 1 98.62 254 GLU A N 1
ATOM 2034 C CA . GLU A 1 254 ? 7.188 20.141 8.711 1 98.62 254 GLU A CA 1
ATOM 2035 C C . GLU A 1 254 ? 8.188 19.328 7.887 1 98.62 254 GLU A C 1
ATOM 2037 O O . GLU A 1 254 ? 7.852 18.828 6.809 1 98.62 254 GLU A O 1
ATOM 2042 N N . PRO A 1 255 ? 9.383 19.172 8.406 1 98.75 255 PRO A N 1
ATOM 2043 C CA . PRO A 1 255 ? 10.359 18.406 7.637 1 98.75 255 PRO A CA 1
ATOM 2044 C C . PRO A 1 255 ? 9.969 16.922 7.52 1 98.75 255 PRO A C 1
ATOM 2046 O O . PRO A 1 255 ? 9.586 16.297 8.508 1 98.75 255 PRO A O 1
ATOM 2049 N N . GLY A 1 256 ? 9.922 16.375 6.324 1 98.44 256 GLY A N 1
ATOM 2050 C CA . GLY A 1 256 ? 9.828 14.969 5.957 1 98.44 256 GLY A CA 1
ATOM 2051 C C . GLY A 1 256 ? 11 14.484 5.133 1 98.44 256 GLY A C 1
ATOM 2052 O O . GLY A 1 256 ? 12.023 14.07 5.68 1 98.44 256 GLY A O 1
ATOM 2053 N N . HIS A 1 257 ? 10.953 14.836 3.803 1 98.69 257 HIS A N 1
ATOM 2054 C CA . HIS A 1 257 ? 12.07 14.508 2.922 1 98.69 257 HIS A CA 1
ATOM 2055 C C . HIS A 1 257 ? 13.312 15.305 3.291 1 98.69 257 HIS A C 1
ATOM 2057 O O . HIS A 1 257 ? 14.43 14.898 2.982 1 98.69 257 HIS A O 1
ATOM 2063 N N . GLY A 1 258 ? 13.094 16.469 3.957 1 98.75 258 GLY A N 1
ATOM 2064 C CA . GLY A 1 258 ? 14.242 17.203 4.457 1 98.75 258 GLY A CA 1
ATOM 2065 C C . GLY A 1 258 ? 15.102 16.391 5.414 1 98.75 258 GLY A C 1
ATOM 2066 O O . GLY A 1 258 ? 16.328 16.5 5.398 1 98.75 258 GLY A O 1
ATOM 2067 N N . LEU A 1 259 ? 14.492 15.539 6.203 1 98.88 259 LEU A N 1
ATOM 2068 C CA . LEU A 1 259 ? 15.195 14.719 7.184 1 98.88 259 LEU A CA 1
ATOM 2069 C C . LEU A 1 259 ? 16.094 13.688 6.496 1 98.88 259 LEU A C 1
ATOM 2071 O O . LEU A 1 259 ? 17.141 13.312 7.027 1 98.88 259 LEU A O 1
ATOM 2075 N N . SER A 1 260 ? 15.664 13.227 5.297 1 98.81 260 SER A N 1
ATOM 2076 C CA . SER A 1 260 ? 16.391 12.164 4.617 1 98.81 260 SER A CA 1
ATOM 2077 C C . SER A 1 260 ? 17.297 12.727 3.527 1 98.81 260 SER A C 1
ATOM 2079 O O . SER A 1 260 ? 17.953 11.969 2.803 1 98.81 260 SER A O 1
ATOM 2081 N N . GLY A 1 261 ? 17.297 14.07 3.379 1 98.69 261 GLY A N 1
ATOM 2082 C CA . GLY A 1 261 ? 18.125 14.672 2.35 1 98.69 261 GLY A CA 1
ATOM 2083 C C . GLY A 1 261 ? 17.641 14.375 0.943 1 98.69 261 GLY A C 1
ATOM 2084 O O . GLY A 1 261 ? 18.453 14.219 0.022 1 98.69 261 GLY A O 1
ATOM 2085 N N . THR A 1 262 ? 16.328 14.273 0.795 1 98.38 262 THR A N 1
ATOM 2086 C CA . THR A 1 262 ? 15.805 13.828 -0.49 1 98.38 262 THR A CA 1
ATOM 2087 C C . THR A 1 262 ? 14.68 14.75 -0.965 1 98.38 262 THR A C 1
ATOM 2089 O O . THR A 1 262 ? 13.703 14.289 -1.555 1 98.38 262 THR A O 1
ATOM 2092 N N . THR A 1 263 ? 14.695 16.062 -0.644 1 98 263 THR A N 1
ATOM 2093 C CA . THR A 1 263 ? 13.82 17 -1.337 1 98 263 THR A CA 1
ATOM 2094 C C . THR A 1 263 ? 14.273 17.203 -2.777 1 98 263 THR A C 1
ATOM 2096 O O . THR A 1 263 ? 15.422 16.906 -3.121 1 98 263 THR A O 1
ATOM 2099 N N . PRO A 1 264 ? 13.406 17.688 -3.619 1 96.56 264 PRO A N 1
ATOM 2100 C CA . PRO A 1 264 ? 13.828 17.922 -5.004 1 96.56 264 PRO A CA 1
ATOM 2101 C C . PRO A 1 264 ? 15.07 18.812 -5.102 1 96.56 264 PRO A C 1
ATOM 2103 O O . PRO A 1 264 ? 15.898 18.625 -5.992 1 96.56 264 PRO A O 1
ATOM 2106 N N . ALA A 1 265 ? 15.211 19.703 -4.199 1 97.06 265 ALA A N 1
ATOM 2107 C CA . ALA A 1 265 ? 16.375 20.594 -4.203 1 97.06 265 ALA A CA 1
ATOM 2108 C C . ALA A 1 265 ? 17.656 19.797 -4.035 1 97.06 265 ALA A C 1
ATOM 2110 O O . ALA A 1 265 ? 18.719 20.188 -4.551 1 97.06 265 ALA A O 1
ATOM 2111 N N . HIS A 1 266 ? 17.625 18.656 -3.375 1 97.62 266 HIS A N 1
ATOM 2112 C CA . HIS A 1 266 ? 18.797 17.844 -3.092 1 97.62 266 HIS A CA 1
ATOM 2113 C C . HIS A 1 266 ? 19.281 17.125 -4.348 1 97.62 266 HIS A C 1
ATOM 2115 O O . HIS A 1 266 ? 20.406 16.609 -4.379 1 97.62 266 HIS A O 1
ATOM 2121 N N . VAL A 1 267 ? 18.422 16.984 -5.34 1 95.62 267 VAL A N 1
ATOM 2122 C CA . VAL A 1 267 ? 18.812 16.359 -6.605 1 95.62 267 VAL A CA 1
ATOM 2123 C C . VAL A 1 267 ? 19.828 17.266 -7.324 1 95.62 267 VAL A C 1
ATOM 2125 O O . VAL A 1 267 ? 20.812 16.766 -7.883 1 95.62 267 VAL A O 1
ATOM 2128 N N . TYR A 1 268 ? 19.625 18.594 -7.242 1 94.62 268 TYR A N 1
ATOM 2129 C CA . TYR A 1 268 ? 20.328 19.516 -8.117 1 94.62 268 TYR A CA 1
ATOM 2130 C C . TYR A 1 268 ? 21.422 20.266 -7.363 1 94.62 268 TYR A C 1
ATOM 2132 O O . TYR A 1 268 ? 22.312 20.859 -7.973 1 94.62 268 TYR A O 1
ATOM 2140 N N . ASN A 1 269 ? 21.328 20.234 -6.047 1 95.5 269 ASN A N 1
ATOM 2141 C CA . ASN A 1 269 ? 22.25 21.016 -5.25 1 95.5 269 ASN A CA 1
ATOM 2142 C C . ASN A 1 269 ? 22.938 20.172 -4.18 1 95.5 269 ASN A C 1
ATOM 2144 O O . ASN A 1 269 ? 22.406 19.125 -3.797 1 95.5 269 ASN A O 1
ATOM 2148 N N . TYR A 1 270 ? 24.125 20.562 -3.787 1 96.19 270 TYR A N 1
ATOM 2149 C CA . TYR A 1 270 ? 24.781 20.016 -2.602 1 96.19 270 TYR A CA 1
ATOM 2150 C C . TYR A 1 270 ? 24.344 20.781 -1.351 1 96.19 270 TYR A C 1
ATOM 2152 O O . TYR A 1 270 ? 24.938 21.797 -1.007 1 96.19 270 TYR A O 1
ATOM 2160 N N . LEU A 1 271 ? 23.344 20.312 -0.72 1 97.56 271 LEU A N 1
ATOM 2161 C CA . LEU A 1 271 ? 22.781 20.938 0.478 1 97.56 271 LEU A CA 1
ATOM 2162 C C . LEU A 1 271 ? 23.312 20.266 1.737 1 97.56 271 LEU A C 1
ATOM 2164 O O . LEU A 1 271 ? 24.047 19.281 1.653 1 97.56 271 LEU A O 1
ATOM 2168 N N . GLU A 1 272 ? 23 20.797 2.885 1 98.19 272 GLU A N 1
ATOM 2169 C CA . GLU A 1 272 ? 23.562 20.344 4.152 1 98.19 272 GLU A CA 1
ATOM 2170 C C . GLU A 1 272 ? 23.156 18.922 4.473 1 98.19 272 GLU A C 1
ATOM 2172 O O . GLU A 1 272 ? 23.953 18.141 4.992 1 98.19 272 GLU A O 1
ATOM 2177 N N . GLU A 1 273 ? 21.922 18.625 4.23 1 98.81 273 GLU A N 1
ATOM 2178 C CA . GLU A 1 273 ? 21.422 17.281 4.535 1 98.81 273 GLU A CA 1
ATOM 2179 C C . GLU A 1 273 ? 21.969 16.25 3.545 1 98.81 273 GLU A C 1
ATOM 2181 O O . GLU A 1 273 ? 22.047 16.531 2.346 1 98.81 273 GLU A O 1
ATOM 2186 N N . ILE A 1 274 ? 22.344 15.102 4 1 98.62 274 ILE A N 1
ATOM 2187 C CA . ILE A 1 274 ? 22.922 14.023 3.207 1 98.62 274 ILE A CA 1
ATOM 2188 C C . ILE A 1 274 ? 21.844 12.977 2.91 1 98.62 274 ILE A C 1
ATOM 2190 O O . ILE A 1 274 ? 21.141 12.531 3.814 1 98.62 274 ILE A O 1
ATOM 2194 N N . PRO A 1 275 ? 21.703 12.617 1.59 1 98.75 275 PRO A N 1
ATOM 2195 C CA . PRO A 1 275 ? 20.75 11.531 1.307 1 98.75 275 PRO A CA 1
ATOM 2196 C C . PRO A 1 275 ? 21.062 10.258 2.078 1 98.75 275 PRO A C 1
ATOM 2198 O O . PRO A 1 275 ? 22.219 9.836 2.145 1 98.75 275 PRO A O 1
ATOM 2201 N N . CYS A 1 276 ? 20 9.625 2.672 1 98.75 276 CYS A N 1
ATOM 2202 C CA . CYS A 1 276 ? 20.312 8.531 3.584 1 98.75 276 CYS A CA 1
ATOM 2203 C C . CYS A 1 276 ? 19.297 7.406 3.463 1 98.75 276 CYS A C 1
ATOM 2205 O O . CYS A 1 276 ? 19.125 6.617 4.395 1 98.75 276 CYS A O 1
ATOM 2207 N N . VAL A 1 277 ? 18.578 7.336 2.373 1 98.88 277 VAL A N 1
ATOM 2208 C CA . VAL A 1 277 ? 17.594 6.281 2.119 1 98.88 277 VAL A CA 1
ATOM 2209 C C . VAL A 1 277 ? 17.812 5.711 0.719 1 98.88 277 VAL A C 1
ATOM 2211 O O . VAL A 1 277 ? 18.047 6.457 -0.233 1 98.88 277 VAL A O 1
ATOM 2214 N N . LEU A 1 278 ? 17.828 4.473 0.551 1 98.94 278 LEU A N 1
ATOM 2215 C CA . LEU A 1 278 ? 17.828 3.818 -0.754 1 98.94 278 LEU A CA 1
ATOM 2216 C C . LEU A 1 278 ? 16.812 2.684 -0.801 1 98.94 278 LEU A C 1
ATOM 2218 O O . LEU A 1 278 ? 16.281 2.287 0.232 1 98.94 278 LEU A O 1
ATOM 2222 N N . TYR A 1 279 ? 16.422 2.242 -1.967 1 98.94 279 TYR A N 1
ATOM 2223 C CA . TYR A 1 279 ? 15.562 1.092 -2.209 1 98.94 279 TYR A CA 1
ATOM 2224 C C . TYR A 1 279 ? 16.375 -0.097 -2.719 1 98.94 279 TYR A C 1
ATOM 2226 O O . TYR A 1 279 ? 17.078 0.007 -3.725 1 98.94 279 TYR A O 1
ATOM 2234 N N . LEU A 1 280 ? 16.281 -1.217 -1.98 1 98.94 280 LEU A N 1
ATOM 2235 C CA . LEU A 1 280 ? 17 -2.447 -2.307 1 98.94 280 LEU A CA 1
ATOM 2236 C C . LEU A 1 280 ? 16.094 -3.406 -3.082 1 98.94 280 LEU A C 1
ATOM 2238 O O . LEU A 1 280 ? 14.992 -3.719 -2.641 1 98.94 280 LEU A O 1
ATOM 2242 N N . SER A 1 281 ? 16.594 -3.83 -4.191 1 98.88 281 SER A N 1
ATOM 2243 C CA . SER A 1 281 ? 15.938 -4.883 -4.965 1 98.88 281 SER A CA 1
ATOM 2244 C C . SER A 1 281 ? 16.953 -5.922 -5.445 1 98.88 281 SER A C 1
ATOM 2246 O O . SER A 1 281 ? 18.031 -6.055 -4.875 1 98.88 281 SER A O 1
ATOM 2248 N N . GLU A 1 282 ? 16.484 -6.77 -6.301 1 98.94 282 GLU A N 1
ATOM 2249 C CA . GLU A 1 282 ? 17.234 -7.898 -6.844 1 98.94 282 GLU A CA 1
ATOM 2250 C C . GLU A 1 282 ? 16.734 -8.266 -8.242 1 98.94 282 GLU A C 1
ATOM 2252 O O . GLU A 1 282 ? 15.539 -8.203 -8.516 1 98.94 282 GLU A O 1
ATOM 2257 N N . VAL A 1 283 ? 17.656 -8.602 -9.117 1 98.94 283 VAL A N 1
ATOM 2258 C CA . VAL A 1 283 ? 17.25 -9.047 -10.445 1 98.94 283 VAL A CA 1
ATOM 2259 C C . VAL A 1 283 ? 16.5 -10.375 -10.336 1 98.94 283 VAL A C 1
ATOM 2261 O O . VAL A 1 283 ? 17.047 -11.367 -9.852 1 98.94 283 VAL A O 1
ATOM 2264 N N . SER A 1 284 ? 15.312 -10.383 -10.766 1 98.81 284 SER A N 1
ATOM 2265 C CA . SER A 1 284 ? 14.461 -11.562 -10.703 1 98.81 284 SER A CA 1
ATOM 2266 C C . SER A 1 284 ? 14.641 -12.438 -11.945 1 98.81 284 SER A C 1
ATOM 2268 O O . SER A 1 284 ? 14.883 -13.641 -11.836 1 98.81 284 SER A O 1
ATOM 2270 N N . HIS A 1 285 ? 14.492 -11.805 -13.078 1 98.81 285 HIS A N 1
ATOM 2271 C CA . HIS A 1 285 ? 14.578 -12.516 -14.352 1 98.81 285 HIS A CA 1
ATOM 2272 C C . HIS A 1 285 ? 14.773 -11.547 -15.508 1 98.81 285 HIS A C 1
ATOM 2274 O O . HIS A 1 285 ? 14.68 -10.328 -15.328 1 98.81 285 HIS A O 1
ATOM 2280 N N . ASN A 1 286 ? 15.141 -12.055 -16.641 1 98.62 286 ASN A N 1
ATOM 2281 C CA . ASN A 1 286 ? 15.227 -11.289 -17.875 1 98.62 286 ASN A CA 1
ATOM 2282 C C . ASN A 1 286 ? 14.109 -11.664 -18.844 1 98.62 286 ASN A C 1
ATOM 2284 O O . ASN A 1 286 ? 13.672 -12.812 -18.891 1 98.62 286 ASN A O 1
ATOM 2288 N N . PHE A 1 287 ? 13.617 -10.719 -19.594 1 98.19 287 PHE A N 1
ATOM 2289 C CA . PHE A 1 287 ? 12.602 -10.914 -20.625 1 98.19 287 PHE A CA 1
ATOM 2290 C C . PHE A 1 287 ? 12.805 -9.938 -21.766 1 98.19 287 PHE A C 1
ATOM 2292 O O . PHE A 1 287 ? 12.719 -8.719 -21.578 1 98.19 287 PHE A O 1
ATOM 2299 N N . LYS A 1 288 ? 13.086 -10.445 -22.969 1 96.5 288 LYS A N 1
ATOM 2300 C CA . LYS A 1 288 ? 13.25 -9.68 -24.203 1 96.5 288 LYS A CA 1
ATOM 2301 C C . LYS A 1 288 ? 14.195 -8.5 -24 1 96.5 288 LYS A C 1
ATOM 2303 O O . LYS A 1 288 ? 13.844 -7.355 -24.281 1 96.5 288 LYS A O 1
ATOM 2308 N N . ASN A 1 289 ? 15.32 -8.672 -23.453 1 97.31 289 ASN A N 1
ATOM 2309 C CA . ASN A 1 289 ? 16.453 -7.766 -23.359 1 97.31 289 ASN A CA 1
ATOM 2310 C C . ASN A 1 289 ? 16.328 -6.801 -22.188 1 97.31 289 ASN A C 1
ATOM 2312 O O . ASN A 1 289 ? 17.062 -5.824 -22.094 1 97.31 289 ASN A O 1
ATOM 2316 N N . ASN A 1 290 ? 15.312 -6.965 -21.344 1 98.62 290 ASN A N 1
ATOM 2317 C CA . ASN A 1 290 ? 15.156 -6.18 -20.125 1 98.62 290 ASN A CA 1
ATOM 2318 C C . ASN A 1 290 ? 15.328 -7.047 -18.875 1 98.62 290 ASN A C 1
ATOM 2320 O O . ASN A 1 290 ? 15.078 -8.25 -18.906 1 98.62 290 ASN A O 1
ATOM 2324 N N . ALA A 1 291 ? 15.75 -6.461 -17.844 1 98.81 291 ALA A N 1
ATOM 2325 C CA . ALA A 1 291 ? 15.742 -7.113 -16.531 1 98.81 291 ALA A CA 1
ATOM 2326 C C . ALA A 1 291 ? 14.547 -6.66 -15.703 1 98.81 291 ALA A C 1
ATOM 2328 O O . ALA A 1 291 ? 14.195 -5.477 -15.703 1 98.81 291 ALA A O 1
ATOM 2329 N N . PHE A 1 292 ? 13.945 -7.598 -15.164 1 98.81 292 PHE A N 1
ATOM 2330 C CA . PHE A 1 292 ? 12.891 -7.34 -14.188 1 98.81 292 PHE A CA 1
ATOM 2331 C C . PHE A 1 292 ? 13.406 -7.531 -12.766 1 98.81 292 PHE A C 1
ATOM 2333 O O . PHE A 1 292 ? 13.984 -8.57 -12.445 1 98.81 292 PHE A O 1
ATOM 2340 N N . VAL A 1 293 ? 13.242 -6.484 -11.938 1 98.81 293 VAL A N 1
ATOM 2341 C CA . VAL A 1 293 ? 13.734 -6.504 -10.57 1 98.81 293 VAL A CA 1
ATOM 2342 C C . VAL A 1 293 ? 12.578 -6.336 -9.594 1 98.81 293 VAL A C 1
ATOM 2344 O O . VAL A 1 293 ? 11.617 -5.609 -9.875 1 98.81 293 VAL A O 1
ATOM 2347 N N . TYR A 1 294 ? 12.641 -7.008 -8.477 1 98.81 294 TYR A N 1
ATOM 2348 C CA . TYR A 1 294 ? 11.5 -7.062 -7.562 1 98.81 294 TYR A CA 1
ATOM 2349 C C . TYR A 1 294 ? 11.008 -5.66 -7.223 1 98.81 294 TYR A C 1
ATOM 2351 O O . TYR A 1 294 ? 11.805 -4.746 -7.023 1 98.81 294 TYR A O 1
ATOM 2359 N N . GLY A 1 295 ? 9.664 -5.5 -7.211 1 98.44 295 GLY A N 1
ATOM 2360 C CA . GLY A 1 295 ? 9.016 -4.246 -6.855 1 98.44 295 GLY A CA 1
ATOM 2361 C C . GLY A 1 295 ? 8.32 -4.293 -5.512 1 98.44 295 GLY A C 1
ATOM 2362 O O . GLY A 1 295 ? 8.656 -5.121 -4.66 1 98.44 295 GLY A O 1
ATOM 2363 N N . GLY A 1 296 ? 7.391 -3.385 -5.258 1 98.06 296 GLY A N 1
ATOM 2364 C CA . GLY A 1 296 ? 6.648 -3.25 -4.012 1 98.06 296 GLY A CA 1
ATOM 2365 C C . GLY A 1 296 ? 6.82 -1.893 -3.359 1 98.06 296 GLY A C 1
ATOM 2366 O O . GLY A 1 296 ? 6 -1.489 -2.529 1 98.06 296 GLY A O 1
ATOM 2367 N N . GLY A 1 297 ? 7.855 -1.224 -3.801 1 98.31 297 GLY A N 1
ATOM 2368 C CA . GLY A 1 297 ? 8.188 0.046 -3.174 1 98.31 297 GLY A CA 1
ATOM 2369 C C . GLY A 1 297 ? 8.023 1.232 -4.105 1 98.31 297 GLY A C 1
ATOM 2370 O O . GLY A 1 297 ? 8.445 2.344 -3.783 1 98.31 297 GLY A O 1
ATOM 2371 N N . TYR A 1 298 ? 7.352 1.064 -5.258 1 97.88 298 TYR A N 1
ATOM 2372 C CA . TYR A 1 298 ? 7.219 2.102 -6.273 1 97.88 298 TYR A CA 1
ATOM 2373 C C . TYR A 1 298 ? 6.188 3.145 -5.859 1 97.88 298 TYR A C 1
ATOM 2375 O O . TYR A 1 298 ? 5.035 2.807 -5.578 1 97.88 298 TYR A O 1
ATOM 2383 N N . TYR A 1 299 ? 6.645 4.324 -5.777 1 97.81 299 TYR A N 1
ATOM 2384 C CA . TYR A 1 299 ? 5.762 5.48 -5.68 1 97.81 299 TYR A CA 1
ATOM 2385 C C . TYR A 1 299 ? 5.547 6.125 -7.043 1 97.81 299 TYR A C 1
ATOM 2387 O O . TYR A 1 299 ? 6.512 6.488 -7.723 1 97.81 299 TYR A O 1
ATOM 2395 N N . ARG A 1 300 ? 4.316 6.352 -7.488 1 96.5 300 ARG A N 1
ATOM 2396 C CA . ARG A 1 300 ? 3.996 6.688 -8.875 1 96.5 300 ARG A CA 1
ATOM 2397 C C . ARG A 1 300 ? 4.645 8.008 -9.281 1 96.5 300 ARG A C 1
ATOM 2399 O O . ARG A 1 300 ? 4.941 8.219 -10.461 1 96.5 300 ARG A O 1
ATOM 2406 N N . ARG A 1 301 ? 4.891 8.859 -8.344 1 95.81 301 ARG A N 1
ATOM 2407 C CA . ARG A 1 301 ? 5.582 10.117 -8.625 1 95.81 301 ARG A CA 1
ATOM 2408 C C . ARG A 1 301 ? 7.027 10.062 -8.141 1 95.81 301 ARG A C 1
ATOM 2410 O O . ARG A 1 301 ? 7.559 11.055 -7.633 1 95.81 301 ARG A O 1
ATOM 2417 N N . SER A 1 302 ? 7.582 8.906 -8.195 1 96.69 3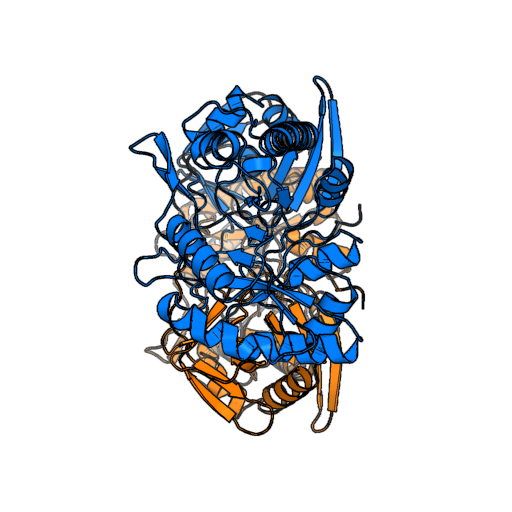02 SER A N 1
ATOM 2418 C CA . SER A 1 302 ? 8.93 8.688 -7.676 1 96.69 302 SER A CA 1
ATOM 2419 C C . SER A 1 302 ? 9.977 9.352 -8.562 1 96.69 302 SER A C 1
ATOM 2421 O O . SER A 1 302 ? 11.055 9.727 -8.086 1 96.69 302 SER A O 1
ATOM 2423 N N . HIS A 1 303 ? 9.789 9.422 -9.836 1 95.5 303 HIS A N 1
ATOM 2424 C CA . HIS A 1 303 ? 10.727 9.93 -10.828 1 95.5 303 HIS A CA 1
ATOM 2425 C C . HIS A 1 303 ? 12 9.094 -10.859 1 95.5 303 HIS A C 1
ATOM 2427 O O . HIS A 1 303 ? 13.094 9.625 -11.047 1 95.5 303 HIS A O 1
ATOM 2433 N N . VAL A 1 304 ? 11.844 7.777 -10.547 1 97.56 304 VAL A N 1
ATOM 2434 C CA . VAL A 1 304 ? 13 6.883 -10.602 1 97.56 304 VAL A CA 1
ATOM 2435 C C . VAL A 1 304 ? 13.547 6.84 -12.023 1 97.56 304 VAL A C 1
ATOM 2437 O O . VAL A 1 304 ? 12.789 6.766 -12.992 1 97.56 304 VAL A O 1
ATOM 2440 N N . GLN A 1 305 ? 14.906 6.887 -12.117 1 97.06 305 GLN A N 1
ATOM 2441 C CA . GLN A 1 305 ? 15.508 6.996 -13.445 1 97.06 305 GLN A CA 1
ATOM 2442 C C . GLN A 1 305 ? 16.641 5.996 -13.617 1 97.06 305 GLN A C 1
ATOM 2444 O O . GLN A 1 305 ? 16.875 5.504 -14.727 1 97.06 305 GLN A O 1
ATOM 2449 N N . ASN A 1 306 ? 17.391 5.738 -12.547 1 98.31 306 ASN A N 1
ATOM 2450 C CA . ASN A 1 306 ? 18.609 4.957 -12.648 1 98.31 306 ASN A CA 1
ATOM 2451 C C . ASN A 1 306 ? 18.719 3.926 -11.531 1 98.31 306 ASN A C 1
ATOM 2453 O O . ASN A 1 306 ? 18.031 4.035 -10.516 1 98.31 306 ASN A O 1
ATOM 2457 N N . ALA A 1 307 ? 19.578 2.984 -11.797 1 98.81 307 ALA A N 1
ATOM 2458 C CA . ALA A 1 307 ? 19.844 1.919 -10.836 1 98.81 307 ALA A CA 1
ATOM 2459 C C . ALA A 1 307 ? 21.312 1.507 -10.859 1 98.81 307 ALA A C 1
ATOM 2461 O O . ALA A 1 307 ? 21.984 1.621 -11.883 1 98.81 307 ALA A O 1
ATOM 2462 N N . ILE A 1 308 ? 21.797 1.116 -9.695 1 98.88 308 ILE A N 1
ATOM 2463 C CA . ILE A 1 308 ? 23.047 0.383 -9.57 1 98.88 308 ILE A CA 1
ATOM 2464 C C . ILE A 1 308 ? 22.766 -1.117 -9.531 1 98.88 308 ILE A C 1
ATOM 2466 O O . ILE A 1 308 ? 21.844 -1.561 -8.852 1 98.88 308 ILE A O 1
ATOM 2470 N N . VAL A 1 309 ? 23.484 -1.914 -10.312 1 98.94 309 VAL A N 1
ATOM 2471 C CA . VAL A 1 309 ? 23.406 -3.371 -10.289 1 98.94 309 VAL A CA 1
ATOM 2472 C C . VAL A 1 309 ? 24.766 -3.957 -9.914 1 98.94 309 VAL A C 1
ATOM 2474 O O . VAL A 1 309 ? 25.797 -3.545 -10.453 1 98.94 309 VAL A O 1
ATOM 2477 N N . SER A 1 310 ? 24.766 -4.902 -8.93 1 98.81 310 SER A N 1
ATOM 2478 C CA . SER A 1 310 ? 26.062 -5.418 -8.477 1 98.81 310 SER A CA 1
ATOM 2479 C C . SER A 1 310 ? 25.938 -6.848 -7.957 1 98.81 310 SER A C 1
ATOM 2481 O O . SER A 1 310 ? 24.922 -7.203 -7.348 1 98.81 310 SER A O 1
ATOM 2483 N N . ASP A 1 311 ? 26.938 -7.66 -8.172 1 97.81 311 ASP A N 1
ATOM 2484 C CA . ASP A 1 311 ? 27.016 -9 -7.59 1 97.81 311 ASP A CA 1
ATOM 2485 C C . ASP A 1 311 ? 27.906 -9.008 -6.348 1 97.81 311 ASP A C 1
ATOM 2487 O O . ASP A 1 311 ? 28.266 -10.07 -5.844 1 97.81 311 ASP A O 1
ATOM 2491 N N . GLY A 1 312 ? 28.25 -7.84 -5.871 1 97 312 GLY A N 1
ATOM 2492 C CA . GLY A 1 312 ? 29.141 -7.723 -4.727 1 97 312 GLY A CA 1
ATOM 2493 C C . GLY A 1 312 ? 30.562 -7.375 -5.109 1 97 312 GLY A C 1
ATOM 2494 O O . GLY A 1 312 ? 31.344 -6.898 -4.277 1 97 312 GLY A O 1
ATOM 2495 N N . GLU A 1 313 ? 30.938 -7.539 -6.305 1 96.44 313 GLU A N 1
ATOM 2496 C CA . GLU A 1 313 ? 32.312 -7.289 -6.77 1 96.44 313 GLU A CA 1
ATOM 2497 C C . GLU A 1 313 ? 32.344 -6.176 -7.812 1 96.44 313 GLU A C 1
ATOM 2499 O O . GLU A 1 313 ? 33.125 -5.246 -7.715 1 96.44 313 GLU A O 1
ATOM 2504 N N . ILE A 1 314 ? 31.438 -6.293 -8.734 1 96.44 314 ILE A N 1
ATOM 2505 C CA . ILE A 1 314 ? 31.406 -5.355 -9.844 1 96.44 314 ILE A CA 1
ATOM 2506 C C . ILE A 1 314 ? 30.141 -4.5 -9.758 1 96.44 314 ILE A C 1
ATOM 2508 O O . ILE A 1 314 ? 29.062 -5.008 -9.438 1 96.44 314 ILE A O 1
ATOM 2512 N N . ILE A 1 315 ? 30.312 -3.246 -10.047 1 97 315 ILE A N 1
ATOM 2513 C CA . ILE A 1 315 ? 29.188 -2.32 -10.062 1 97 315 ILE A CA 1
ATOM 2514 C C . ILE A 1 315 ? 28.906 -1.874 -11.5 1 97 315 ILE A C 1
ATOM 2516 O O . ILE A 1 315 ? 29.844 -1.553 -12.25 1 97 315 ILE A O 1
ATOM 2520 N N . SER A 1 316 ? 27.719 -1.977 -11.891 1 98.06 316 SER A N 1
ATOM 2521 C CA . SER A 1 316 ? 27.266 -1.42 -13.164 1 98.06 316 SER A CA 1
ATOM 2522 C C . SER A 1 316 ? 26.062 -0.504 -12.977 1 98.06 316 SER A C 1
ATOM 2524 O O . SER A 1 316 ? 25.484 -0.458 -11.891 1 98.06 316 SER A O 1
ATOM 2526 N N . TYR A 1 317 ? 25.797 0.312 -14 1 98.5 317 TYR A N 1
ATOM 2527 C CA . TYR A 1 317 ? 24.703 1.273 -13.984 1 98.5 317 TYR A CA 1
ATOM 2528 C C . TYR A 1 317 ? 23.703 0.983 -15.102 1 98.5 317 TYR A C 1
ATOM 2530 O O . TYR A 1 317 ? 24.078 0.459 -16.156 1 98.5 317 TYR A O 1
ATOM 2538 N N . ASP A 1 318 ? 22.453 1.211 -14.859 1 98.75 318 ASP A N 1
ATOM 2539 C CA . ASP A 1 318 ? 21.406 1.007 -15.852 1 98.75 318 ASP A CA 1
ATOM 2540 C C . ASP A 1 318 ? 20.281 2.016 -15.672 1 98.75 318 ASP A C 1
ATOM 2542 O O . ASP A 1 318 ? 20.25 2.754 -14.68 1 98.75 318 ASP A O 1
ATOM 2546 N N . LYS A 1 319 ? 19.422 2.131 -16.641 1 98.69 319 LYS A N 1
ATOM 2547 C CA . LYS A 1 319 ? 18.25 2.994 -16.594 1 98.69 319 LYS A CA 1
ATOM 2548 C C . LYS A 1 319 ? 17 2.215 -16.172 1 98.69 319 LYS A C 1
ATOM 2550 O O . LYS A 1 319 ? 16.828 1.056 -16.547 1 98.69 319 LYS A O 1
ATOM 2555 N N . VAL A 1 320 ? 16.219 2.807 -15.328 1 98.69 320 VAL A N 1
ATOM 2556 C CA . VAL A 1 320 ? 14.922 2.246 -14.977 1 98.69 320 VAL A CA 1
ATOM 2557 C C . VAL A 1 320 ? 13.867 2.721 -15.977 1 98.69 320 VAL A C 1
ATOM 2559 O O . VAL A 1 320 ? 13.742 3.922 -16.234 1 98.69 320 VAL A O 1
ATOM 2562 N N . LEU A 1 321 ? 13.141 1.812 -16.547 1 98 321 LEU A N 1
ATOM 2563 C CA . LEU A 1 321 ? 12.148 2.154 -17.562 1 98 321 LEU A CA 1
ATOM 2564 C C . LEU A 1 321 ? 10.82 2.543 -16.906 1 98 321 LEU A C 1
ATOM 2566 O O . LEU A 1 321 ? 10.508 2.078 -15.805 1 98 321 LEU A O 1
ATOM 2570 N N . GLU A 1 322 ? 10.102 3.348 -17.594 1 94.88 322 GLU A N 1
ATOM 2571 C CA . GLU A 1 322 ? 8.828 3.852 -17.078 1 94.88 322 GLU A CA 1
ATOM 2572 C C . GLU A 1 322 ? 7.832 2.717 -16.844 1 94.88 322 GLU A C 1
ATOM 2574 O O . GLU A 1 322 ? 7.746 1.791 -17.656 1 94.88 322 GLU A O 1
ATOM 2579 N N . MET A 1 323 ? 7.121 2.84 -15.82 1 92.25 323 MET A N 1
ATOM 2580 C CA . MET A 1 323 ? 6.105 1.854 -15.461 1 92.25 323 MET A CA 1
ATOM 2581 C C . MET A 1 323 ? 4.703 2.4 -15.719 1 92.25 323 MET A C 1
ATOM 2583 O O . MET A 1 323 ? 4.469 3.604 -15.586 1 92.25 323 MET A O 1
ATOM 2587 N N . ASP A 1 324 ? 3.781 1.529 -16.031 1 93.88 324 ASP A N 1
ATOM 2588 C CA . ASP A 1 324 ? 2.367 1.881 -16.125 1 93.88 324 ASP A CA 1
ATOM 2589 C C . ASP A 1 324 ? 1.799 2.254 -14.758 1 93.88 324 ASP A C 1
ATOM 2591 O O . ASP A 1 324 ? 1.784 1.431 -13.844 1 93.88 324 ASP A O 1
ATOM 2595 N N . PRO A 1 325 ? 1.29 3.477 -14.648 1 94.25 325 PRO A N 1
ATOM 2596 C CA . PRO A 1 325 ? 0.836 3.916 -13.328 1 94.25 325 PRO A CA 1
ATOM 2597 C C . PRO A 1 325 ? -0.373 3.129 -12.828 1 94.25 325 PRO A C 1
ATOM 2599 O O . PRO A 1 325 ? -0.683 3.156 -11.633 1 94.25 325 PRO A O 1
ATOM 2602 N N . GLU A 1 326 ? -1.065 2.467 -13.664 1 94.94 326 GLU A N 1
ATOM 2603 C CA . GLU A 1 326 ? -2.266 1.75 -13.234 1 94.94 326 GLU A CA 1
ATOM 2604 C C . GLU A 1 326 ? -1.944 0.304 -12.867 1 94.94 326 GLU A C 1
ATOM 2606 O O . GLU A 1 326 ? -2.779 -0.395 -12.289 1 94.94 326 GLU A O 1
ATOM 2611 N N . SER A 1 327 ? -0.759 -0.182 -13.219 1 96.25 327 SER A N 1
ATOM 2612 C CA . SER A 1 327 ? -0.393 -1.576 -12.984 1 96.25 327 SER A CA 1
ATOM 2613 C C . SER A 1 327 ? 0.214 -1.768 -11.602 1 96.25 327 SER A C 1
ATOM 2615 O O . SER A 1 327 ? 0.816 -0.845 -11.047 1 96.25 327 SER A O 1
ATOM 2617 N N . ILE A 1 328 ? 0.001 -2.938 -11.023 1 97.38 328 ILE A N 1
ATOM 2618 C CA . ILE A 1 328 ? 0.658 -3.299 -9.773 1 97.38 328 ILE A CA 1
ATOM 2619 C C . ILE A 1 328 ? 2.166 -3.395 -9.992 1 97.38 328 ILE A C 1
ATOM 2621 O O . ILE A 1 328 ? 2.621 -3.934 -11 1 97.38 328 ILE A O 1
ATOM 2625 N N . ASP A 1 329 ? 2.926 -2.869 -9.133 1 97.5 329 ASP A N 1
ATOM 2626 C CA . ASP A 1 329 ? 4.383 -2.822 -9.234 1 97.5 329 ASP A CA 1
ATOM 2627 C C . ASP A 1 329 ? 5.008 -4.117 -8.719 1 97.5 329 ASP A C 1
ATOM 2629 O O . ASP A 1 329 ? 5.855 -4.086 -7.824 1 97.5 329 ASP A O 1
ATOM 2633 N N . TYR A 1 330 ? 4.758 -5.199 -9.422 1 98.31 330 TYR A N 1
ATOM 2634 C CA . TYR A 1 330 ? 5.422 -6.449 -9.078 1 98.31 330 TYR A CA 1
ATOM 2635 C C . TYR A 1 330 ? 6.922 -6.359 -9.328 1 98.31 330 TYR A C 1
ATOM 2637 O O . TYR A 1 330 ? 7.719 -6.922 -8.57 1 98.31 330 TYR A O 1
ATOM 2645 N N . TYR A 1 331 ? 7.234 -5.672 -10.414 1 98.5 331 TYR A N 1
ATOM 2646 C CA . TYR A 1 331 ? 8.625 -5.496 -10.812 1 98.5 331 TYR A CA 1
ATOM 2647 C C . TYR A 1 331 ? 8.875 -4.074 -11.305 1 98.5 331 TYR A C 1
ATOM 2649 O O . TYR A 1 331 ? 7.965 -3.418 -11.812 1 98.5 331 TYR A O 1
ATOM 2657 N N . PHE A 1 332 ? 10.109 -3.65 -11.086 1 98.5 332 PHE A N 1
ATOM 2658 C CA . PHE A 1 332 ? 10.68 -2.611 -11.938 1 98.5 332 PHE A CA 1
ATOM 2659 C C . PHE A 1 332 ? 11.305 -3.219 -13.188 1 98.5 332 PHE A C 1
ATOM 2661 O O . PHE A 1 332 ? 11.539 -4.426 -13.25 1 98.5 332 PHE A O 1
ATOM 2668 N N . LYS A 1 333 ? 11.5 -2.422 -14.156 1 98.44 333 LYS A N 1
ATOM 2669 C CA . LYS A 1 333 ? 12.125 -2.877 -15.391 1 98.44 333 LYS A CA 1
ATOM 2670 C C . LYS A 1 333 ? 13.391 -2.07 -15.695 1 98.44 333 LYS A C 1
ATOM 2672 O O . LYS A 1 333 ? 13.375 -0.841 -15.617 1 98.44 333 LYS A O 1
ATOM 2677 N N . LEU A 1 334 ? 14.477 -2.74 -15.945 1 98.88 334 LEU A N 1
ATOM 2678 C CA . LEU A 1 334 ? 15.719 -2.092 -16.359 1 98.88 334 LEU A CA 1
ATOM 2679 C C . LEU A 1 334 ? 15.922 -2.229 -17.859 1 98.88 334 LEU A C 1
ATOM 2681 O O . LEU A 1 334 ? 15.383 -3.141 -18.484 1 98.88 334 LEU A O 1
ATOM 2685 N N . SER A 1 335 ? 16.75 -1.38 -18.422 1 98.75 335 SER A N 1
ATOM 2686 C CA . SER A 1 335 ? 16.875 -1.238 -19.875 1 98.75 335 SER A CA 1
ATOM 2687 C C . SER A 1 335 ? 17.734 -2.359 -20.469 1 98.75 335 SER A C 1
ATOM 2689 O O . SER A 1 335 ? 17.656 -2.631 -21.656 1 98.75 335 SER A O 1
ATOM 2691 N N . GLN A 1 336 ? 18.516 -3.039 -19.625 1 98.56 336 GLN A N 1
ATOM 2692 C CA . GLN A 1 336 ? 19.391 -4.121 -20.062 1 98.56 336 GLN A CA 1
ATOM 2693 C C . GLN A 1 336 ? 19.203 -5.371 -19.219 1 98.56 336 GLN A C 1
ATOM 2695 O O . GLN A 1 336 ? 18.594 -5.309 -18.141 1 98.56 336 GLN A O 1
ATOM 2700 N N . GLU A 1 337 ? 19.641 -6.457 -19.781 1 98.69 337 GLU A N 1
ATOM 2701 C CA . GLU A 1 337 ? 19.641 -7.688 -19 1 98.69 337 GLU A CA 1
ATOM 2702 C C . GLU A 1 337 ? 20.766 -7.672 -17.953 1 98.69 337 GLU A C 1
ATOM 2704 O O . GLU A 1 337 ? 21.766 -6.977 -18.125 1 98.69 337 GLU A O 1
ATOM 2709 N N . HIS A 1 338 ? 20.562 -8.344 -16.891 1 98.81 338 HIS A N 1
ATOM 2710 C CA . HIS A 1 338 ? 21.531 -8.516 -15.828 1 98.81 338 HIS A CA 1
ATOM 2711 C C . HIS A 1 338 ? 21.469 -9.914 -15.234 1 98.81 338 HIS A C 1
ATOM 2713 O O . HIS A 1 338 ? 20.531 -10.672 -15.523 1 98.81 338 HIS A O 1
ATOM 2719 N N . ASN A 1 339 ? 22.484 -10.305 -14.422 1 98.31 339 ASN A N 1
ATOM 2720 C CA . ASN A 1 339 ? 22.469 -11.633 -13.82 1 98.31 339 ASN A CA 1
ATOM 2721 C C . ASN A 1 339 ? 21.406 -11.766 -12.75 1 98.31 339 ASN A C 1
ATOM 2723 O O . ASN A 1 339 ? 21.297 -10.914 -11.867 1 98.31 339 ASN A O 1
ATOM 2727 N N . VAL A 1 340 ? 20.625 -12.836 -12.875 1 98.5 340 VAL A N 1
ATOM 2728 C CA . VAL A 1 340 ? 19.609 -13.125 -11.875 1 98.5 340 VAL A CA 1
ATOM 2729 C C . VAL A 1 340 ? 20.266 -13.242 -10.492 1 98.5 340 VAL A C 1
ATOM 2731 O O . VAL A 1 340 ? 21.266 -13.93 -10.336 1 98.5 340 VAL A O 1
ATOM 2734 N N . GLY A 1 341 ? 19.766 -12.5 -9.516 1 98.25 341 GLY A N 1
ATOM 2735 C CA . GLY A 1 341 ? 20.312 -12.547 -8.172 1 98.25 341 GLY A CA 1
ATOM 2736 C C . GLY A 1 341 ? 21.156 -11.336 -7.828 1 98.25 341 GLY A C 1
ATOM 2737 O O . GLY A 1 341 ? 21.453 -11.086 -6.656 1 98.25 341 GLY A O 1
ATOM 2738 N N . ASP A 1 342 ? 21.531 -10.562 -8.844 1 98.81 342 ASP A N 1
ATOM 2739 C CA . ASP A 1 342 ? 22.312 -9.359 -8.578 1 98.81 342 ASP A CA 1
ATOM 2740 C C . ASP A 1 342 ? 21.516 -8.352 -7.75 1 98.81 342 ASP A C 1
ATOM 2742 O O . ASP A 1 342 ? 20.297 -8.242 -7.902 1 98.81 342 ASP A O 1
ATOM 2746 N N . THR A 1 343 ? 22.281 -7.684 -6.852 1 98.94 343 THR A N 1
ATOM 2747 C CA . THR A 1 343 ? 21.703 -6.594 -6.078 1 98.94 343 THR A CA 1
ATOM 2748 C C . THR A 1 343 ? 21.344 -5.418 -6.984 1 98.94 343 THR A C 1
ATOM 2750 O O . THR A 1 343 ? 22.109 -5.066 -7.883 1 98.94 343 THR A O 1
ATOM 2753 N N . VAL A 1 344 ? 20.219 -4.816 -6.789 1 98.94 344 VAL A N 1
ATOM 2754 C CA . VAL A 1 344 ? 19.844 -3.584 -7.477 1 98.94 344 VAL A CA 1
ATOM 2755 C C . VAL A 1 344 ? 19.547 -2.49 -6.453 1 98.94 344 VAL A C 1
ATOM 2757 O O . VAL A 1 344 ? 18.734 -2.688 -5.535 1 98.94 344 VAL A O 1
ATOM 2760 N N . ILE A 1 345 ? 20.203 -1.373 -6.562 1 98.94 345 ILE A N 1
ATOM 2761 C CA . ILE A 1 345 ? 20.031 -0.223 -5.684 1 98.94 345 ILE A CA 1
ATOM 2762 C C . ILE A 1 345 ? 19.422 0.941 -6.469 1 98.94 345 ILE A C 1
ATOM 2764 O O . ILE A 1 345 ? 19.922 1.292 -7.543 1 98.94 345 ILE A O 1
ATOM 2768 N N . MET A 1 346 ? 18.375 1.485 -6 1 98.88 346 MET A N 1
ATOM 2769 C CA . MET A 1 346 ? 17.781 2.707 -6.535 1 98.88 346 MET A CA 1
ATOM 2770 C C . MET A 1 346 ? 17.625 3.758 -5.441 1 98.88 346 MET A C 1
ATOM 2772 O O . MET A 1 346 ? 17.703 3.441 -4.254 1 98.88 346 MET A O 1
ATOM 2776 N N . SER A 1 347 ? 17.531 4.98 -5.777 1 98.69 347 SER A N 1
ATOM 2777 C CA . SER A 1 347 ? 17.234 6.113 -4.906 1 98.69 347 SER A CA 1
ATOM 2778 C C . SER A 1 347 ? 16.391 7.152 -5.629 1 98.69 347 SER A C 1
ATOM 2780 O O . SER A 1 347 ? 16.844 7.785 -6.582 1 98.69 347 SER A O 1
ATOM 2782 N N . PHE A 1 348 ? 15.219 7.266 -5.242 1 98.5 348 PHE A N 1
ATOM 2783 C CA . PHE A 1 348 ? 14.203 8.07 -5.914 1 98.5 348 PHE A CA 1
ATOM 2784 C C . PHE A 1 348 ? 13.227 8.672 -4.906 1 98.5 348 PHE A C 1
ATOM 2786 O O . PHE A 1 348 ? 13.398 8.492 -3.697 1 98.5 348 PHE A O 1
ATOM 2793 N N . ARG A 1 349 ? 12.328 9.531 -5.352 1 97.81 349 ARG A N 1
ATOM 2794 C CA . ARG A 1 349 ? 11.297 10.062 -4.465 1 97.81 349 ARG A CA 1
ATOM 2795 C C . ARG A 1 349 ? 10.398 8.953 -3.938 1 97.81 349 ARG A C 1
ATOM 2797 O O . ARG A 1 349 ? 9.898 8.125 -4.711 1 97.81 349 ARG A O 1
ATOM 2804 N N . PHE A 1 350 ? 10.258 8.922 -2.635 1 98.62 350 PHE A N 1
ATOM 2805 C CA . PHE A 1 350 ? 9.484 7.836 -2.033 1 98.62 350 PHE A CA 1
ATOM 2806 C C . PHE A 1 350 ? 8.406 8.383 -1.106 1 98.62 350 PHE A C 1
ATOM 2808 O O . PHE A 1 350 ? 8.547 9.484 -0.565 1 98.62 350 PHE A O 1
ATOM 2815 N N . GLN A 1 351 ? 7.309 7.812 -1.015 1 98.69 351 GLN A N 1
ATOM 2816 C CA . GLN A 1 351 ? 6.246 7.832 -0.013 1 98.69 351 GLN A CA 1
ATOM 2817 C C . GLN A 1 351 ? 5.949 6.422 0.497 1 98.69 351 GLN A C 1
ATOM 2819 O O . GLN A 1 351 ? 5.012 5.773 0.029 1 98.69 351 GLN A O 1
ATOM 2824 N N . ILE A 1 352 ? 6.75 6.012 1.482 1 98.88 352 ILE A N 1
ATOM 2825 C CA . ILE A 1 352 ? 6.812 4.602 1.844 1 98.88 352 ILE A CA 1
ATOM 2826 C C . ILE A 1 352 ? 5.453 4.137 2.361 1 98.88 352 ILE A C 1
ATOM 2828 O O . ILE A 1 352 ? 5.059 2.99 2.141 1 98.88 352 ILE A O 1
ATOM 2832 N N . PHE A 1 353 ? 4.664 5.035 2.969 1 98.75 353 PHE A N 1
ATOM 2833 C CA . PHE A 1 353 ? 3.428 4.625 3.621 1 98.75 353 PHE A CA 1
ATOM 2834 C C . PHE A 1 353 ? 2.398 4.168 2.596 1 98.75 353 PHE A C 1
ATOM 2836 O O . PHE A 1 353 ? 1.396 3.543 2.949 1 98.75 353 PHE A O 1
ATOM 2843 N N . VAL A 1 354 ? 2.613 4.473 1.236 1 98.44 354 VAL A N 1
ATOM 2844 C CA . VAL A 1 354 ? 1.663 4.023 0.225 1 98.44 354 VAL A CA 1
ATOM 2845 C C . VAL A 1 354 ? 2.248 2.838 -0.541 1 98.44 354 VAL A C 1
ATOM 2847 O O . VAL A 1 354 ? 1.796 2.52 -1.644 1 98.44 354 VAL A O 1
ATOM 2850 N N . THR A 1 355 ? 3.285 2.203 -0.046 1 98.5 355 THR A N 1
ATOM 2851 C CA . THR A 1 355 ? 3.908 1.025 -0.64 1 98.5 355 THR A CA 1
ATOM 2852 C C . THR A 1 355 ? 3.654 -0.211 0.217 1 98.5 355 THR A C 1
ATOM 2854 O O . THR A 1 355 ? 2.836 -0.178 1.138 1 98.5 355 THR A O 1
ATOM 2857 N N . ARG A 1 356 ? 4.223 -1.316 -0.11 1 97.75 356 ARG A N 1
ATOM 2858 C CA . ARG A 1 356 ? 4.105 -2.533 0.686 1 97.75 356 ARG A CA 1
ATOM 2859 C C . ARG A 1 356 ? 5.48 -3.062 1.08 1 97.75 356 ARG A C 1
ATOM 2861 O O . ARG A 1 356 ? 5.625 -4.238 1.418 1 97.75 356 ARG A O 1
ATOM 2868 N N . SER A 1 357 ? 6.516 -2.189 1.103 1 98.19 357 SER A N 1
ATOM 2869 C CA . SER A 1 357 ? 7.91 -2.555 1.336 1 98.19 357 SER A CA 1
ATOM 2870 C C . SER A 1 357 ? 8.219 -2.633 2.828 1 98.19 357 SER A C 1
ATOM 2872 O O . SER A 1 357 ? 7.441 -2.152 3.654 1 98.19 357 SER A O 1
ATOM 2874 N N . LYS A 1 358 ? 9.328 -3.234 3.1 1 97.62 358 LYS A N 1
ATOM 2875 C CA . LYS A 1 358 ? 9.906 -3.162 4.438 1 97.62 358 LYS A CA 1
ATOM 2876 C C . LYS A 1 358 ? 10.789 -1.928 4.594 1 97.62 358 LYS A C 1
ATOM 2878 O O . LYS A 1 358 ? 11.32 -1.409 3.605 1 97.62 358 LYS A O 1
ATOM 2883 N N . VAL A 1 359 ? 10.852 -1.46 5.805 1 98.69 359 VAL A N 1
ATOM 2884 C CA . VAL A 1 359 ? 11.766 -0.385 6.176 1 98.69 359 VAL A CA 1
ATOM 2885 C C . VAL A 1 359 ? 12.805 -0.907 7.164 1 98.69 359 VAL A C 1
ATOM 2887 O O . VAL A 1 359 ? 12.461 -1.344 8.266 1 98.69 359 VAL A O 1
ATOM 2890 N N . MET A 1 360 ? 14.047 -0.879 6.762 1 98.44 360 MET A N 1
ATOM 2891 C CA . MET A 1 360 ? 15.133 -1.337 7.633 1 98.44 360 MET A CA 1
ATOM 2892 C C . MET A 1 360 ? 15.992 -0.165 8.086 1 98.44 360 MET A C 1
ATOM 2894 O O . MET A 1 360 ? 16.469 0.622 7.266 1 98.44 360 MET A O 1
ATOM 2898 N N . LEU A 1 361 ? 16.125 -0.056 9.352 1 98.56 361 LEU A N 1
ATOM 2899 C CA . LEU A 1 361 ? 16.969 0.979 9.945 1 98.56 361 LEU A CA 1
ATOM 2900 C C . LEU A 1 361 ? 18.375 0.444 10.227 1 98.56 361 LEU A C 1
ATOM 2902 O O . LEU A 1 361 ? 18.531 -0.521 10.977 1 98.56 361 LEU A O 1
ATOM 2906 N N . LEU A 1 362 ? 19.312 1.096 9.617 1 98 362 LEU A N 1
ATOM 2907 C CA . LEU A 1 362 ? 20.688 0.654 9.719 1 98 362 LEU A CA 1
ATOM 2908 C C . LEU A 1 362 ? 21.547 1.707 10.414 1 98 362 LEU A C 1
ATOM 2910 O O . LEU A 1 362 ? 21.469 2.893 10.086 1 98 362 LEU A O 1
ATOM 2914 N N . GLU A 1 363 ? 22.297 1.323 11.406 1 97.62 363 GLU A N 1
ATOM 2915 C CA . GLU A 1 363 ? 23.422 2.119 11.906 1 97.62 363 GLU A CA 1
ATOM 2916 C C . GLU A 1 363 ? 24.719 1.753 11.203 1 97.62 363 GLU A C 1
ATOM 2918 O O . GLU A 1 363 ? 25.094 0.581 11.148 1 97.62 363 GLU A O 1
ATOM 2923 N N . LEU A 1 364 ? 25.266 2.732 10.594 1 94.25 364 LEU A N 1
ATOM 2924 C CA . LEU A 1 364 ? 26.469 2.525 9.805 1 94.25 364 LEU A CA 1
ATOM 2925 C C . LEU A 1 364 ? 27.656 3.277 10.414 1 94.25 364 LEU A C 1
ATOM 2927 O O . LEU A 1 364 ? 27.5 4.41 10.875 1 94.25 364 LEU A O 1
ATOM 2931 N N . ASP A 1 365 ? 28.734 2.57 10.578 1 84.88 365 ASP A N 1
ATOM 2932 C CA . ASP A 1 365 ? 30.031 3.217 10.773 1 84.88 365 ASP A CA 1
ATOM 2933 C C . ASP A 1 365 ? 31.031 2.768 9.711 1 84.88 365 ASP A C 1
ATOM 2935 O O . ASP A 1 365 ? 30.672 2.064 8.766 1 84.88 365 ASP A O 1
ATOM 2939 N N . GLU A 1 366 ? 32.156 3.309 9.633 1 78.56 366 GLU A N 1
ATOM 2940 C CA . GLU A 1 366 ? 33.094 3.088 8.555 1 78.56 366 GLU A CA 1
ATOM 2941 C C . GLU A 1 366 ? 33.344 1.598 8.312 1 78.56 366 GLU A C 1
ATOM 2943 O O . GLU A 1 366 ? 33.469 1.161 7.168 1 78.56 366 GLU A O 1
ATOM 2948 N N . ASP A 1 367 ? 33.188 0.805 9.219 1 81.06 367 ASP A N 1
ATOM 2949 C CA . ASP A 1 367 ? 33.625 -0.577 9.031 1 81.06 367 ASP A CA 1
ATOM 2950 C C . ASP A 1 367 ? 32.5 -1.554 9.414 1 81.06 367 ASP A C 1
ATOM 2952 O O . ASP A 1 367 ? 32.656 -2.768 9.273 1 81.06 367 ASP A O 1
ATOM 2956 N N . ASN A 1 368 ? 31.422 -0.92 9.859 1 90.81 368 ASN A N 1
ATOM 2957 C CA . ASN A 1 368 ? 30.438 -1.843 10.414 1 90.81 368 ASN A CA 1
ATOM 2958 C C . ASN A 1 368 ? 29.016 -1.355 10.164 1 90.81 368 ASN A C 1
ATOM 2960 O O . ASN A 1 368 ? 28.781 -0.154 10.016 1 90.81 368 ASN A O 1
ATOM 2964 N N . TYR A 1 369 ? 28.125 -2.355 9.953 1 94.38 369 TYR A N 1
ATOM 2965 C CA . TYR A 1 369 ? 26.703 -2.064 9.906 1 94.38 369 TYR A CA 1
ATOM 2966 C C . TYR A 1 369 ? 25.938 -2.891 10.938 1 94.38 369 TYR A C 1
ATOM 2968 O O . TYR A 1 369 ? 26.312 -4.031 11.227 1 94.38 369 TYR A O 1
ATOM 2976 N N . LYS A 1 370 ? 24.922 -2.293 11.5 1 95.69 370 LYS A N 1
ATOM 2977 C CA . LYS A 1 370 ? 24.031 -2.939 12.461 1 95.69 370 LYS A CA 1
ATOM 2978 C C . LYS A 1 370 ? 22.578 -2.617 12.164 1 95.69 370 LYS A C 1
ATOM 2980 O O . LYS A 1 370 ? 22.203 -1.447 12.031 1 95.69 370 LYS A O 1
ATOM 2985 N N . VAL A 1 371 ? 21.734 -3.668 12.039 1 96.12 371 VAL A N 1
ATOM 2986 C CA . VAL A 1 371 ? 20.312 -3.457 11.883 1 96.12 371 VAL A CA 1
ATOM 2987 C C . VAL A 1 371 ? 19.688 -3.102 13.234 1 96.12 371 VAL A C 1
ATOM 2989 O O . VAL A 1 371 ? 19.781 -3.877 14.188 1 96.12 371 VAL A O 1
ATOM 2992 N N . VAL A 1 372 ? 19.031 -2.002 13.273 1 95.88 372 VAL A N 1
ATOM 2993 C CA . VAL A 1 372 ? 18.406 -1.503 14.492 1 95.88 372 VAL A CA 1
ATOM 2994 C C . VAL A 1 372 ? 16.969 -1.996 14.586 1 95.88 372 VAL A C 1
ATOM 2996 O O . VAL A 1 372 ? 16.438 -2.191 15.68 1 95.88 372 VAL A O 1
ATOM 2999 N N . GLY A 1 373 ? 16.375 -2.113 13.5 1 96.62 373 GLY A N 1
ATOM 3000 C CA . GLY A 1 373 ? 15 -2.561 13.445 1 96.62 373 GLY A CA 1
ATOM 3001 C C . GLY A 1 373 ? 14.469 -2.691 12.031 1 96.62 373 GLY A C 1
ATOM 3002 O O . GLY A 1 373 ? 14.992 -2.068 11.102 1 96.62 373 GLY A O 1
ATOM 3003 N N . THR A 1 374 ? 13.5 -3.609 11.828 1 97.75 374 THR A N 1
ATOM 3004 C CA . THR A 1 374 ? 12.773 -3.789 10.578 1 97.75 374 THR A CA 1
ATOM 3005 C C . THR A 1 374 ? 11.281 -3.547 10.773 1 97.75 374 THR A C 1
ATOM 3007 O O . THR A 1 374 ? 10.688 -4.062 11.727 1 97.75 374 THR A O 1
ATOM 3010 N N . TYR A 1 375 ? 10.695 -2.756 9.922 1 98 375 T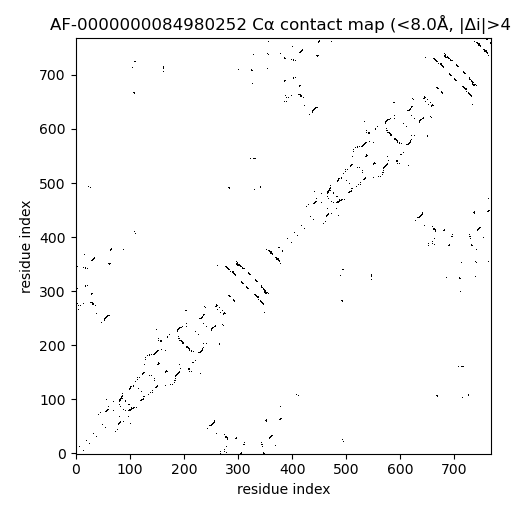YR A N 1
ATOM 3011 C CA . TYR A 1 375 ? 9.305 -2.346 10.031 1 98 375 TYR A CA 1
ATOM 3012 C C . TYR A 1 375 ? 8.578 -2.516 8.695 1 98 375 TYR A C 1
ATOM 3014 O O . TYR A 1 375 ? 9.219 -2.676 7.652 1 98 375 TYR A O 1
ATOM 3022 N N . ASP A 1 376 ? 7.277 -2.6 8.773 1 97.44 376 ASP A N 1
ATOM 3023 C CA . ASP A 1 376 ? 6.523 -2.502 7.527 1 97.44 376 ASP A CA 1
ATOM 3024 C C . ASP A 1 376 ? 6.344 -1.046 7.105 1 97.44 376 ASP A C 1
ATOM 3026 O O . ASP A 1 376 ? 6.91 -0.141 7.723 1 97.44 376 ASP A O 1
ATOM 3030 N N . ALA A 1 377 ? 5.629 -0.808 6.035 1 98.38 377 ALA A N 1
ATOM 3031 C CA . ALA A 1 377 ? 5.508 0.508 5.414 1 98.38 377 ALA A CA 1
ATOM 3032 C C . ALA A 1 377 ? 4.598 1.421 6.23 1 98.38 377 ALA A C 1
ATOM 3034 O O . ALA A 1 377 ? 4.465 2.607 5.926 1 98.38 377 ALA A O 1
ATOM 3035 N N . LEU A 1 378 ? 3.951 0.861 7.348 1 97.75 378 LEU A N 1
ATOM 3036 C CA . LEU A 1 378 ? 2.994 1.646 8.117 1 97.75 378 LEU A CA 1
ATOM 3037 C C . LEU A 1 378 ? 3.445 1.781 9.57 1 97.75 378 LEU A C 1
ATOM 3039 O O . LEU A 1 378 ? 2.668 2.201 10.43 1 97.75 378 LEU A O 1
ATOM 3043 N N . GLY A 1 379 ? 4.695 1.369 9.828 1 97.44 379 GLY A N 1
ATOM 3044 C CA . GLY A 1 379 ? 5.301 1.688 11.109 1 97.44 379 GLY A CA 1
ATOM 3045 C C . GLY A 1 379 ? 5.207 0.552 12.109 1 97.44 379 GLY A C 1
ATOM 3046 O O . GLY A 1 379 ? 5.594 0.708 13.273 1 97.44 379 GLY A O 1
ATOM 3047 N N . ARG A 1 380 ? 4.711 -0.698 11.672 1 96.88 380 ARG A N 1
ATOM 3048 C CA . ARG A 1 380 ? 4.645 -1.836 12.586 1 96.88 380 ARG A CA 1
ATOM 3049 C C . ARG A 1 380 ? 5.902 -2.691 12.484 1 96.88 380 ARG A C 1
ATOM 3051 O O . ARG A 1 380 ? 6.371 -2.992 11.383 1 96.88 380 ARG A O 1
ATOM 3058 N N . LYS A 1 381 ? 6.41 -3.039 13.594 1 95.12 381 LYS A N 1
ATOM 3059 C CA . LYS A 1 381 ? 7.664 -3.783 13.672 1 95.12 381 LYS A CA 1
ATOM 3060 C C . LYS A 1 381 ? 7.469 -5.234 13.234 1 95.12 381 LYS A C 1
ATOM 3062 O O . LYS A 1 381 ? 6.438 -5.84 13.523 1 95.12 381 LYS A O 1
ATOM 3067 N N . TYR A 1 382 ? 8.383 -5.793 12.422 1 88.06 382 TYR A N 1
ATOM 3068 C CA . TYR A 1 382 ? 8.43 -7.23 12.18 1 88.06 382 TYR A CA 1
ATOM 3069 C C . TYR A 1 382 ? 9.078 -7.961 13.352 1 88.06 382 TYR A C 1
ATOM 3071 O O . TYR A 1 382 ? 10.008 -7.449 13.977 1 88.06 382 TYR A O 1
ATOM 3079 N N . ASP A 1 383 ? 8.258 -8.891 14.016 1 64.75 383 ASP A N 1
ATOM 3080 C CA . ASP A 1 383 ? 8.773 -9.664 15.141 1 64.75 383 ASP A CA 1
ATOM 3081 C C . ASP A 1 383 ? 10.031 -10.438 14.75 1 64.75 383 ASP A C 1
ATOM 3083 O O . ASP A 1 383 ? 10.047 -11.141 13.742 1 64.75 383 ASP A O 1
ATOM 3087 N N . GLU A 1 384 ? 11.297 -9.852 14.812 1 47.75 384 GLU A N 1
ATOM 3088 C CA . GLU A 1 384 ? 12.477 -10.711 14.688 1 47.75 384 GLU A CA 1
ATOM 3089 C C . GLU A 1 384 ? 12.266 -12.039 15.406 1 47.75 384 GLU A C 1
ATOM 3091 O O . GLU A 1 384 ? 11.562 -12.102 16.422 1 47.75 384 GLU A O 1
ATOM 3096 N N . MET B 1 1 ? -18.922 -0.431 -9.344 1 91.75 1 MET B N 1
ATOM 3097 C CA . MET B 1 1 ? -18.844 -1.625 -10.18 1 91.75 1 MET B CA 1
ATOM 3098 C C . MET B 1 1 ? -19.719 -2.738 -9.625 1 91.75 1 MET B C 1
ATOM 3100 O O . MET B 1 1 ? -20.75 -3.08 -10.219 1 91.75 1 MET B O 1
ATOM 3104 N N . PHE B 1 2 ? -19.594 -3.24 -8.383 1 97.12 2 PHE B N 1
ATOM 3105 C CA . PHE B 1 2 ? -20.281 -4.391 -7.82 1 97.12 2 PHE B CA 1
ATOM 3106 C C . PHE B 1 2 ? -21.375 -3.943 -6.859 1 97.12 2 PHE B C 1
ATOM 3108 O O . PHE B 1 2 ? -22.109 -4.77 -6.32 1 97.12 2 PHE B O 1
ATOM 3115 N N . LEU B 1 3 ? -21.531 -2.633 -6.637 1 98.06 3 LEU B N 1
ATOM 3116 C CA . LEU B 1 3 ? -22.375 -2.098 -5.574 1 98.06 3 LEU B CA 1
ATOM 3117 C C . LEU B 1 3 ? -23.844 -2.51 -5.777 1 98.06 3 LEU B C 1
ATOM 3119 O O . LEU B 1 3 ? -24.516 -2.902 -4.82 1 98.06 3 LEU B O 1
ATOM 3123 N N . LYS B 1 4 ? -24.328 -2.436 -7.008 1 96.88 4 LYS B N 1
ATOM 3124 C CA . LYS B 1 4 ? -25.719 -2.811 -7.281 1 96.88 4 LYS B CA 1
ATOM 3125 C C . LYS B 1 4 ? -25.969 -4.277 -6.941 1 96.88 4 LYS B C 1
ATOM 3127 O O . LYS B 1 4 ? -26.953 -4.609 -6.293 1 96.88 4 LYS B O 1
ATOM 3132 N N . LYS B 1 5 ? -25.062 -5.172 -7.402 1 97.81 5 LYS B N 1
ATOM 3133 C CA . LYS B 1 5 ? -25.188 -6.598 -7.117 1 97.81 5 LYS B CA 1
ATOM 3134 C C . LYS B 1 5 ? -25.109 -6.863 -5.617 1 97.81 5 LYS B C 1
ATOM 3136 O O . LYS B 1 5 ? -25.812 -7.727 -5.098 1 97.81 5 LYS B O 1
ATOM 3141 N N . LEU B 1 6 ? -24.203 -6.168 -4.93 1 98.31 6 LEU B N 1
ATOM 3142 C CA . LEU B 1 6 ? -24.078 -6.312 -3.484 1 98.31 6 LEU B CA 1
ATOM 3143 C C . LEU B 1 6 ? -25.359 -5.914 -2.781 1 98.31 6 LEU B C 1
ATOM 3145 O O . LEU B 1 6 ? -25.812 -6.605 -1.867 1 98.31 6 LEU B O 1
ATOM 3149 N N . GLU B 1 7 ? -25.906 -4.793 -3.166 1 97.56 7 GLU B N 1
ATOM 3150 C CA . GLU B 1 7 ? -27.141 -4.309 -2.572 1 97.56 7 GLU B CA 1
ATOM 3151 C C . GLU B 1 7 ? -28.281 -5.297 -2.791 1 97.56 7 GLU B C 1
ATOM 3153 O O . GLU B 1 7 ? -29.109 -5.508 -1.899 1 97.56 7 GLU B O 1
ATOM 3158 N N . GLU B 1 8 ? -28.344 -5.961 -3.93 1 97.56 8 GLU B N 1
ATOM 3159 C CA . GLU B 1 8 ? -29.422 -6.883 -4.281 1 97.56 8 GLU B CA 1
ATOM 3160 C C . GLU B 1 8 ? -29.25 -8.227 -3.568 1 97.56 8 GLU B C 1
ATOM 3162 O O . GLU B 1 8 ? -30.234 -8.852 -3.178 1 97.56 8 GLU B O 1
ATOM 3167 N N . ARG B 1 9 ? -27.984 -8.633 -3.391 1 97.81 9 ARG B N 1
ATOM 3168 C CA . ARG B 1 9 ? -27.797 -10.031 -3.029 1 97.81 9 ARG B CA 1
ATOM 3169 C C . ARG B 1 9 ? -27.188 -10.156 -1.631 1 97.81 9 ARG B C 1
ATOM 3171 O O . ARG B 1 9 ? -27.125 -11.25 -1.073 1 97.81 9 ARG B O 1
ATOM 3178 N N . ASN B 1 10 ? -26.734 -9.117 -1.062 1 97.38 10 ASN B N 1
ATOM 3179 C CA . ASN B 1 10 ? -26.109 -9.109 0.253 1 97.38 10 ASN B CA 1
ATOM 3180 C C . ASN B 1 10 ? -26.328 -7.777 0.973 1 97.38 10 ASN B C 1
ATOM 3182 O O . ASN B 1 10 ? -25.375 -7.16 1.45 1 97.38 10 ASN B O 1
ATOM 3186 N N . LYS B 1 11 ? -27.562 -7.324 0.971 1 96.12 11 LYS B N 1
ATOM 3187 C CA . LYS B 1 11 ? -27.953 -6.055 1.583 1 96.12 11 LYS B CA 1
ATOM 3188 C C . LYS B 1 11 ? -27.609 -6.035 3.07 1 96.12 11 LYS B C 1
ATOM 3190 O O . LYS B 1 11 ? -27.312 -4.98 3.629 1 96.12 11 LYS B O 1
ATOM 3195 N N . ASN B 1 12 ? -27.656 -7.207 3.701 1 96.56 12 ASN B N 1
ATOM 3196 C CA . ASN B 1 12 ? -27.375 -7.309 5.129 1 96.56 12 ASN B CA 1
ATOM 3197 C C . ASN B 1 12 ? -25.969 -6.805 5.457 1 96.56 12 ASN B C 1
ATOM 3199 O O . ASN B 1 12 ? -25.75 -6.219 6.52 1 96.56 12 ASN B O 1
ATOM 3203 N N . LEU B 1 13 ? -24.984 -7.078 4.586 1 98.06 13 LEU B N 1
ATOM 3204 C CA . LEU B 1 13 ? -23.625 -6.602 4.809 1 98.06 13 LEU B CA 1
ATOM 3205 C C . LEU B 1 13 ? -23.578 -5.078 4.809 1 98.06 13 LEU B C 1
ATOM 3207 O O . LEU B 1 13 ? -22.906 -4.477 5.648 1 98.06 13 LEU B O 1
ATOM 3211 N N . ILE B 1 14 ? -24.297 -4.453 3.883 1 98.06 14 ILE B N 1
ATOM 3212 C CA . ILE B 1 14 ? -24.344 -2.998 3.781 1 98.06 14 ILE B CA 1
ATOM 3213 C C . ILE B 1 14 ? -24.984 -2.416 5.043 1 98.06 14 ILE B C 1
ATOM 3215 O O . ILE B 1 14 ? -24.406 -1.515 5.668 1 98.06 14 ILE B O 1
ATOM 3219 N N . ASN B 1 15 ? -26.125 -3.002 5.449 1 96.94 15 ASN B N 1
ATOM 3220 C CA . ASN B 1 15 ? -26.844 -2.502 6.609 1 96.94 15 ASN B CA 1
ATOM 3221 C C . ASN B 1 15 ? -26.031 -2.625 7.887 1 96.94 15 ASN B C 1
ATOM 3223 O O . ASN B 1 15 ? -25.953 -1.684 8.68 1 96.94 15 ASN B O 1
ATOM 3227 N N . ALA B 1 16 ? -25.453 -3.785 8.062 1 97.81 16 ALA B N 1
ATOM 3228 C CA . ALA B 1 16 ? -24.641 -4.016 9.25 1 97.81 16 ALA B CA 1
ATOM 3229 C C . ALA B 1 16 ? -23.469 -3.035 9.305 1 97.81 16 ALA B C 1
ATOM 3231 O O . ALA B 1 16 ? -23.156 -2.494 10.367 1 97.81 16 ALA B O 1
ATOM 3232 N N . THR B 1 17 ? -22.828 -2.795 8.156 1 98.44 17 THR B N 1
ATOM 3233 C CA . THR B 1 17 ? -21.672 -1.909 8.102 1 98.44 17 THR B CA 1
ATOM 3234 C C . THR B 1 17 ? -22.078 -0.475 8.438 1 98.44 17 THR B C 1
ATOM 3236 O O . THR B 1 17 ? -21.391 0.201 9.203 1 98.44 17 THR B O 1
ATOM 3239 N N . ILE B 1 18 ? -23.172 0 7.855 1 98.38 18 ILE B N 1
ATOM 3240 C CA . ILE B 1 18 ? -23.656 1.343 8.141 1 98.38 18 ILE B CA 1
ATOM 3241 C C . ILE B 1 18 ? -23.938 1.481 9.641 1 98.38 18 ILE B C 1
ATOM 3243 O O . ILE B 1 18 ? -23.516 2.457 10.266 1 98.38 18 ILE B O 1
ATOM 3247 N N . GLU B 1 19 ? -24.625 0.476 10.188 1 97.38 19 GLU B N 1
ATOM 3248 C CA . GLU B 1 19 ? -24.953 0.5 11.609 1 97.38 19 GLU B CA 1
ATOM 3249 C C . GLU B 1 19 ? -23.703 0.549 12.477 1 97.38 19 GLU B C 1
ATOM 3251 O O . GLU B 1 19 ? -23.594 1.38 13.375 1 97.38 19 GLU B O 1
ATOM 3256 N N . MET B 1 20 ? -22.781 -0.319 12.219 1 97.69 20 MET B N 1
ATOM 3257 C CA . MET B 1 20 ? -21.547 -0.398 12.992 1 97.69 20 MET B CA 1
ATOM 3258 C C . MET B 1 20 ? -20.766 0.911 12.914 1 97.69 20 MET B C 1
ATOM 3260 O O . MET B 1 20 ? -20.219 1.373 13.914 1 97.69 20 MET B O 1
ATOM 3264 N N . HIS B 1 21 ? -20.688 1.488 11.703 1 98.56 21 HIS B N 1
ATOM 3265 C CA . HIS B 1 21 ? -19.953 2.734 11.516 1 98.56 21 HIS B CA 1
ATOM 3266 C C . HIS B 1 21 ? -20.625 3.885 12.258 1 98.56 21 HIS B C 1
ATOM 3268 O O . HIS B 1 21 ? -19.953 4.645 12.969 1 98.56 21 HIS B O 1
ATOM 3274 N N . GLN B 1 22 ? -21.953 4.023 12.078 1 98 22 GLN B N 1
ATOM 3275 C CA . GLN B 1 22 ? -22.688 5.113 12.719 1 98 22 GLN B CA 1
ATOM 3276 C C . GLN B 1 22 ? -22.641 4.992 14.234 1 98 22 GLN B C 1
ATOM 3278 O O . GLN B 1 22 ? -22.688 5.996 14.945 1 98 22 GLN B O 1
ATOM 3283 N N . ASN B 1 23 ? -22.438 3.75 14.766 1 97 23 ASN B N 1
ATOM 3284 C CA . ASN B 1 23 ? -22.297 3.518 16.203 1 97 23 ASN B CA 1
ATOM 3285 C C . ASN B 1 23 ? -20.859 3.744 16.672 1 97 23 ASN B C 1
ATOM 3287 O O . ASN B 1 23 ? -20.547 3.572 17.844 1 97 23 ASN B O 1
ATOM 3291 N N . GLY B 1 24 ? -19.984 4.051 15.781 1 96.88 24 GLY B N 1
ATOM 3292 C CA . GLY B 1 24 ? -18.594 4.309 16.125 1 96.88 24 GLY B CA 1
ATOM 3293 C C . GLY B 1 24 ? -17.797 3.041 16.375 1 96.88 24 GLY B C 1
ATOM 3294 O O . GLY B 1 24 ? -16.719 3.088 16.984 1 96.88 24 GLY B O 1
ATOM 3295 N N . GLU B 1 25 ? -18.281 1.856 15.891 1 96.12 25 GLU B N 1
ATOM 3296 C CA . GLU B 1 25 ? -17.641 0.572 16.172 1 96.12 25 GLU B CA 1
ATOM 3297 C C . GLU B 1 25 ? -16.5 0.292 15.195 1 96.12 25 GLU B C 1
ATOM 3299 O O . GLU B 1 25 ? -15.57 -0.438 15.523 1 96.12 25 GLU B O 1
ATOM 3304 N N . ILE B 1 26 ? -16.656 0.819 13.992 1 96.81 26 ILE B N 1
ATOM 3305 C CA . ILE B 1 26 ? -15.648 0.582 12.969 1 96.81 26 ILE B CA 1
ATOM 3306 C C . ILE B 1 26 ? -15.289 1.898 12.289 1 96.81 26 ILE B C 1
ATOM 3308 O O . ILE B 1 26 ? -16.078 2.85 12.305 1 96.81 26 ILE B O 1
ATOM 3312 N N . MET B 1 27 ? -14.117 2.014 11.789 1 97.56 27 MET B N 1
ATOM 3313 C CA . MET B 1 27 ? -13.539 3.223 11.211 1 97.56 27 MET B CA 1
ATOM 3314 C C . MET B 1 27 ? -13.602 3.186 9.688 1 97.56 27 MET B C 1
ATOM 3316 O O . MET B 1 27 ? -13.633 2.109 9.094 1 97.56 27 MET B O 1
ATOM 3320 N N . PRO B 1 28 ? -13.688 4.367 9.016 1 98.62 28 PRO B N 1
ATOM 3321 C CA . PRO B 1 28 ? -13.539 4.371 7.555 1 98.62 28 PRO B CA 1
ATOM 3322 C C . PRO B 1 28 ? -12.188 3.816 7.098 1 98.62 28 PRO B C 1
ATOM 3324 O O . PRO B 1 28 ? -11.312 3.551 7.93 1 98.62 28 PRO B O 1
ATOM 3327 N N . ASP B 1 29 ? -11.984 3.639 5.777 1 98.62 29 ASP B N 1
ATOM 3328 C CA . ASP B 1 29 ? -10.805 3.018 5.176 1 98.62 29 ASP B CA 1
ATOM 3329 C C . ASP B 1 29 ? -10.648 1.575 5.648 1 98.62 29 ASP B C 1
ATOM 3331 O O . ASP B 1 29 ? -9.602 1.208 6.195 1 98.62 29 ASP B O 1
ATOM 3335 N N . SER B 1 30 ? -11.734 0.854 5.465 1 98.69 30 SER B N 1
ATOM 3336 C CA . SER B 1 30 ? -11.773 -0.555 5.84 1 98.69 30 SER B CA 1
ATOM 3337 C C . SER B 1 30 ? -12.516 -1.384 4.793 1 98.69 30 SER B C 1
ATOM 3339 O O . SER B 1 30 ? -13.562 -0.97 4.293 1 98.69 30 SER B O 1
ATOM 3341 N N . TYR B 1 31 ? -11.922 -2.438 4.398 1 98.94 31 TYR B N 1
ATOM 3342 C CA . TYR B 1 31 ? -12.656 -3.467 3.672 1 98.94 31 TYR B CA 1
ATOM 3343 C C . TYR B 1 31 ? -13.391 -4.395 4.633 1 98.94 31 TYR B C 1
ATOM 3345 O O . TYR B 1 31 ? -12.789 -4.961 5.543 1 98.94 31 TYR B O 1
ATOM 3353 N N . ILE B 1 32 ? -14.656 -4.512 4.453 1 98.81 32 ILE B N 1
ATOM 3354 C CA . ILE B 1 32 ? -15.477 -5.398 5.27 1 98.81 32 ILE B CA 1
ATOM 3355 C C . ILE B 1 32 ? -15.82 -6.656 4.473 1 98.81 32 ILE B C 1
ATOM 3357 O O . ILE B 1 32 ? -16.359 -6.57 3.369 1 98.81 32 ILE B O 1
ATOM 3361 N N . VAL B 1 33 ? -15.523 -7.789 5.051 1 98.81 33 VAL B N 1
ATOM 3362 C CA . VAL B 1 33 ? -15.75 -9.078 4.398 1 98.81 33 VAL B CA 1
ATOM 3363 C C . VAL B 1 33 ? -16.828 -9.852 5.141 1 98.81 33 VAL B C 1
ATOM 3365 O O . VAL B 1 33 ? -16.719 -10.086 6.348 1 98.81 33 VAL B O 1
ATOM 3368 N N . ASP B 1 34 ? -17.875 -10.148 4.488 1 98.5 34 ASP B N 1
ATOM 3369 C CA . ASP B 1 34 ? -18.844 -11.109 5.008 1 98.5 34 ASP B CA 1
ATOM 3370 C C . ASP B 1 34 ? -18.297 -12.531 4.949 1 98.5 34 ASP B C 1
ATOM 3372 O O . ASP B 1 34 ? -18.438 -13.219 3.938 1 98.5 34 ASP B O 1
ATOM 3376 N N . LEU B 1 35 ? -17.781 -12.992 6.047 1 98.56 35 LEU B N 1
ATOM 3377 C CA . LEU B 1 35 ? -17.047 -14.25 6.094 1 98.56 35 LEU B CA 1
ATOM 3378 C C . LEU B 1 35 ? -17.953 -15.438 5.805 1 98.56 35 LEU B C 1
ATOM 3380 O O . LEU B 1 35 ? -17.562 -16.375 5.109 1 98.56 35 LEU B O 1
ATOM 3384 N N . ASN B 1 36 ? -19.188 -15.438 6.332 1 98 36 ASN B N 1
ATOM 3385 C CA . ASN B 1 36 ? -20.125 -16.531 6.086 1 98 36 ASN B CA 1
ATOM 3386 C C . ASN B 1 36 ? -20.391 -16.703 4.594 1 98 36 ASN B C 1
ATOM 3388 O O . ASN B 1 36 ? -20.328 -17.828 4.078 1 98 36 ASN B O 1
ATOM 3392 N N . THR B 1 37 ? -20.656 -15.641 3.951 1 98.25 37 THR B N 1
ATOM 3393 C CA . THR B 1 37 ? -20.953 -15.68 2.521 1 98.25 37 THR B CA 1
ATOM 3394 C C . THR B 1 37 ? -19.719 -16.125 1.732 1 98.25 37 THR B C 1
ATOM 3396 O O . THR B 1 37 ? -19.828 -16.906 0.793 1 98.25 37 THR B O 1
ATOM 3399 N N . LEU B 1 38 ? -18.547 -15.617 2.113 1 98.81 38 LEU B N 1
ATOM 3400 C CA . LEU B 1 38 ? -17.297 -16 1.456 1 98.81 38 LEU B CA 1
ATOM 3401 C C . LEU B 1 38 ? -17.078 -17.516 1.532 1 98.81 38 LEU B C 1
ATOM 3403 O O . LEU B 1 38 ? -16.75 -18.141 0.529 1 98.81 38 LEU B O 1
ATOM 3407 N N . LEU B 1 39 ? -17.297 -18.047 2.697 1 98.69 39 LEU B N 1
ATOM 3408 C CA . LEU B 1 39 ? -17.062 -19.469 2.906 1 98.69 39 LEU B CA 1
ATOM 3409 C C . LEU B 1 39 ? -18.125 -20.312 2.197 1 98.69 39 LEU B C 1
ATOM 3411 O O . LEU B 1 39 ? -17.828 -21.406 1.714 1 98.69 39 LEU B O 1
ATOM 3415 N N . ASP B 1 40 ? -19.328 -19.812 2.156 1 98.56 40 ASP B N 1
ATOM 3416 C CA . ASP B 1 40 ? -20.359 -20.484 1.388 1 98.56 40 ASP B CA 1
ATOM 3417 C C . ASP B 1 40 ? -20.016 -20.531 -0.098 1 98.56 40 ASP B C 1
ATOM 3419 O O . ASP B 1 40 ? -20.172 -21.562 -0.755 1 98.56 40 ASP B O 1
ATOM 3423 N N . ASN B 1 41 ? -19.547 -19.328 -0.644 1 98.94 41 ASN B N 1
ATOM 3424 C CA . ASN B 1 41 ? -19.047 -19.312 -2.016 1 98.94 41 ASN B CA 1
ATOM 3425 C C . ASN B 1 41 ? -17.969 -20.344 -2.236 1 98.94 41 ASN B C 1
ATOM 3427 O O . ASN B 1 41 ? -18 -21.109 -3.211 1 98.94 41 ASN B O 1
ATOM 3431 N N . ALA B 1 42 ? -17.047 -20.406 -1.329 1 98.94 42 ALA B N 1
ATOM 3432 C CA . ALA B 1 42 ? -15.891 -21.297 -1.429 1 98.94 42 ALA B CA 1
ATOM 3433 C C . ALA B 1 42 ? -16.328 -22.75 -1.404 1 98.94 42 ALA B C 1
ATOM 3435 O O . ALA B 1 42 ? -15.805 -23.578 -2.162 1 98.94 42 ALA B O 1
ATOM 3436 N N . LYS B 1 43 ? -17.234 -23.047 -0.53 1 98.81 43 LYS B N 1
ATOM 3437 C CA . LYS B 1 43 ? -17.734 -24.422 -0.404 1 98.81 43 LYS B CA 1
ATOM 3438 C C . LYS B 1 43 ? -18.406 -24.891 -1.699 1 98.81 43 LYS B C 1
ATOM 3440 O O . LYS B 1 43 ? -18.141 -26 -2.166 1 98.81 43 LYS B O 1
ATOM 3445 N N . LYS B 1 44 ? -19.219 -24.062 -2.254 1 98.81 44 LYS B N 1
ATOM 3446 C CA . LYS B 1 44 ? -19.891 -24.391 -3.51 1 98.81 44 LYS B CA 1
ATOM 3447 C C . LYS B 1 44 ? -18.875 -24.578 -4.637 1 98.81 44 LYS B C 1
ATOM 3449 O O . LYS B 1 44 ? -19.016 -25.5 -5.449 1 98.81 44 LYS B O 1
ATOM 3454 N N . MET B 1 45 ? -17.906 -23.734 -4.68 1 98.81 45 MET B N 1
ATOM 3455 C CA . MET B 1 45 ? -16.891 -23.812 -5.727 1 98.81 45 MET B CA 1
ATOM 3456 C C . MET B 1 45 ? -16.094 -25.109 -5.629 1 98.81 45 MET B C 1
ATOM 3458 O O . MET B 1 45 ? -15.828 -25.75 -6.645 1 98.81 45 MET B O 1
ATOM 3462 N N . LEU B 1 46 ? -15.742 -25.391 -4.402 1 98.38 46 LEU B N 1
ATOM 3463 C CA . LEU B 1 46 ? -14.984 -26.609 -4.172 1 98.38 46 LEU B CA 1
ATOM 3464 C C . LEU B 1 46 ? -15.789 -27.828 -4.613 1 98.38 46 LEU B C 1
ATOM 3466 O O . LEU B 1 46 ? -15.234 -28.766 -5.188 1 98.38 46 LEU B O 1
ATOM 3470 N N . TYR B 1 47 ? -17.062 -27.828 -4.285 1 98.25 47 TYR B N 1
ATOM 3471 C CA . TYR B 1 47 ? -17.953 -28.922 -4.68 1 98.25 47 TYR B CA 1
ATOM 3472 C C . TYR B 1 47 ? -17.953 -29.109 -6.195 1 98.25 47 TYR B C 1
ATOM 3474 O O . TYR B 1 47 ? -17.781 -30.219 -6.699 1 98.25 47 TYR B O 1
ATOM 3482 N N . VAL B 1 48 ? -18.109 -28.031 -6.918 1 98.25 48 VAL B N 1
ATOM 3483 C CA . VAL B 1 48 ? -18.156 -28.062 -8.375 1 98.25 48 VAL B CA 1
ATOM 3484 C C . VAL B 1 48 ? -16.797 -28.516 -8.93 1 98.25 48 VAL B C 1
ATOM 3486 O O . VAL B 1 48 ? -16.734 -29.297 -9.883 1 98.25 48 VAL B O 1
ATOM 3489 N N . ALA B 1 49 ? -15.727 -28.031 -8.367 1 98.12 49 ALA B N 1
ATOM 3490 C CA . ALA B 1 49 ? -14.383 -28.406 -8.797 1 98.12 49 ALA B CA 1
ATOM 3491 C C . ALA B 1 49 ? -14.18 -29.922 -8.672 1 98.12 49 ALA B C 1
ATOM 3493 O O . ALA B 1 49 ? -13.609 -30.547 -9.555 1 98.12 49 ALA B O 1
ATOM 3494 N N . LYS B 1 50 ? -14.672 -30.453 -7.578 1 96.62 50 LYS B N 1
ATOM 3495 C CA . LYS B 1 50 ? -14.555 -31.891 -7.355 1 96.62 50 LYS B CA 1
ATOM 3496 C C . LYS B 1 50 ? -15.336 -32.688 -8.414 1 96.62 50 LYS B C 1
ATOM 3498 O O . LYS B 1 50 ? -14.859 -33.688 -8.914 1 96.62 50 LYS B O 1
ATOM 3503 N N . GLU B 1 51 ? -16.469 -32.219 -8.703 1 96.88 51 GLU B N 1
ATOM 3504 C CA . GLU B 1 51 ? -17.281 -32.875 -9.727 1 96.88 51 GLU B CA 1
ATOM 3505 C C . GLU B 1 51 ? -16.578 -32.844 -11.086 1 96.88 51 GLU B C 1
ATOM 3507 O O . GLU B 1 51 ? -16.734 -33.781 -11.867 1 96.88 51 GLU B O 1
ATOM 3512 N N . LYS B 1 52 ? -15.812 -31.844 -11.32 1 97.12 52 LYS B N 1
ATOM 3513 C CA . LYS B 1 52 ? -15.125 -31.688 -12.602 1 97.12 52 LYS B CA 1
ATOM 3514 C C . LYS B 1 52 ? -13.727 -32.281 -12.547 1 97.12 52 LYS B C 1
ATOM 3516 O O . LYS B 1 52 ? -12.969 -32.219 -13.516 1 97.12 52 LYS B O 1
ATOM 3521 N N . ASN B 1 53 ? -13.328 -32.844 -11.398 1 96.44 53 ASN B N 1
ATOM 3522 C CA . ASN B 1 53 ? -12.008 -33.438 -11.164 1 96.44 53 ASN B CA 1
ATOM 3523 C C . ASN B 1 53 ? -10.906 -32.375 -11.328 1 96.44 53 ASN B C 1
ATOM 3525 O O . ASN B 1 53 ? -9.891 -32.625 -11.977 1 96.44 53 ASN B O 1
ATOM 3529 N N . VAL B 1 54 ? -11.195 -31.203 -10.867 1 96.75 54 VAL B N 1
ATOM 3530 C CA . VAL B 1 54 ? -10.266 -30.078 -10.914 1 96.75 54 VAL B CA 1
ATOM 3531 C C . VAL B 1 54 ? -9.773 -29.75 -9.508 1 96.75 54 VAL B C 1
ATOM 3533 O O . VAL B 1 54 ? -10.508 -29.922 -8.531 1 96.75 54 VAL B O 1
ATOM 3536 N N . LYS B 1 55 ? -8.531 -29.328 -9.375 1 97.31 55 LYS B N 1
ATOM 3537 C CA . LYS B 1 55 ? -7.965 -28.906 -8.094 1 97.31 55 LYS B CA 1
ATOM 3538 C C . LYS B 1 55 ? -7.93 -27.375 -7.984 1 97.31 55 LYS B C 1
ATOM 3540 O O . LYS B 1 55 ? -7.797 -26.688 -8.992 1 97.31 55 LYS B O 1
ATOM 3545 N N . LEU B 1 56 ? -8.062 -26.891 -6.766 1 98.44 56 LEU B N 1
ATOM 3546 C CA . LEU B 1 56 ? -8.086 -25.438 -6.551 1 98.44 56 LEU B CA 1
ATOM 3547 C C . LEU B 1 56 ? -7.016 -25.031 -5.543 1 98.44 56 LEU B C 1
ATOM 3549 O O . LEU B 1 56 ? -6.895 -25.641 -4.477 1 98.44 56 LEU B O 1
ATOM 3553 N N . LEU B 1 57 ? -6.199 -24.109 -5.887 1 98.69 57 LEU B N 1
ATOM 3554 C CA . LEU B 1 57 ? -5.332 -23.344 -4.984 1 98.69 57 LEU B CA 1
ATOM 3555 C C . LEU B 1 57 ? -5.848 -21.922 -4.797 1 98.69 57 LEU B C 1
ATOM 3557 O O . LEU B 1 57 ? -6 -21.188 -5.77 1 98.69 57 LEU B O 1
ATOM 3561 N N . PHE B 1 58 ? -6.121 -21.562 -3.551 1 98.88 58 PHE B N 1
ATOM 3562 C CA . PHE B 1 58 ? -6.766 -20.266 -3.348 1 98.88 58 PHE B CA 1
ATOM 3563 C C . PHE B 1 58 ? -5.738 -19.141 -3.391 1 98.88 58 PHE B C 1
ATOM 3565 O O . PHE B 1 58 ? -4.605 -19.312 -2.934 1 98.88 58 PHE B O 1
ATOM 3572 N N . MET B 1 59 ? -6.113 -18.078 -4.008 1 98.56 59 MET B N 1
ATOM 3573 C CA . MET B 1 59 ? -5.363 -16.812 -4.07 1 98.56 59 MET B CA 1
ATOM 3574 C C . MET B 1 59 ? -5.988 -15.766 -3.16 1 98.56 59 MET B C 1
ATOM 3576 O O . MET B 1 59 ? -7.172 -15.453 -3.287 1 98.56 59 MET B O 1
ATOM 3580 N N . LEU B 1 60 ? -5.188 -15.125 -2.248 1 98.81 60 LEU B N 1
ATOM 3581 C CA . LEU B 1 60 ? -5.82 -14.258 -1.262 1 98.81 60 LEU B CA 1
ATOM 3582 C C . LEU B 1 60 ? -5.234 -12.852 -1.323 1 98.81 60 LEU B C 1
ATOM 3584 O O . LEU B 1 60 ? -5.59 -11.984 -0.517 1 98.81 60 LEU B O 1
ATOM 3588 N N . LYS B 1 61 ? -4.371 -12.57 -2.299 1 98.56 61 LYS B N 1
ATOM 3589 C CA . LYS B 1 61 ? -3.791 -11.234 -2.373 1 98.56 61 LYS B CA 1
ATOM 3590 C C . LYS B 1 61 ? -4.879 -10.164 -2.398 1 98.56 61 LYS B C 1
ATOM 3592 O O . LYS B 1 61 ? -4.73 -9.102 -1.782 1 98.56 61 LYS B O 1
ATOM 3597 N N . GLN B 1 62 ? -6.02 -10.344 -3.084 1 98.5 62 GLN B N 1
ATOM 3598 C CA . GLN B 1 62 ? -7.078 -9.344 -3.186 1 98.5 62 GLN B CA 1
ATOM 3599 C C . GLN B 1 62 ? -7.852 -9.219 -1.875 1 98.5 62 GLN B C 1
ATOM 3601 O O . GLN B 1 62 ? -8.578 -8.25 -1.665 1 98.5 62 GLN B O 1
ATOM 3606 N N . LEU B 1 63 ? -7.715 -10.227 -0.991 1 98.75 63 LEU B N 1
ATOM 3607 C CA . LEU B 1 63 ? -8.375 -10.188 0.311 1 98.75 63 LEU B CA 1
ATOM 3608 C C . LEU B 1 63 ? -7.359 -9.938 1.424 1 98.75 63 LEU B C 1
ATOM 3610 O O . LEU B 1 63 ? -7.531 -10.422 2.545 1 98.75 63 LEU B O 1
ATOM 3614 N N . GLY B 1 64 ? -6.238 -9.297 1.084 1 98.56 64 GLY B N 1
ATOM 3615 C CA . GLY B 1 64 ? -5.258 -8.875 2.074 1 98.56 64 GLY B CA 1
ATOM 3616 C C . GLY B 1 64 ? -4.375 -10.008 2.564 1 98.56 64 GLY B C 1
ATOM 3617 O O . GLY B 1 64 ? -3.943 -10.008 3.717 1 98.56 64 GLY B O 1
ATOM 3618 N N . ARG B 1 65 ? -4.242 -11.039 1.787 1 98.62 65 ARG B N 1
ATOM 3619 C CA . ARG B 1 65 ? -3.406 -12.164 2.189 1 98.62 65 ARG B CA 1
ATOM 3620 C C . ARG B 1 65 ? -3.846 -12.719 3.539 1 98.62 65 ARG B C 1
ATOM 3622 O O . ARG B 1 65 ? -3.008 -13.086 4.367 1 98.62 65 ARG B O 1
ATOM 3629 N N . ASN B 1 66 ? -5.086 -12.781 3.875 1 98.69 66 ASN B N 1
ATOM 3630 C CA . ASN B 1 66 ? -5.613 -12.977 5.223 1 98.69 66 ASN B CA 1
ATOM 3631 C C . ASN B 1 66 ? -5.441 -14.422 5.688 1 98.69 66 ASN B C 1
ATOM 3633 O O . ASN B 1 66 ? -6.051 -15.336 5.125 1 98.69 66 ASN B O 1
ATOM 3637 N N . PRO B 1 67 ? -4.656 -14.648 6.73 1 98.31 67 PRO B N 1
ATOM 3638 C CA . PRO B 1 67 ? -4.379 -16.031 7.145 1 98.31 67 PRO B CA 1
ATOM 3639 C C . PRO B 1 67 ? -5.578 -16.703 7.809 1 98.31 67 PRO B C 1
ATOM 3641 O O . PRO B 1 67 ? -5.68 -17.922 7.809 1 98.31 67 PRO B O 1
ATOM 3644 N N . TYR B 1 68 ? -6.504 -15.93 8.406 1 98.5 68 TYR B N 1
ATOM 3645 C CA . TYR B 1 68 ? -7.719 -16.5 8.977 1 98.5 68 TYR B CA 1
ATOM 3646 C C . TYR B 1 68 ? -8.594 -17.109 7.879 1 98.5 68 TYR B C 1
ATOM 3648 O O . TYR B 1 68 ? -9.078 -18.234 8.016 1 98.5 68 TYR B O 1
ATOM 3656 N N . ILE B 1 69 ? -8.766 -16.359 6.812 1 98.88 69 ILE B N 1
ATOM 3657 C CA . ILE B 1 69 ? -9.516 -16.859 5.668 1 98.88 69 ILE B CA 1
ATOM 3658 C C . ILE B 1 69 ? -8.82 -18.094 5.098 1 98.88 69 ILE B C 1
ATOM 3660 O O . ILE B 1 69 ? -9.477 -19.094 4.785 1 98.88 69 ILE B O 1
ATOM 3664 N N . ALA B 1 70 ? -7.512 -18.031 5.016 1 98.94 70 ALA B N 1
ATOM 3665 C CA . ALA B 1 70 ? -6.742 -19.156 4.496 1 98.94 70 ALA B CA 1
ATOM 3666 C C . ALA B 1 70 ? -7.008 -20.422 5.312 1 98.94 70 ALA B C 1
ATOM 3668 O O . ALA B 1 70 ? -7.254 -21.5 4.75 1 98.94 70 ALA B O 1
ATOM 3669 N N . LYS B 1 71 ? -6.945 -20.281 6.605 1 98.75 71 LYS B N 1
ATOM 3670 C CA . LYS B 1 71 ? -7.168 -21.422 7.492 1 98.75 71 LYS B CA 1
ATOM 3671 C C . LYS B 1 71 ? -8.562 -22.016 7.285 1 98.75 71 LYS B C 1
ATOM 3673 O O . LYS B 1 71 ? -8.719 -23.234 7.254 1 98.75 71 LYS B O 1
ATOM 3678 N N . LYS B 1 72 ? -9.531 -21.141 7.164 1 98.81 72 LYS B N 1
ATOM 3679 C CA . LYS B 1 72 ? -10.898 -21.594 6.953 1 98.81 72 LYS B CA 1
ATOM 3680 C C . LYS B 1 72 ? -11.031 -22.344 5.625 1 98.81 72 LYS B C 1
ATOM 3682 O O . LYS B 1 72 ? -11.766 -23.328 5.527 1 98.81 72 LYS B O 1
ATOM 3687 N N . LEU B 1 73 ? -10.352 -21.844 4.598 1 98.88 73 LEU B N 1
ATOM 3688 C CA . LEU B 1 73 ? -10.391 -22.484 3.289 1 98.88 73 LEU B CA 1
ATOM 3689 C C . LEU B 1 73 ? -9.742 -23.875 3.338 1 98.88 73 LEU B C 1
ATOM 3691 O O . LEU B 1 73 ? -10.242 -24.828 2.74 1 98.88 73 LEU B O 1
ATOM 3695 N N . ILE B 1 74 ? -8.617 -23.969 4.07 1 98.81 74 ILE B N 1
ATOM 3696 C CA . ILE B 1 74 ? -7.965 -25.25 4.262 1 98.81 74 ILE B CA 1
ATOM 3697 C C . ILE B 1 74 ? -8.914 -26.219 4.973 1 98.81 74 ILE B C 1
ATOM 3699 O O . ILE B 1 74 ? -9.039 -27.375 4.582 1 98.81 74 ILE B O 1
ATOM 3703 N N . GLU B 1 75 ? -9.617 -25.75 5.965 1 98.69 75 GLU B N 1
ATOM 3704 C CA . GLU B 1 75 ? -10.578 -26.562 6.707 1 98.69 75 GLU B CA 1
ATOM 3705 C C . GLU B 1 75 ? -11.695 -27.062 5.801 1 98.69 75 GLU B C 1
ATOM 3707 O O . GLU B 1 75 ? -12.219 -28.156 6 1 98.69 75 GLU B O 1
ATOM 3712 N N . LEU B 1 76 ? -12.039 -26.25 4.836 1 98.56 76 LEU B N 1
ATOM 3713 C CA . LEU B 1 76 ? -13.094 -26.625 3.9 1 98.56 76 LEU B CA 1
ATOM 3714 C C . LEU B 1 76 ? -12.617 -27.719 2.951 1 98.56 76 LEU B C 1
ATOM 3716 O O . LEU B 1 76 ? -13.438 -28.406 2.346 1 98.56 76 LEU B O 1
ATOM 3720 N N . GLY B 1 77 ? -11.281 -27.766 2.723 1 98.19 77 GLY B N 1
ATOM 3721 C CA . GLY B 1 77 ? -10.781 -28.828 1.869 1 98.19 77 GLY B CA 1
ATOM 3722 C C . GLY B 1 77 ? -9.922 -28.328 0.73 1 98.19 77 GLY B C 1
ATOM 3723 O O . GLY B 1 77 ? -9.445 -29.125 -0.09 1 98.19 77 GLY B O 1
ATOM 3724 N N . TYR B 1 78 ? -9.695 -27.016 0.64 1 98.5 78 TYR B N 1
ATOM 3725 C CA . TYR B 1 78 ? -8.773 -26.516 -0.369 1 98.5 78 TYR B CA 1
ATOM 3726 C C . TYR B 1 78 ? -7.363 -27.047 -0.128 1 98.5 78 TYR B C 1
ATOM 3728 O O . TYR B 1 78 ? -6.949 -27.234 1.02 1 98.5 78 TYR B O 1
ATOM 3736 N N . GLU B 1 79 ? -6.598 -27.188 -1.156 1 96.19 79 GLU B N 1
ATOM 3737 C CA . GLU B 1 79 ? -5.309 -27.859 -1.087 1 96.19 79 GLU B CA 1
ATOM 3738 C C . GLU B 1 79 ? -4.223 -26.938 -0.549 1 96.19 79 GLU B C 1
ATOM 3740 O O . GLU B 1 79 ? -3.201 -27.406 -0.041 1 96.19 79 GLU B O 1
ATOM 3745 N N . GLY B 1 80 ? -4.414 -25.672 -0.728 1 98.56 80 GLY B N 1
ATOM 3746 C CA . GLY B 1 80 ? -3.406 -24.719 -0.29 1 98.56 80 GLY B CA 1
ATOM 3747 C C . GLY B 1 80 ? -3.494 -23.391 -1.006 1 98.56 80 GLY B C 1
ATOM 3748 O O . GLY B 1 80 ? -4.422 -23.156 -1.783 1 98.56 80 GLY B O 1
ATOM 3749 N N . ALA B 1 81 ? -2.564 -22.562 -0.684 1 98.88 81 ALA B N 1
ATOM 3750 C CA . ALA B 1 81 ? -2.535 -21.203 -1.231 1 98.88 81 ALA B CA 1
ATOM 3751 C C . ALA B 1 81 ? -1.662 -21.141 -2.482 1 98.88 81 ALA B C 1
ATOM 3753 O O . ALA B 1 81 ? -0.695 -21.891 -2.613 1 98.88 81 ALA B O 1
ATOM 3754 N N . VAL B 1 82 ? -2.035 -20.391 -3.426 1 98.81 82 VAL B N 1
ATOM 3755 C CA . VAL B 1 82 ? -1.085 -19.797 -4.359 1 98.81 82 VAL B CA 1
ATOM 3756 C C . VAL B 1 82 ? -0.727 -18.375 -3.904 1 98.81 82 VAL B C 1
ATOM 3758 O O . VAL B 1 82 ? -1.611 -17.578 -3.607 1 98.81 82 VAL B O 1
ATOM 3761 N N . VAL B 1 83 ? 0.533 -18.109 -3.783 1 98.75 83 VAL B N 1
ATOM 3762 C CA . VAL B 1 83 ? 0.943 -16.828 -3.207 1 98.75 83 VAL B CA 1
ATOM 3763 C C . VAL B 1 83 ? 1.489 -15.914 -4.305 1 98.75 83 VAL B C 1
ATOM 3765 O O . VAL B 1 83 ? 2.193 -16.375 -5.207 1 98.75 83 VAL B O 1
ATOM 3768 N N . VAL B 1 84 ? 1.112 -14.664 -4.234 1 98.19 84 VAL B N 1
ATOM 3769 C CA . VAL B 1 84 ? 1.421 -13.719 -5.305 1 98.19 84 VAL B CA 1
ATOM 3770 C C . VAL B 1 84 ? 2.906 -13.367 -5.273 1 98.19 84 VAL B C 1
ATOM 3772 O O . VAL B 1 84 ? 3.508 -13.094 -6.312 1 98.19 84 VAL B O 1
ATOM 3775 N N . ASP B 1 85 ? 3.523 -13.305 -4.035 1 98.12 85 ASP B N 1
ATOM 3776 C CA . ASP B 1 85 ? 4.926 -12.938 -3.883 1 98.12 85 ASP B CA 1
ATOM 3777 C C . ASP B 1 85 ? 5.523 -13.555 -2.623 1 98.12 85 ASP B C 1
ATOM 3779 O O . ASP B 1 85 ? 4.84 -14.281 -1.896 1 98.12 85 ASP B O 1
ATOM 3783 N N . PHE B 1 86 ? 6.801 -13.352 -2.383 1 97.62 86 PHE B N 1
ATOM 3784 C CA . PHE B 1 86 ? 7.547 -13.977 -1.298 1 97.62 86 PHE B CA 1
ATOM 3785 C C . PHE B 1 86 ? 7.109 -13.422 0.052 1 97.62 86 PHE B C 1
ATOM 3787 O O . PHE B 1 86 ? 7.16 -14.125 1.064 1 97.62 86 PHE B O 1
ATOM 3794 N N . ASN B 1 87 ? 6.602 -12.172 0.088 1 97.19 87 ASN B N 1
ATOM 3795 C CA . ASN B 1 87 ? 6.051 -11.648 1.333 1 97.19 87 ASN B CA 1
ATOM 3796 C C . ASN B 1 87 ? 4.77 -12.375 1.73 1 97.19 87 ASN B C 1
ATOM 3798 O O . ASN B 1 87 ? 4.543 -12.641 2.912 1 97.19 87 ASN B O 1
ATOM 3802 N N . GLU B 1 88 ? 3.934 -12.641 0.761 1 98.44 88 GLU B N 1
ATOM 3803 C CA . GLU B 1 88 ? 2.74 -13.438 1.035 1 98.44 88 GLU B CA 1
ATOM 3804 C C . GLU B 1 88 ? 3.111 -14.844 1.48 1 98.44 88 GLU B C 1
ATOM 3806 O O . GLU B 1 88 ? 2.459 -15.422 2.355 1 98.44 88 GLU B O 1
ATOM 3811 N N . ALA B 1 89 ? 4.148 -15.43 0.836 1 98.56 89 ALA B N 1
ATOM 3812 C CA . ALA B 1 89 ? 4.625 -16.734 1.263 1 98.56 89 ALA B CA 1
ATOM 3813 C C . ALA B 1 89 ? 4.992 -16.734 2.744 1 98.56 89 ALA B C 1
ATOM 3815 O O . ALA B 1 89 ? 4.629 -17.656 3.482 1 98.56 89 ALA B O 1
ATOM 3816 N N . LYS B 1 90 ? 5.676 -15.719 3.139 1 97.25 90 LYS B N 1
ATOM 3817 C CA . LYS B 1 90 ? 6.086 -15.625 4.535 1 97.25 90 LYS B CA 1
ATOM 3818 C C . LYS B 1 90 ? 4.879 -15.602 5.465 1 97.25 90 LYS B C 1
ATOM 3820 O O . LYS B 1 90 ? 4.867 -16.281 6.5 1 97.25 90 LYS B O 1
ATOM 3825 N N . VAL B 1 91 ? 3.842 -14.844 5.102 1 97.56 91 VAL B N 1
ATOM 3826 C CA . VAL B 1 91 ? 2.629 -14.758 5.91 1 97.56 91 VAL B CA 1
ATOM 3827 C C . VAL B 1 91 ? 1.995 -16.141 6.043 1 97.56 91 VAL B C 1
ATOM 3829 O O . VAL B 1 91 ? 1.614 -16.547 7.141 1 97.56 91 VAL B O 1
ATOM 3832 N N . MET B 1 92 ? 1.908 -16.859 4.918 1 98.69 92 MET B N 1
ATOM 3833 C CA . MET B 1 92 ? 1.312 -18.188 4.945 1 98.69 92 MET B CA 1
ATOM 3834 C C . MET B 1 92 ? 2.16 -19.141 5.773 1 98.69 92 MET B C 1
ATOM 3836 O O . MET B 1 92 ? 1.629 -19.906 6.59 1 98.69 92 MET B O 1
ATOM 3840 N N . MET B 1 93 ? 3.461 -19.109 5.609 1 98.56 93 MET B N 1
ATOM 3841 C CA . MET B 1 93 ? 4.367 -19.984 6.344 1 98.56 93 MET B CA 1
ATOM 3842 C C . MET B 1 93 ? 4.301 -19.703 7.84 1 98.56 93 MET B C 1
ATOM 3844 O O . MET B 1 93 ? 4.203 -20.641 8.641 1 98.56 93 MET B O 1
ATOM 3848 N N . ASP B 1 94 ? 4.277 -18.375 8.188 1 97.06 94 ASP B N 1
ATOM 3849 C CA . ASP B 1 94 ? 4.223 -17.984 9.594 1 97.06 94 ASP B CA 1
ATOM 3850 C C . ASP B 1 94 ? 2.918 -18.453 10.242 1 97.06 94 ASP B C 1
ATOM 3852 O O . ASP B 1 94 ? 2.828 -18.547 11.469 1 97.06 94 ASP B O 1
ATOM 3856 N N . ASN B 1 95 ? 1.938 -18.75 9.422 1 98 95 ASN B N 1
ATOM 3857 C CA . ASN B 1 95 ? 0.641 -19.172 9.945 1 98 95 ASN B CA 1
ATOM 3858 C C . ASN B 1 95 ? 0.366 -20.641 9.641 1 98 95 ASN B C 1
ATOM 3860 O O . ASN B 1 95 ? -0.771 -21.109 9.758 1 98 95 ASN B O 1
ATOM 3864 N N . ASN B 1 96 ? 1.358 -21.391 9.156 1 98.31 96 ASN B N 1
ATOM 3865 C CA . ASN B 1 96 ? 1.301 -22.828 8.906 1 98.31 96 ASN B CA 1
ATOM 3866 C C . ASN B 1 96 ? 0.235 -23.172 7.871 1 98.31 96 ASN B C 1
ATOM 3868 O O . ASN B 1 96 ? -0.508 -24.141 8.039 1 98.31 96 ASN B O 1
ATOM 3872 N N . ILE B 1 97 ? 0.092 -22.344 6.895 1 98.81 97 ILE B N 1
ATOM 3873 C CA . ILE B 1 97 ? -0.825 -22.578 5.785 1 98.81 97 ILE B CA 1
ATOM 3874 C C . ILE B 1 97 ? -0.088 -23.266 4.645 1 98.81 97 ILE B C 1
ATOM 3876 O O . ILE B 1 97 ? 0.957 -22.797 4.191 1 98.81 97 ILE B O 1
ATOM 3880 N N . PRO B 1 98 ? -0.588 -24.391 4.188 1 98.81 98 PRO B N 1
ATOM 3881 C CA . PRO B 1 98 ? 0.054 -25.047 3.043 1 98.81 98 PRO B CA 1
ATOM 3882 C C . PRO B 1 98 ? 0.096 -24.156 1.805 1 98.81 98 PRO B C 1
ATOM 3884 O O . PRO B 1 98 ? -0.861 -23.438 1.531 1 98.81 98 PRO B O 1
ATOM 3887 N N . ILE B 1 99 ? 1.241 -24.172 1.146 1 98.81 99 ILE B N 1
ATOM 3888 C CA . ILE B 1 99 ? 1.413 -23.422 -0.095 1 98.81 99 ILE B CA 1
ATOM 3889 C C . ILE B 1 99 ? 1.5 -24.391 -1.271 1 98.81 99 ILE B C 1
ATOM 3891 O O . ILE B 1 99 ? 2.4 -25.234 -1.326 1 98.81 99 ILE B O 1
ATOM 3895 N N . GLY B 1 100 ? 0.527 -24.266 -2.176 1 98.75 100 GLY B N 1
ATOM 3896 C CA . GLY B 1 100 ? 0.489 -25.156 -3.322 1 98.75 100 GLY B CA 1
ATOM 3897 C C . GLY B 1 100 ? 1.324 -24.672 -4.488 1 98.75 100 GLY B C 1
ATOM 3898 O O . GLY B 1 100 ? 1.786 -25.453 -5.309 1 98.75 100 GLY B O 1
ATOM 3899 N N . ASN B 1 101 ? 1.418 -23.391 -4.641 1 98.81 101 ASN B N 1
ATOM 3900 C CA . ASN B 1 101 ? 2.174 -22.781 -5.73 1 98.81 101 ASN B CA 1
ATOM 3901 C C . ASN B 1 101 ? 2.787 -21.453 -5.312 1 98.81 101 ASN B C 1
ATOM 3903 O O . ASN B 1 101 ? 2.113 -20.609 -4.707 1 98.81 101 ASN B O 1
ATOM 3907 N N . VAL B 1 102 ? 4.059 -21.25 -5.574 1 98.75 102 VAL B N 1
ATOM 3908 C CA . VAL B 1 102 ? 4.754 -19.984 -5.344 1 98.75 102 VAL B CA 1
ATOM 3909 C C . VAL B 1 102 ? 5.539 -19.594 -6.594 1 98.75 102 VAL B C 1
ATOM 3911 O O . VAL B 1 102 ? 5.977 -20.453 -7.355 1 98.75 102 VAL B O 1
ATOM 3914 N N . GLY B 1 103 ? 5.562 -18.312 -6.891 1 98 103 GLY B N 1
ATOM 3915 C CA . GLY B 1 103 ? 6.48 -17.844 -7.91 1 98 103 GLY B CA 1
ATOM 3916 C C . GLY B 1 103 ? 5.801 -17.531 -9.234 1 98 103 GLY B C 1
ATOM 3917 O O . GLY B 1 103 ? 6.457 -17.125 -10.195 1 98 103 GLY B O 1
ATOM 3918 N N . ASN B 1 104 ? 4.48 -17.672 -9.281 1 94.88 104 ASN B N 1
ATOM 3919 C CA . ASN B 1 104 ? 3.779 -17.531 -10.555 1 94.88 104 ASN B CA 1
ATOM 3920 C C . ASN B 1 104 ? 3.73 -16.078 -11.023 1 94.88 104 ASN B C 1
ATOM 3922 O O . ASN B 1 104 ? 3.807 -15.805 -12.219 1 94.88 104 ASN B O 1
ATOM 3926 N N . LEU B 1 105 ? 3.578 -15.148 -10.102 1 96.25 105 LEU B N 1
ATOM 3927 C CA . LEU B 1 105 ? 3.559 -13.727 -10.445 1 96.25 105 LEU B CA 1
ATOM 3928 C C . LEU B 1 105 ? 4.883 -13.062 -10.07 1 96.25 105 LEU B C 1
ATOM 3930 O O . LEU B 1 105 ? 5.465 -12.344 -10.883 1 96.25 105 LEU B O 1
ATOM 3934 N N . VAL B 1 106 ? 5.344 -13.344 -8.938 1 98.62 106 VAL B N 1
ATOM 3935 C CA . VAL B 1 106 ? 6.629 -12.844 -8.469 1 98.62 106 VAL B CA 1
ATOM 3936 C C . VAL B 1 106 ? 7.527 -14.016 -8.07 1 98.62 106 VAL B C 1
ATOM 3938 O O . VAL B 1 106 ? 7.156 -14.836 -7.227 1 98.62 106 VAL B O 1
ATOM 3941 N N . GLN B 1 107 ? 8.719 -14.102 -8.641 1 98.69 107 GLN B N 1
ATOM 3942 C CA . GLN B 1 107 ? 9.672 -15.164 -8.359 1 98.69 107 GLN B CA 1
ATOM 3943 C C . GLN B 1 107 ? 10.195 -15.078 -6.926 1 98.69 107 GLN B C 1
ATOM 3945 O O . GLN B 1 107 ? 10.102 -14.023 -6.293 1 98.69 107 GLN B O 1
ATOM 3950 N N . VAL B 1 108 ? 10.656 -16.156 -6.43 1 98.56 108 VAL B N 1
ATOM 3951 C CA . VAL B 1 108 ? 11.195 -16.219 -5.074 1 98.56 108 VAL B CA 1
ATOM 3952 C C . VAL B 1 108 ? 12.633 -15.703 -5.066 1 98.56 108 VAL B C 1
ATOM 3954 O O . VAL B 1 108 ? 13.477 -16.172 -5.84 1 98.56 108 VAL B O 1
ATOM 3957 N N . PRO B 1 109 ? 12.953 -14.703 -4.23 1 98.5 109 PRO B N 1
ATOM 3958 C CA . PRO B 1 109 ? 14.352 -14.281 -4.117 1 98.5 109 PRO B CA 1
ATOM 3959 C C . PRO B 1 109 ? 15.266 -15.398 -3.627 1 98.5 109 PRO B C 1
ATOM 3961 O O . PRO B 1 109 ? 14.82 -16.281 -2.881 1 98.5 109 PRO B O 1
ATOM 3964 N N . ASN B 1 110 ? 16.5 -15.336 -4.004 1 97.12 110 ASN B N 1
ATOM 3965 C CA . ASN B 1 110 ? 17.453 -16.406 -3.711 1 97.12 110 ASN B CA 1
ATOM 3966 C C . ASN B 1 110 ? 17.531 -16.688 -2.215 1 97.12 110 ASN B C 1
ATOM 3968 O O . ASN B 1 110 ? 17.484 -17.844 -1.792 1 97.12 110 ASN B O 1
ATOM 3972 N N . ALA B 1 111 ? 17.562 -15.641 -1.445 1 97.25 111 ALA B N 1
ATOM 3973 C CA . ALA B 1 111 ? 17.797 -15.766 -0.009 1 97.25 111 ALA B CA 1
ATOM 3974 C C . ALA B 1 111 ? 16.625 -16.484 0.668 1 97.25 111 ALA B C 1
ATOM 3976 O O . ALA B 1 111 ? 16.766 -16.969 1.8 1 97.25 111 ALA B O 1
ATOM 3977 N N . MET B 1 112 ? 15.508 -16.625 -0.027 1 98.06 112 MET B N 1
ATOM 3978 C CA . MET B 1 112 ? 14.336 -17.234 0.602 1 98.06 112 MET B CA 1
ATOM 3979 C C . MET B 1 112 ? 14.102 -18.641 0.073 1 98.06 112 MET B C 1
ATOM 3981 O O . MET B 1 112 ? 13.234 -19.359 0.576 1 98.06 112 MET B O 1
ATOM 3985 N N . LEU B 1 113 ? 14.852 -19.109 -0.906 1 98.56 113 LEU B N 1
ATOM 3986 C CA . LEU B 1 113 ? 14.602 -20.375 -1.571 1 98.56 113 LEU B CA 1
ATOM 3987 C C . LEU B 1 113 ? 14.742 -21.531 -0.593 1 98.56 113 LEU B C 1
ATOM 3989 O O . LEU B 1 113 ? 13.93 -22.453 -0.596 1 98.56 113 LEU B O 1
ATOM 3993 N N . GLU B 1 114 ? 15.758 -21.469 0.245 1 98.44 114 GLU B N 1
ATOM 3994 C CA . GLU B 1 114 ? 15.969 -22.562 1.191 1 98.44 114 GLU B CA 1
ATOM 3995 C C . GLU B 1 114 ? 14.766 -22.734 2.113 1 98.44 114 GLU B C 1
ATOM 3997 O O . GLU B 1 114 ? 14.289 -23.844 2.328 1 98.44 114 GLU B O 1
ATOM 4002 N N . LYS B 1 115 ? 14.273 -21.594 2.598 1 98.31 115 LYS B N 1
ATOM 4003 C CA . LYS B 1 115 ? 13.141 -21.625 3.514 1 98.31 115 LYS B CA 1
ATOM 4004 C C . LYS B 1 115 ? 11.883 -22.125 2.812 1 98.31 115 LYS B C 1
ATOM 4006 O O . LYS B 1 115 ? 11.102 -22.891 3.396 1 98.31 115 LYS B O 1
ATOM 4011 N N . ILE B 1 116 ? 11.68 -21.703 1.583 1 98.56 116 ILE B N 1
ATOM 4012 C CA . ILE B 1 116 ? 10.516 -22.078 0.794 1 98.56 116 ILE B CA 1
ATOM 4013 C C . ILE B 1 116 ? 10.523 -23.578 0.528 1 98.56 116 ILE B C 1
ATOM 4015 O O . ILE B 1 116 ? 9.508 -24.25 0.71 1 98.56 116 ILE B O 1
ATOM 4019 N N . ILE B 1 117 ? 11.656 -24.078 0.141 1 98.81 117 ILE B N 1
ATOM 4020 C CA . ILE B 1 117 ? 11.789 -25.5 -0.177 1 98.81 117 ILE B CA 1
ATOM 4021 C C . ILE B 1 117 ? 11.664 -26.328 1.098 1 98.81 117 ILE B C 1
ATOM 4023 O O . ILE B 1 117 ? 10.984 -27.359 1.106 1 98.81 117 ILE B O 1
ATOM 4027 N N . ASP B 1 118 ? 12.266 -25.844 2.146 1 98.75 118 ASP B N 1
ATOM 4028 C CA . ASP B 1 118 ? 12.203 -26.547 3.422 1 98.75 118 ASP B CA 1
ATOM 4029 C C . ASP B 1 118 ? 10.773 -26.625 3.943 1 98.75 118 ASP B C 1
ATOM 4031 O O . ASP B 1 118 ? 10.383 -27.625 4.559 1 98.75 118 ASP B O 1
ATOM 4035 N N . TYR B 1 119 ? 9.969 -25.578 3.754 1 98.56 119 TYR B N 1
ATOM 4036 C CA . TYR B 1 119 ? 8.578 -25.516 4.195 1 98.56 119 TYR B CA 1
ATOM 4037 C C . TYR B 1 119 ? 7.742 -26.594 3.512 1 98.56 119 TYR B C 1
ATOM 4039 O O . TYR B 1 119 ? 6.781 -27.109 4.094 1 98.56 119 TYR B O 1
ATOM 4047 N N . GLY B 1 120 ? 8.117 -26.922 2.248 1 98.31 120 GLY B N 1
ATOM 4048 C CA . GLY B 1 120 ? 7.422 -27.984 1.526 1 98.31 120 GLY B CA 1
ATOM 4049 C C . GLY B 1 120 ? 6.289 -27.469 0.661 1 98.31 120 GLY B C 1
ATOM 4050 O O . GLY B 1 120 ? 5.156 -27.938 0.768 1 98.31 120 GLY B O 1
ATOM 4051 N N . VAL B 1 121 ? 6.551 -26.625 -0.28 1 98.56 121 VAL B N 1
ATOM 4052 C CA . VAL B 1 121 ? 5.539 -26.078 -1.177 1 98.56 121 VAL B CA 1
ATOM 4053 C C . VAL B 1 121 ? 5.223 -27.094 -2.277 1 98.56 121 VAL B C 1
ATOM 4055 O O . VAL B 1 121 ? 6.047 -27.953 -2.594 1 98.56 121 VAL B O 1
ATOM 4058 N N . GLY B 1 122 ? 4.035 -27.062 -2.801 1 98.56 122 GLY B N 1
ATOM 4059 C CA . GLY B 1 122 ? 3.648 -27.953 -3.875 1 98.56 122 GLY B CA 1
ATOM 4060 C C . GLY B 1 122 ? 4.512 -27.812 -5.113 1 98.56 122 GLY B C 1
ATOM 4061 O O . GLY B 1 122 ? 5.223 -28.75 -5.488 1 98.56 122 GLY B O 1
ATOM 4062 N N . VAL B 1 123 ? 4.492 -26.625 -5.676 1 98.81 123 VAL B N 1
ATOM 4063 C CA . VAL B 1 123 ? 5.336 -26.359 -6.836 1 98.81 123 VAL B CA 1
ATOM 4064 C C . VAL B 1 123 ? 5.93 -24.953 -6.727 1 98.81 123 VAL B C 1
ATOM 4066 O O . VAL B 1 123 ? 5.363 -24.094 -6.059 1 98.81 123 VAL B O 1
ATOM 4069 N N . ILE B 1 124 ? 7.082 -24.781 -7.312 1 98.88 124 ILE B N 1
ATOM 4070 C CA . ILE B 1 124 ? 7.629 -23.453 -7.602 1 98.88 124 ILE B CA 1
ATOM 4071 C C . ILE B 1 124 ? 7.531 -23.172 -9.102 1 98.88 124 ILE B C 1
ATOM 4073 O O . ILE B 1 124 ? 7.996 -23.969 -9.922 1 98.88 124 ILE B O 1
ATOM 4077 N N . THR B 1 125 ? 6.875 -22.125 -9.461 1 98.88 125 THR B N 1
ATOM 4078 C CA . THR B 1 125 ? 6.816 -21.719 -10.859 1 98.88 125 THR B CA 1
ATOM 4079 C C . THR B 1 125 ? 8.109 -21.016 -11.273 1 98.88 125 THR B C 1
ATOM 4081 O O . THR B 1 125 ? 8.609 -20.141 -10.555 1 98.88 125 THR B O 1
ATOM 4084 N N . ILE B 1 126 ? 8.609 -21.312 -12.445 1 98.62 126 ILE B N 1
ATOM 4085 C CA . ILE B 1 126 ? 9.898 -20.75 -12.844 1 98.62 126 ILE B CA 1
ATOM 4086 C C . ILE B 1 126 ? 9.75 -20.016 -14.18 1 98.62 126 ILE B C 1
ATOM 4088 O O . ILE B 1 126 ? 9 -20.469 -15.055 1 98.62 126 ILE B O 1
ATOM 4092 N N . PHE B 1 127 ? 10.555 -18.891 -14.312 1 98.19 127 PHE B N 1
ATOM 4093 C CA . PHE B 1 127 ? 10.586 -18.062 -15.508 1 98.19 127 PHE B CA 1
ATOM 4094 C C . PHE B 1 127 ? 11.859 -18.297 -16.297 1 98.19 127 PHE B C 1
ATOM 4096 O O . PHE B 1 127 ? 11.961 -17.891 -17.469 1 98.19 127 PHE B O 1
ATOM 4103 N N . SER B 1 128 ? 12.906 -18.969 -15.656 1 97.94 128 SER B N 1
ATOM 4104 C CA . SER B 1 128 ? 14.227 -18.984 -16.281 1 97.94 128 SER B CA 1
ATOM 4105 C C . SER B 1 128 ? 15.055 -20.156 -15.797 1 97.94 128 SER B C 1
ATOM 4107 O O . SER B 1 128 ? 14.75 -20.766 -14.766 1 97.94 128 SER B O 1
ATOM 4109 N N . MET B 1 129 ? 16.078 -20.453 -16.609 1 98.38 129 MET B N 1
ATOM 4110 C CA . MET B 1 129 ? 17.016 -21.5 -16.234 1 98.38 129 MET B CA 1
ATOM 4111 C C . MET B 1 129 ? 17.828 -21.109 -15.008 1 98.38 129 MET B C 1
ATOM 4113 O O . MET B 1 129 ? 18.109 -21.938 -14.141 1 98.38 129 MET B O 1
ATOM 4117 N N . GLU B 1 130 ? 18.188 -19.812 -14.898 1 98.19 130 GLU B N 1
ATOM 4118 C CA . GLU B 1 130 ? 18.984 -19.328 -13.773 1 98.19 130 GLU B CA 1
ATOM 4119 C C . GLU B 1 130 ? 18.266 -19.578 -12.445 1 98.19 130 GLU B C 1
ATOM 4121 O O . GLU B 1 130 ? 18.875 -20.062 -11.492 1 98.19 130 GLU B O 1
ATOM 4126 N N . LYS B 1 131 ? 17 -19.281 -12.406 1 98.31 131 LYS B N 1
ATOM 4127 C CA . LYS B 1 131 ? 16.234 -19.5 -11.188 1 98.31 131 LYS B CA 1
ATOM 4128 C C . LYS B 1 131 ? 16.109 -21 -10.891 1 98.31 131 LYS B C 1
ATOM 4130 O O . LYS B 1 131 ? 16.188 -21.422 -9.734 1 98.31 131 LYS B O 1
ATOM 4135 N N . LEU B 1 132 ? 15.883 -21.766 -11.961 1 98.69 132 LEU B N 1
ATOM 4136 C CA . LEU B 1 132 ? 15.789 -23.219 -11.805 1 98.69 132 LEU B CA 1
ATOM 4137 C C . LEU B 1 132 ? 17.062 -23.781 -11.195 1 98.69 132 LEU B C 1
ATOM 4139 O O . LEU B 1 132 ? 17 -24.641 -10.312 1 98.69 132 LEU B O 1
ATOM 4143 N N . GLU B 1 133 ? 18.156 -23.297 -11.633 1 98.69 133 GLU B N 1
ATOM 4144 C CA . GLU B 1 133 ? 19.438 -23.734 -11.117 1 98.69 133 GLU B CA 1
ATOM 4145 C C . GLU B 1 133 ? 19.594 -23.359 -9.641 1 98.69 133 GLU B C 1
ATOM 4147 O O . GLU B 1 133 ? 20.141 -24.141 -8.859 1 98.69 133 GLU B O 1
ATOM 4152 N N . SER B 1 134 ? 19.156 -22.172 -9.266 1 98.25 134 SER B N 1
ATOM 4153 C CA . SER B 1 134 ? 19.172 -21.781 -7.859 1 98.25 134 SER B CA 1
ATOM 4154 C C . SER B 1 134 ? 18.312 -22.703 -7.004 1 98.25 134 SER B C 1
ATOM 4156 O O . SER B 1 134 ? 18.719 -23.094 -5.906 1 98.25 134 SER B O 1
ATOM 4158 N N . ILE B 1 135 ? 17.141 -23.031 -7.488 1 98.81 135 ILE B N 1
ATOM 4159 C CA . ILE B 1 135 ? 16.25 -23.953 -6.785 1 98.81 135 ILE B CA 1
ATOM 4160 C C . ILE B 1 135 ? 16.922 -25.312 -6.637 1 98.81 135 ILE B C 1
ATOM 4162 O O . ILE B 1 135 ? 16.891 -25.922 -5.566 1 98.81 135 ILE B O 1
ATOM 4166 N N . ASN B 1 136 ? 17.531 -25.766 -7.727 1 98.81 136 ASN B N 1
ATOM 4167 C CA . ASN B 1 136 ? 18.25 -27.031 -7.691 1 98.81 136 ASN B CA 1
ATOM 4168 C C . ASN B 1 136 ? 19.328 -27.031 -6.609 1 98.81 136 ASN B C 1
ATOM 4170 O O . ASN B 1 136 ? 19.484 -28.016 -5.883 1 98.81 136 ASN B O 1
ATOM 4174 N N . TYR B 1 137 ? 20.047 -25.953 -6.496 1 98.44 137 TYR B N 1
ATOM 4175 C CA . TYR B 1 137 ? 21.109 -25.828 -5.52 1 98.44 137 TYR B CA 1
ATOM 4176 C C . TYR B 1 137 ? 20.578 -25.984 -4.098 1 98.44 137 TYR B C 1
ATOM 4178 O O . TYR B 1 137 ? 21.094 -26.781 -3.314 1 98.44 137 TYR B O 1
ATOM 4186 N N . TYR B 1 138 ? 19.547 -25.281 -3.764 1 98.44 138 TYR B N 1
ATOM 4187 C CA . TYR B 1 138 ? 19.031 -25.281 -2.4 1 98.44 138 TYR B CA 1
ATOM 4188 C C . TYR B 1 138 ? 18.297 -26.578 -2.104 1 98.44 138 TYR B C 1
ATOM 4190 O O . TYR B 1 138 ? 18.312 -27.078 -0.972 1 98.44 138 TYR B O 1
ATOM 4198 N N . ALA B 1 139 ? 17.625 -27.109 -3.123 1 98.81 139 ALA B N 1
ATOM 4199 C CA . ALA B 1 139 ? 17 -28.422 -2.949 1 98.81 139 ALA B CA 1
ATOM 4200 C C . ALA B 1 139 ? 18.047 -29.484 -2.625 1 98.81 139 ALA B C 1
ATOM 4202 O O . ALA B 1 139 ? 17.828 -30.328 -1.762 1 98.81 139 ALA B O 1
ATOM 4203 N N . ASN B 1 140 ? 19.141 -29.422 -3.316 1 98.69 140 ASN B N 1
ATOM 4204 C CA . ASN B 1 140 ? 20.234 -30.344 -3.039 1 98.69 140 ASN B CA 1
ATOM 4205 C C . ASN B 1 140 ? 20.75 -30.188 -1.61 1 98.69 140 ASN B C 1
ATOM 4207 O O . ASN B 1 140 ? 20.984 -31.188 -0.917 1 98.69 140 ASN B O 1
ATOM 4211 N N . LYS B 1 141 ? 20.922 -28.969 -1.218 1 98.38 141 LYS B N 1
ATOM 4212 C CA . LYS B 1 141 ? 21.391 -28.672 0.136 1 98.38 141 LYS B CA 1
ATOM 4213 C C . LYS B 1 141 ? 20.469 -29.297 1.18 1 98.38 141 LYS B C 1
ATOM 4215 O O . LYS B 1 141 ? 20.922 -29.719 2.246 1 98.38 141 LYS B O 1
ATOM 4220 N N . LEU B 1 142 ? 19.203 -29.391 0.886 1 98.5 142 LEU B N 1
ATOM 4221 C CA . LEU B 1 142 ? 18.203 -29.906 1.821 1 98.5 142 LEU B CA 1
ATOM 4222 C C . LEU B 1 142 ? 17.922 -31.375 1.575 1 98.5 142 LEU B C 1
ATOM 4224 O O . LEU B 1 142 ? 17.078 -31.984 2.242 1 98.5 142 LEU B O 1
ATOM 4228 N N . ASN B 1 143 ? 18.547 -32 0.62 1 98.44 143 ASN B N 1
ATOM 4229 C CA . ASN B 1 143 ? 18.328 -33.375 0.218 1 98.44 143 ASN B CA 1
ATOM 4230 C C . ASN B 1 143 ? 16.875 -33.625 -0.177 1 98.44 143 ASN B C 1
ATOM 4232 O O . ASN B 1 143 ? 16.266 -34.594 0.304 1 98.44 143 ASN B O 1
ATOM 4236 N N . LYS B 1 144 ? 16.406 -32.719 -0.993 1 98.5 144 LYS B N 1
ATOM 4237 C CA . LYS B 1 144 ? 15.039 -32.812 -1.504 1 98.5 144 LYS B CA 1
ATOM 4238 C C . LYS B 1 144 ? 15.016 -32.719 -3.025 1 98.5 144 LYS B C 1
ATOM 4240 O O . LYS B 1 144 ? 16.016 -32.344 -3.645 1 98.5 144 LYS B O 1
ATOM 4245 N N . LYS B 1 145 ? 13.977 -33.156 -3.588 1 98.5 145 LYS B N 1
ATOM 4246 C CA . LYS B 1 145 ? 13.648 -32.875 -4.98 1 98.5 145 LYS B CA 1
ATOM 4247 C C . LYS B 1 145 ? 12.422 -31.969 -5.082 1 98.5 145 LYS B C 1
ATOM 4249 O O . LYS B 1 145 ? 11.359 -32.312 -4.555 1 98.5 145 LYS B O 1
ATOM 4254 N N . GLN B 1 146 ? 12.531 -30.859 -5.648 1 98.69 146 GLN B N 1
ATOM 4255 C CA . GLN B 1 146 ? 11.477 -29.859 -5.676 1 98.69 146 GLN B CA 1
ATOM 4256 C C . GLN B 1 146 ? 10.672 -29.953 -6.969 1 98.69 146 GLN B C 1
ATOM 4258 O O . GLN B 1 146 ? 11.242 -29.953 -8.062 1 98.69 146 GLN B O 1
ATOM 4263 N N . ASN B 1 147 ? 9.328 -30.141 -6.844 1 98.88 147 ASN B N 1
ATOM 4264 C CA . ASN B 1 147 ? 8.438 -30.031 -7.996 1 98.88 147 ASN B CA 1
ATOM 4265 C C . ASN B 1 147 ? 8.391 -28.609 -8.531 1 98.88 147 ASN B C 1
ATOM 4267 O O . ASN B 1 147 ? 8.289 -27.656 -7.758 1 98.88 147 ASN B O 1
ATOM 4271 N N . VAL B 1 148 ? 8.5 -28.453 -9.875 1 98.81 148 VAL B N 1
ATOM 4272 C CA . VAL B 1 148 ? 8.414 -27.125 -10.5 1 98.81 148 VAL B CA 1
ATOM 4273 C C . VAL B 1 148 ? 7.441 -27.172 -11.672 1 98.81 148 VAL B C 1
ATOM 4275 O O . VAL B 1 148 ? 7.211 -28.234 -12.258 1 98.81 148 VAL B O 1
ATOM 4278 N N . ILE B 1 149 ? 6.785 -26.078 -11.93 1 98.81 149 ILE B N 1
ATOM 4279 C CA . ILE B 1 149 ? 6.055 -25.891 -13.18 1 98.81 149 ILE B CA 1
ATOM 4280 C C . ILE B 1 149 ? 6.645 -24.703 -13.945 1 98.81 149 ILE B C 1
ATOM 4282 O O . ILE B 1 149 ? 7.25 -23.812 -13.352 1 98.81 149 ILE B O 1
ATOM 4286 N N . ILE B 1 150 ? 6.52 -24.719 -15.242 1 98.88 150 ILE B N 1
ATOM 4287 C CA . ILE B 1 150 ? 7.164 -23.734 -16.109 1 98.88 150 ILE B CA 1
ATOM 4288 C C . ILE B 1 150 ? 6.125 -22.734 -16.609 1 98.88 150 ILE B C 1
ATOM 4290 O O . ILE B 1 150 ? 5.09 -23.141 -17.156 1 98.88 150 ILE B O 1
ATOM 4294 N N . LYS B 1 151 ? 6.316 -21.469 -16.391 1 98.81 151 LYS B N 1
ATOM 4295 C CA . LYS B 1 151 ? 5.516 -20.453 -17.078 1 98.81 151 LYS B CA 1
ATOM 4296 C C . LYS B 1 151 ? 5.969 -20.297 -18.531 1 98.81 151 LYS B C 1
ATOM 4298 O O . LYS B 1 151 ? 7.152 -20.078 -18.797 1 98.81 151 LYS B O 1
ATOM 4303 N N . VAL B 1 152 ? 5.035 -20.359 -19.453 1 98.81 152 VAL B N 1
ATOM 4304 C CA . VAL B 1 152 ? 5.371 -20.297 -20.875 1 98.81 152 VAL B CA 1
ATOM 4305 C C . VAL B 1 152 ? 4.613 -19.141 -21.531 1 98.81 152 VAL B C 1
ATOM 4307 O O . VAL B 1 152 ? 3.629 -18.656 -20.984 1 98.81 152 VAL B O 1
ATOM 4310 N N . TYR B 1 153 ? 5.148 -18.672 -22.625 1 98.56 153 TYR B N 1
ATOM 4311 C CA . TYR B 1 153 ? 4.438 -17.688 -23.438 1 98.56 153 TYR B CA 1
ATOM 4312 C C . TYR B 1 153 ? 4.715 -17.906 -24.922 1 98.56 153 TYR B C 1
ATOM 4314 O O . TYR B 1 153 ? 5.707 -18.531 -25.281 1 98.56 153 TYR B O 1
ATOM 4322 N N . SER B 1 154 ? 3.814 -17.547 -25.688 1 98.25 154 SER B N 1
ATOM 4323 C CA . SER B 1 154 ? 3.992 -17.344 -27.125 1 98.25 154 SER B CA 1
ATOM 4324 C C . SER B 1 154 ? 3.939 -15.867 -27.484 1 98.25 154 SER B C 1
ATOM 4326 O O . SER B 1 154 ? 3.449 -15.047 -26.703 1 98.25 154 SER B O 1
ATOM 4328 N N . ASP B 1 155 ? 4.426 -15.5 -28.594 1 96.31 155 ASP B N 1
ATOM 4329 C CA . ASP B 1 155 ? 4.555 -14.102 -28.984 1 96.31 155 ASP B CA 1
ATOM 4330 C C . ASP B 1 155 ? 3.186 -13.43 -29.078 1 96.31 155 ASP B C 1
ATOM 4332 O O . ASP B 1 155 ? 3.066 -12.211 -28.906 1 96.31 155 ASP B O 1
ATOM 4336 N N . ASP B 1 156 ? 2.174 -14.18 -29.25 1 96.38 156 ASP B N 1
ATOM 4337 C CA . ASP B 1 156 ? 0.833 -13.625 -29.406 1 96.38 156 ASP B CA 1
ATOM 4338 C C . ASP B 1 156 ? 0.069 -13.633 -28.094 1 96.38 156 ASP B C 1
ATOM 4340 O O . ASP B 1 156 ? -1.104 -13.258 -28.047 1 96.38 156 ASP B O 1
ATOM 4344 N N . ASP B 1 157 ? 0.701 -14.031 -27.062 1 98.12 157 ASP B N 1
ATOM 4345 C CA . ASP B 1 157 ? 0.039 -14.117 -25.75 1 98.12 157 ASP B CA 1
ATOM 4346 C C . ASP B 1 157 ? -0.151 -12.734 -25.156 1 98.12 157 ASP B C 1
ATOM 4348 O O . ASP B 1 157 ? 0.519 -11.773 -25.547 1 98.12 157 ASP B O 1
ATOM 4352 N N . LEU B 1 158 ? -1.101 -12.641 -24.25 1 96.94 158 LEU B N 1
ATOM 4353 C CA . LEU B 1 158 ? -1.382 -11.422 -23.5 1 96.94 158 LEU B CA 1
ATOM 4354 C C . LEU B 1 158 ? -0.479 -11.312 -22.281 1 96.94 158 LEU B C 1
ATOM 4356 O O . LEU B 1 158 ? -0.226 -12.305 -21.594 1 96.94 158 LEU B O 1
ATOM 4360 N N . PHE B 1 159 ? 0.092 -10.133 -22.094 1 94.62 159 PHE B N 1
ATOM 4361 C CA . PHE B 1 159 ? 0.804 -9.797 -20.859 1 94.62 159 PHE B CA 1
ATOM 4362 C C . PHE B 1 159 ? 0.209 -8.547 -20.219 1 94.62 159 PHE B C 1
ATOM 4364 O O . PHE B 1 159 ? -0.181 -7.609 -20.906 1 94.62 159 PHE B O 1
ATOM 4371 N N . TYR B 1 160 ? 0.12 -8.57 -18.953 1 93.25 160 TYR B N 1
ATOM 4372 C CA . TYR B 1 160 ? -0.061 -7.312 -18.234 1 93.25 160 TYR B CA 1
ATOM 4373 C C . TYR B 1 160 ? 1.271 -6.594 -18.062 1 93.25 160 TYR B C 1
ATOM 4375 O O . TYR B 1 160 ? 2.295 -7.23 -17.797 1 93.25 160 TYR B O 1
ATOM 4383 N N . SER B 1 161 ? 1.177 -5.281 -18.125 1 93.38 161 SER B N 1
ATOM 4384 C CA . SER B 1 161 ? 2.389 -4.484 -17.969 1 93.38 161 SER B CA 1
ATOM 4385 C C . SER B 1 161 ? 3.092 -4.801 -16.656 1 93.38 161 SER B C 1
ATOM 4387 O O . SER B 1 161 ? 2.467 -4.777 -15.594 1 93.38 161 SER B O 1
ATOM 4389 N N . GLY B 1 162 ? 4.395 -5.109 -16.75 1 94.12 162 GLY B N 1
ATOM 4390 C CA . GLY B 1 162 ? 5.195 -5.352 -15.562 1 94.12 162 GLY B CA 1
ATOM 4391 C C . GLY B 1 162 ? 5.18 -6.805 -15.125 1 94.12 162 GLY B C 1
ATOM 4392 O O . GLY B 1 162 ? 5.812 -7.16 -14.125 1 94.12 162 GLY B O 1
ATOM 4393 N N . GLN B 1 163 ? 4.5 -7.652 -15.93 1 95.69 163 GLN B N 1
ATOM 4394 C CA . GLN B 1 163 ? 4.387 -9.055 -15.531 1 95.69 163 GLN B CA 1
ATOM 4395 C C . GLN B 1 163 ? 4.973 -9.977 -16.594 1 95.69 163 GLN B C 1
ATOM 4397 O O . GLN B 1 163 ? 4.777 -11.195 -16.547 1 95.69 163 GLN B O 1
ATOM 4402 N N . GLU B 1 164 ? 5.676 -9.391 -17.578 1 97.38 164 GLU B N 1
ATOM 4403 C CA . GLU B 1 164 ? 6.25 -10.188 -18.656 1 97.38 164 GLU B CA 1
ATOM 4404 C C . GLU B 1 164 ? 7.273 -11.188 -18.125 1 97.38 164 GLU B C 1
ATOM 4406 O O . GLU B 1 164 ? 8.188 -10.82 -17.391 1 97.38 164 GLU B O 1
ATOM 4411 N N . SER B 1 165 ? 7.055 -12.406 -18.484 1 98 165 SER B N 1
ATOM 4412 C CA . SER B 1 165 ? 7.914 -13.469 -17.969 1 98 165 SER B CA 1
ATOM 4413 C C . SER B 1 165 ? 7.652 -14.789 -18.672 1 98 165 SER B C 1
ATOM 4415 O O . SER B 1 165 ? 6.699 -14.906 -19.453 1 98 165 SER B O 1
ATOM 4417 N N . GLY B 1 166 ? 8.531 -15.742 -18.438 1 98.38 166 GLY B N 1
ATOM 4418 C CA . GLY B 1 166 ? 8.289 -17.094 -18.891 1 98.38 166 GLY B CA 1
ATOM 4419 C C . GLY B 1 166 ? 9.25 -17.547 -19.969 1 98.38 166 GLY B C 1
ATOM 4420 O O . GLY B 1 166 ? 10.078 -16.766 -20.438 1 98.38 166 GLY B O 1
ATOM 4421 N N . ILE B 1 167 ? 9.164 -18.797 -20.344 1 98.62 167 ILE B N 1
ATOM 4422 C CA . ILE B 1 167 ? 9.953 -19.422 -21.406 1 98.62 167 ILE B CA 1
ATOM 4423 C C . ILE B 1 167 ? 9.156 -19.406 -22.719 1 98.62 167 ILE B C 1
ATOM 4425 O O . ILE B 1 167 ? 7.996 -19.828 -22.734 1 98.62 167 ILE B O 1
ATOM 4429 N N . ASN B 1 168 ? 9.75 -18.906 -23.734 1 98.56 168 ASN B N 1
ATOM 4430 C CA . ASN B 1 168 ? 9.078 -18.938 -25.031 1 98.56 168 ASN B CA 1
ATOM 4431 C C . ASN B 1 168 ? 8.781 -20.359 -25.469 1 98.56 168 ASN B C 1
ATOM 4433 O O . ASN B 1 168 ? 9.633 -21.25 -25.359 1 98.56 168 ASN B O 1
ATOM 4437 N N . ILE B 1 169 ? 7.641 -20.562 -25.984 1 98.5 169 ILE B N 1
ATOM 4438 C CA . ILE B 1 169 ? 7.168 -21.875 -26.375 1 98.5 169 ILE B CA 1
ATOM 4439 C C . ILE B 1 169 ? 8.148 -22.516 -27.359 1 98.5 169 ILE B C 1
ATOM 4441 O O . ILE B 1 169 ? 8.352 -23.719 -27.359 1 98.5 169 ILE B O 1
ATOM 4445 N N . ASN B 1 170 ? 8.766 -21.766 -28.156 1 98.19 170 ASN B N 1
ATOM 4446 C CA . ASN B 1 170 ? 9.68 -22.25 -29.172 1 98.19 170 ASN B CA 1
ATOM 4447 C C . ASN B 1 170 ? 11 -22.719 -28.562 1 98.19 170 ASN B C 1
ATOM 4449 O O . ASN B 1 170 ? 11.773 -23.422 -29.219 1 98.19 170 ASN B O 1
ATOM 4453 N N . GLU B 1 171 ? 11.258 -22.359 -27.375 1 98.31 171 GLU B N 1
ATOM 4454 C CA . GLU B 1 171 ? 12.508 -22.719 -26.703 1 98.31 171 GLU B CA 1
ATOM 4455 C C . GLU B 1 171 ? 12.273 -23.766 -25.625 1 98.31 171 GLU B C 1
ATOM 4457 O O . GLU B 1 171 ? 13.211 -24.188 -24.953 1 98.31 171 GLU B O 1
ATOM 4462 N N . LEU B 1 172 ? 11.062 -24.203 -25.531 1 98.69 172 LEU B N 1
ATOM 4463 C CA . LEU B 1 172 ? 10.672 -25.016 -24.375 1 98.69 172 LEU B CA 1
ATOM 4464 C C . LEU B 1 172 ? 11.352 -26.391 -24.422 1 98.69 172 LEU B C 1
ATOM 4466 O O . LEU B 1 172 ? 11.805 -26.891 -23.391 1 98.69 172 LEU B O 1
ATOM 4470 N N . SER B 1 173 ? 11.414 -27 -25.578 1 98.44 173 SER B N 1
ATOM 4471 C CA . SER B 1 173 ? 12.039 -28.312 -25.688 1 98.44 173 SER B CA 1
ATOM 4472 C C . SER B 1 173 ? 13.5 -28.266 -25.25 1 98.44 173 SER B C 1
ATOM 4474 O O . SER B 1 173 ? 13.953 -29.125 -24.484 1 98.44 173 SER B O 1
ATOM 4476 N N . ASP B 1 174 ? 14.234 -27.297 -25.75 1 98.19 174 ASP B N 1
ATOM 4477 C CA . ASP B 1 174 ? 15.633 -27.125 -25.375 1 98.19 174 ASP B CA 1
ATOM 4478 C C . ASP B 1 174 ? 15.766 -26.859 -23.875 1 98.19 174 ASP B C 1
ATOM 4480 O O . ASP B 1 174 ? 16.688 -27.375 -23.234 1 98.19 174 ASP B O 1
ATOM 4484 N N . PHE B 1 175 ? 14.906 -26.062 -23.375 1 98.38 175 PHE B N 1
ATOM 4485 C CA . PHE B 1 175 ? 14.883 -25.766 -21.953 1 98.38 175 PHE B CA 1
ATOM 4486 C C . PHE B 1 175 ? 14.727 -27.047 -21.125 1 98.38 175 PHE B C 1
ATOM 4488 O O . PHE B 1 175 ? 15.477 -27.266 -20.172 1 98.38 175 PHE B O 1
ATOM 4495 N N . VAL B 1 176 ? 13.781 -27.844 -21.516 1 98.25 176 VAL B N 1
ATOM 4496 C CA . VAL B 1 176 ? 13.461 -29.078 -20.797 1 98.25 176 VAL B CA 1
ATOM 4497 C C . VAL B 1 176 ? 14.648 -30.031 -20.859 1 98.25 176 VAL B C 1
ATOM 4499 O O . VAL B 1 176 ? 14.984 -30.672 -19.859 1 98.25 176 VAL B O 1
ATOM 4502 N N . LYS B 1 177 ? 15.273 -30.125 -21.938 1 97.31 177 LYS B N 1
ATOM 4503 C CA . LYS B 1 177 ? 16.438 -30.984 -22.094 1 97.31 177 LYS B CA 1
ATOM 4504 C C . LYS B 1 177 ? 17.547 -30.578 -21.125 1 97.31 177 LYS B C 1
ATOM 4506 O O . LYS B 1 177 ? 18.156 -31.438 -20.469 1 97.31 177 LYS B O 1
ATOM 4511 N N . LYS B 1 178 ? 17.75 -29.312 -21.047 1 97.62 178 LYS B N 1
ATOM 4512 C CA . LYS B 1 178 ? 18.75 -28.797 -20.125 1 97.62 178 LYS B CA 1
ATOM 4513 C C . LYS B 1 178 ? 18.312 -29.031 -18.672 1 97.62 178 LYS B C 1
ATOM 4515 O O . LYS B 1 178 ? 19.141 -29.375 -17.828 1 97.62 178 LYS B O 1
ATOM 4520 N N . ALA B 1 179 ? 17.109 -28.859 -18.406 1 97.62 179 ALA B N 1
ATOM 4521 C CA . ALA B 1 179 ? 16.562 -28.984 -17.047 1 97.62 179 ALA B CA 1
ATOM 4522 C C . ALA B 1 179 ? 16.672 -30.422 -16.531 1 97.62 179 ALA B C 1
ATOM 4524 O O . ALA B 1 179 ? 16.812 -30.641 -15.336 1 97.62 179 ALA B O 1
ATOM 4525 N N . LYS B 1 180 ? 16.609 -31.375 -17.391 1 95.38 180 LYS B N 1
ATOM 4526 C CA . LYS B 1 180 ? 16.656 -32.781 -17.031 1 95.38 180 LYS B CA 1
ATOM 4527 C C . LYS B 1 180 ? 18 -33.156 -16.391 1 95.38 180 LYS B C 1
ATOM 4529 O O . LYS B 1 180 ? 18.109 -34.156 -15.703 1 95.38 180 LYS B O 1
ATOM 4534 N N . SER B 1 181 ? 18.969 -32.344 -16.641 1 96.19 181 SER B N 1
ATOM 4535 C CA . SER B 1 181 ? 20.297 -32.594 -16.078 1 96.19 181 SER B CA 1
ATOM 4536 C C . SER B 1 181 ? 20.359 -32.188 -14.609 1 96.19 181 SER B C 1
ATOM 4538 O O . SER B 1 181 ? 21.312 -32.562 -13.906 1 96.19 181 SER B O 1
ATOM 4540 N N . LEU B 1 182 ? 19.391 -31.516 -14.094 1 98.12 182 LEU B N 1
ATOM 4541 C CA . LEU B 1 182 ? 19.344 -31.094 -12.695 1 98.12 182 LEU B CA 1
ATOM 4542 C C . LEU B 1 182 ? 18.719 -32.188 -11.82 1 98.12 182 LEU B C 1
ATOM 4544 O O . LEU B 1 182 ? 17.547 -32.5 -11.977 1 98.12 182 LEU B O 1
ATOM 4548 N N . ASN B 1 183 ? 19.422 -32.625 -10.82 1 97.69 183 ASN B N 1
ATOM 4549 C CA . ASN B 1 183 ? 19.094 -33.844 -10.117 1 97.69 183 ASN B CA 1
ATOM 4550 C C . ASN B 1 183 ? 18.047 -33.594 -9.039 1 97.69 183 ASN B C 1
ATOM 4552 O O . ASN B 1 183 ? 17.438 -34.562 -8.531 1 97.69 183 ASN B O 1
ATOM 4556 N N . ASN B 1 184 ? 17.859 -32.375 -8.633 1 98.69 184 ASN B N 1
ATOM 4557 C CA . ASN B 1 184 ? 16.969 -32.094 -7.5 1 98.69 184 ASN B CA 1
ATOM 4558 C C . ASN B 1 184 ? 15.711 -31.359 -7.922 1 98.69 184 ASN B C 1
ATOM 4560 O O . ASN B 1 184 ? 15.109 -30.641 -7.117 1 98.69 184 ASN B O 1
ATOM 4564 N N . ILE B 1 185 ? 15.414 -31.484 -9.25 1 98.38 185 ILE B N 1
ATOM 4565 C CA . ILE B 1 185 ? 14.242 -30.828 -9.82 1 98.38 185 ILE B CA 1
ATOM 4566 C C . ILE B 1 185 ? 13.305 -31.875 -10.414 1 98.38 185 ILE B C 1
ATOM 4568 O O . ILE B 1 185 ? 13.758 -32.844 -11.031 1 98.38 185 ILE B O 1
ATOM 4572 N N . ASN B 1 186 ? 12.047 -31.734 -10.203 1 98.56 186 ASN B N 1
ATOM 4573 C CA . ASN B 1 186 ? 11.008 -32.5 -10.875 1 98.56 186 ASN B CA 1
ATOM 4574 C C . ASN B 1 186 ? 10.039 -31.578 -11.625 1 98.56 186 ASN B C 1
ATOM 4576 O O . ASN B 1 186 ? 9.195 -30.922 -11.016 1 98.56 186 ASN B O 1
ATOM 4580 N N . ILE B 1 187 ? 10.203 -31.531 -12.945 1 98.62 187 ILE B N 1
ATOM 4581 C CA . ILE B 1 187 ? 9.266 -30.766 -13.758 1 98.62 187 ILE B CA 1
ATOM 4582 C C . ILE B 1 187 ? 7.949 -31.531 -13.883 1 98.62 187 ILE B C 1
ATOM 4584 O O . ILE B 1 187 ? 7.926 -32.656 -14.406 1 98.62 187 ILE B O 1
ATOM 4588 N N . ILE B 1 188 ? 6.816 -30.859 -13.422 1 98.56 188 ILE B N 1
ATOM 4589 C CA . ILE B 1 188 ? 5.609 -31.672 -13.406 1 98.56 188 ILE B CA 1
ATOM 4590 C C . ILE B 1 188 ? 4.473 -30.922 -14.102 1 98.56 188 ILE B C 1
ATOM 4592 O O . ILE B 1 188 ? 3.336 -31.406 -14.141 1 98.56 188 ILE B O 1
ATOM 4596 N N . GLY B 1 189 ? 4.777 -29.719 -14.602 1 98.31 189 GLY B N 1
ATOM 4597 C CA . GLY B 1 189 ? 3.641 -29.062 -15.219 1 98.31 189 GLY B CA 1
ATOM 4598 C C . GLY B 1 189 ? 4.004 -27.734 -15.867 1 98.31 189 GLY B C 1
ATOM 4599 O O . GLY B 1 189 ? 5.176 -27.469 -16.141 1 98.31 189 GLY B O 1
ATOM 4600 N N . ILE B 1 190 ? 2.889 -26.969 -16.25 1 98.38 190 ILE B N 1
ATOM 4601 C CA . ILE B 1 190 ? 3.004 -25.734 -17.047 1 98.38 190 ILE B CA 1
ATOM 4602 C C . ILE B 1 190 ? 1.921 -24.75 -16.625 1 98.38 190 ILE B C 1
ATOM 4604 O O . ILE B 1 190 ? 0.868 -25.141 -16.109 1 98.38 190 ILE B O 1
ATOM 4608 N N . THR B 1 191 ? 2.203 -23.469 -16.828 1 98.75 191 THR B N 1
ATOM 4609 C CA . THR B 1 191 ? 1.218 -22.406 -16.594 1 98.75 191 THR B CA 1
ATOM 4610 C C . THR B 1 191 ? 1.465 -21.234 -17.531 1 98.75 191 THR B C 1
ATOM 4612 O O . THR B 1 191 ? 2.467 -21.203 -18.25 1 98.75 191 THR B O 1
ATOM 4615 N N . SER B 1 192 ? 0.545 -20.406 -17.688 1 98.44 192 SER B N 1
ATOM 4616 C CA . SER B 1 192 ? 0.588 -19.094 -18.328 1 98.44 192 SER B CA 1
ATOM 4617 C C . SER B 1 192 ? -0.456 -18.156 -17.75 1 98.44 192 SER B C 1
ATOM 4619 O O . SER B 1 192 ? -1.378 -18.578 -17.062 1 98.44 192 SER B O 1
ATOM 4621 N N . PHE B 1 193 ? -0.296 -16.953 -17.906 1 97.94 193 PHE B N 1
ATOM 4622 C CA . PHE B 1 193 ? -1.208 -15.953 -17.344 1 97.94 193 PHE B CA 1
ATOM 4623 C C . PHE B 1 193 ? -1.306 -14.734 -18.25 1 97.94 193 PHE B C 1
ATOM 4625 O O . PHE B 1 193 ? -0.289 -14.227 -18.719 1 97.94 193 PHE B O 1
ATOM 4632 N N . PRO B 1 194 ? -2.555 -14.273 -18.484 1 97.81 194 PRO B N 1
ATOM 4633 C CA . PRO B 1 194 ? -3.828 -14.852 -18.047 1 97.81 194 PRO B CA 1
ATOM 4634 C C . PRO B 1 194 ? -4.383 -15.875 -19.031 1 97.81 194 PRO B C 1
ATOM 4636 O O . PRO B 1 194 ? -4.254 -15.703 -20.25 1 97.81 194 PRO B O 1
ATOM 4639 N N . THR B 1 195 ? -5.078 -16.906 -18.5 1 98.31 195 THR B N 1
ATOM 4640 C CA . THR B 1 195 ? -5.574 -17.953 -19.391 1 98.31 195 THR B CA 1
ATOM 4641 C C . THR B 1 195 ? -7.027 -17.688 -19.766 1 98.31 195 THR B C 1
ATOM 4643 O O . THR B 1 195 ? -7.523 -18.234 -20.75 1 98.31 195 THR B O 1
ATOM 4646 N N . PHE B 1 196 ? -7.75 -16.922 -18.938 1 98.31 196 PHE B N 1
ATOM 4647 C CA . PHE B 1 196 ? -9.141 -16.562 -19.188 1 98.31 196 PHE B CA 1
ATOM 4648 C C . PHE B 1 196 ? -9.375 -15.078 -18.953 1 98.31 196 PHE B C 1
ATOM 4650 O O . PHE B 1 196 ? -8.719 -14.469 -18.094 1 98.31 196 PHE B O 1
ATOM 4657 N N . LEU B 1 197 ? -10.297 -14.484 -19.688 1 98 197 LEU B N 1
ATOM 4658 C CA . LEU B 1 197 ? -10.805 -13.148 -19.422 1 98 197 LEU B CA 1
ATOM 4659 C C . LEU B 1 197 ? -12.297 -13.062 -19.719 1 98 197 LEU B C 1
ATOM 4661 O O . LEU B 1 197 ? -12.805 -13.781 -20.578 1 98 197 LEU B O 1
ATOM 4665 N N . PHE B 1 198 ? -12.977 -12.242 -18.969 1 97.88 198 PHE B N 1
ATOM 4666 C CA . PHE B 1 198 ? -14.375 -11.969 -19.266 1 97.88 198 PHE B CA 1
ATOM 4667 C C . PHE B 1 198 ? -14.5 -10.977 -20.406 1 97.88 198 PHE B C 1
ATOM 4669 O O . PHE B 1 198 ? -13.844 -9.938 -20.406 1 97.88 198 PHE B O 1
ATOM 4676 N N . ASN B 1 199 ? -15.273 -11.32 -21.359 1 97.38 199 ASN B N 1
ATOM 4677 C CA . ASN B 1 199 ? -15.602 -10.445 -22.469 1 97.38 199 ASN B CA 1
ATOM 4678 C C . ASN B 1 199 ? -16.984 -9.836 -22.328 1 97.38 199 ASN B C 1
ATOM 4680 O O . ASN B 1 199 ? -18 -10.531 -22.484 1 97.38 199 ASN B O 1
ATOM 4684 N N . LYS B 1 200 ? -17 -8.562 -22.094 1 94.56 200 LYS B N 1
ATOM 4685 C CA . LYS B 1 200 ? -18.25 -7.867 -21.859 1 94.56 200 LYS B CA 1
ATOM 4686 C C . LYS B 1 200 ? -19.172 -7.938 -23.078 1 94.56 200 LYS B C 1
ATOM 4688 O O . LYS B 1 200 ? -20.391 -8 -22.938 1 94.56 200 LYS B O 1
ATOM 4693 N N . ASN B 1 201 ? -18.609 -7.902 -24.312 1 96.5 201 ASN B N 1
ATOM 4694 C CA . ASN B 1 201 ? -19.406 -7.902 -25.531 1 96.5 201 ASN B CA 1
ATOM 4695 C C . ASN B 1 201 ? -20.141 -9.227 -25.734 1 96.5 201 ASN B C 1
ATOM 4697 O O . ASN B 1 201 ? -21.297 -9.234 -26.141 1 96.5 201 ASN B O 1
ATOM 4701 N N . THR B 1 202 ? -19.5 -10.359 -25.406 1 96.94 202 THR B N 1
ATOM 4702 C CA . THR B 1 202 ? -20.125 -11.664 -25.578 1 96.94 202 THR B CA 1
ATOM 4703 C C . THR B 1 202 ? -20.734 -12.141 -24.266 1 96.94 202 THR B C 1
ATOM 4705 O O . THR B 1 202 ? -21.469 -13.133 -24.234 1 96.94 202 THR B O 1
ATOM 4708 N N . ASN B 1 203 ? -20.406 -11.445 -23.219 1 96.88 203 ASN B N 1
ATOM 4709 C CA . ASN B 1 203 ? -20.875 -11.789 -21.875 1 96.88 203 ASN B CA 1
ATOM 4710 C C . ASN B 1 203 ? -20.453 -13.203 -21.484 1 96.88 203 ASN B C 1
ATOM 4712 O O . ASN B 1 203 ? -21.266 -13.969 -20.953 1 96.88 203 ASN B O 1
ATOM 4716 N N . LYS B 1 204 ? -19.188 -13.578 -21.812 1 96.69 204 LYS B N 1
ATOM 4717 C CA . LYS B 1 204 ? -18.641 -14.906 -21.5 1 96.69 204 LYS B CA 1
ATOM 4718 C C . LYS B 1 204 ? -17.203 -14.82 -21.031 1 96.69 204 LYS B C 1
ATOM 4720 O O . LYS B 1 204 ? -16.5 -13.852 -21.344 1 96.69 204 LYS B O 1
ATOM 4725 N N . ILE B 1 205 ? -16.875 -15.766 -20.219 1 97.75 205 ILE B N 1
ATOM 4726 C CA . ILE B 1 205 ? -15.453 -15.977 -19.922 1 97.75 205 ILE B CA 1
ATOM 4727 C C . ILE B 1 205 ? -14.789 -16.703 -21.078 1 97.75 205 ILE B C 1
ATOM 4729 O O . ILE B 1 205 ? -15.211 -17.812 -21.453 1 97.75 205 ILE B O 1
ATOM 4733 N N . GLU B 1 206 ? -13.773 -16.094 -21.625 1 98.19 206 GLU B N 1
ATOM 4734 C CA . GLU B 1 206 ? -13.188 -16.625 -22.859 1 98.19 206 GLU B CA 1
ATOM 4735 C C . GLU B 1 206 ? -11.734 -17.062 -22.625 1 98.19 206 GLU B C 1
ATOM 4737 O O . GLU B 1 206 ? -11 -16.406 -21.891 1 98.19 206 GLU B O 1
ATOM 4742 N N . LYS B 1 207 ? -11.406 -18.141 -23.281 1 98.12 207 LYS B N 1
ATOM 4743 C CA . LYS B 1 207 ? -10.016 -18.578 -23.344 1 98.12 207 LYS B CA 1
ATOM 4744 C C . LYS B 1 207 ? -9.148 -17.578 -24.094 1 98.12 207 LYS B C 1
ATOM 4746 O O . LYS B 1 207 ? -9.547 -17.062 -25.141 1 98.12 207 LYS B O 1
ATOM 4751 N N . GLN B 1 208 ? -8.062 -17.219 -23.516 1 98.06 208 GLN B N 1
ATOM 4752 C CA . GLN B 1 208 ? -7.09 -16.359 -24.172 1 98.06 208 GLN B CA 1
ATOM 4753 C C . GLN B 1 208 ? -6.039 -17.188 -24.922 1 98.06 208 GLN B C 1
ATOM 4755 O O . GLN B 1 208 ? -5.965 -18.406 -24.75 1 98.06 208 GLN B O 1
ATOM 4760 N N . ASN B 1 209 ? -5.281 -16.578 -25.766 1 98.44 209 ASN B N 1
ATOM 4761 C CA . ASN B 1 209 ? -4.191 -17.281 -26.438 1 98.44 209 ASN B CA 1
ATOM 4762 C C . ASN B 1 209 ? -3.295 -18.016 -25.438 1 98.44 209 ASN B C 1
ATOM 4764 O O . ASN B 1 209 ? -2.756 -19.078 -25.75 1 98.44 209 ASN B O 1
ATOM 4768 N N . ASN B 1 210 ? -3.137 -17.469 -24.266 1 98.62 210 ASN B N 1
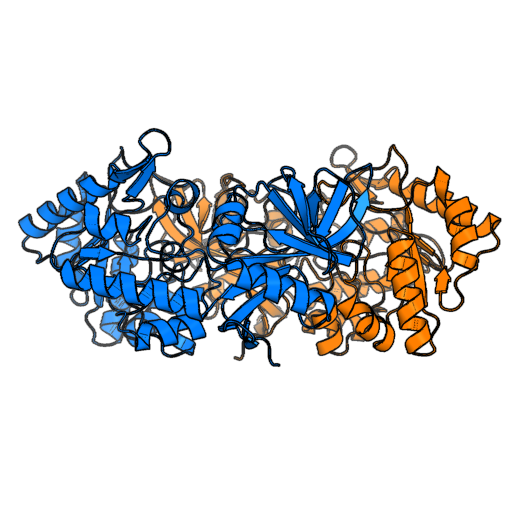ATOM 4769 C CA . ASN B 1 210 ? -2.346 -18.062 -23.188 1 98.62 210 ASN B CA 1
ATOM 4770 C C . ASN B 1 210 ? -2.828 -19.469 -22.859 1 98.62 210 ASN B C 1
ATOM 4772 O O . ASN B 1 210 ? -2.02 -20.359 -22.578 1 98.62 210 ASN B O 1
ATOM 4776 N N . TYR B 1 211 ? -4.113 -19.578 -22.891 1 98.25 211 TYR B N 1
ATOM 4777 C CA . TYR B 1 211 ? -4.715 -20.875 -22.625 1 98.25 211 TYR B CA 1
ATOM 4778 C C . TYR B 1 211 ? -4.211 -21.922 -23.625 1 98.25 211 TYR B C 1
ATOM 4780 O O . TYR B 1 211 ? -3.789 -23.016 -23.234 1 98.25 211 TYR B O 1
ATOM 4788 N N . PHE B 1 212 ? -4.211 -21.641 -24.828 1 98.31 212 PHE B N 1
ATOM 4789 C CA . PHE B 1 212 ? -3.797 -22.562 -25.875 1 98.31 212 PHE B CA 1
ATOM 4790 C C . PHE B 1 212 ? -2.291 -22.797 -25.828 1 98.31 212 PHE B C 1
ATOM 4792 O O . PHE B 1 212 ? -1.82 -23.891 -26.125 1 98.31 212 PHE B O 1
ATOM 4799 N N . THR B 1 213 ? -1.548 -21.781 -25.453 1 98.69 213 THR B N 1
ATOM 4800 C CA . THR B 1 213 ? -0.105 -21.922 -25.297 1 98.69 213 THR B CA 1
ATOM 4801 C C . THR B 1 213 ? 0.219 -22.938 -24.203 1 98.69 213 THR B C 1
ATOM 4803 O O . THR B 1 213 ? 1.163 -23.719 -24.328 1 98.69 213 THR B O 1
ATOM 4806 N N . VAL B 1 214 ? -0.562 -22.953 -23.156 1 98.5 214 VAL B N 1
ATOM 4807 C CA . VAL B 1 214 ? -0.369 -23.906 -22.062 1 98.5 214 VAL B CA 1
ATOM 4808 C C . VAL B 1 214 ? -0.52 -25.328 -22.594 1 98.5 214 VAL B C 1
ATOM 4810 O O . VAL B 1 214 ? 0.301 -26.203 -22.297 1 98.5 214 VAL B O 1
ATOM 4813 N N . TYR B 1 215 ? -1.477 -25.594 -23.359 1 97.88 215 TYR B N 1
ATOM 4814 C CA . TYR B 1 215 ? -1.731 -26.938 -23.828 1 97.88 215 TYR B CA 1
ATOM 4815 C C . TYR B 1 215 ? -0.728 -27.344 -24.906 1 97.88 215 TYR B C 1
ATOM 4817 O O . TYR B 1 215 ? -0.363 -28.516 -25 1 97.88 215 TYR B O 1
ATOM 4825 N N . ARG B 1 216 ? -0.296 -26.406 -25.703 1 98.38 216 ARG B N 1
ATOM 4826 C CA . ARG B 1 216 ? 0.825 -26.703 -26.594 1 98.38 216 ARG B CA 1
ATOM 4827 C C . ARG B 1 216 ? 2.064 -27.094 -25.797 1 98.38 216 ARG B C 1
ATOM 4829 O O . ARG B 1 216 ? 2.762 -28.047 -26.141 1 98.38 216 ARG B O 1
ATOM 4836 N N . ALA B 1 217 ? 2.305 -26.391 -24.781 1 98.75 217 ALA B N 1
ATOM 4837 C CA . ALA B 1 217 ? 3.445 -26.656 -23.906 1 98.75 217 ALA B CA 1
ATOM 4838 C C . ALA B 1 217 ? 3.316 -28.031 -23.25 1 98.75 217 ALA B C 1
ATOM 4840 O O . ALA B 1 217 ? 4.309 -28.75 -23.109 1 98.75 217 ALA B O 1
ATOM 4841 N N . LYS B 1 218 ? 2.107 -28.359 -22.797 1 98.31 218 LYS B N 1
ATOM 4842 C CA . LYS B 1 218 ? 1.868 -29.688 -22.219 1 98.31 218 LYS B CA 1
ATOM 4843 C C . LYS B 1 218 ? 2.305 -30.781 -23.172 1 98.31 218 LYS B C 1
ATOM 4845 O O . LYS B 1 218 ? 2.99 -31.734 -22.781 1 98.31 218 LYS B O 1
ATOM 4850 N N . ARG B 1 219 ? 1.946 -30.641 -24.391 1 98.38 219 ARG B N 1
ATOM 4851 C CA . ARG B 1 219 ? 2.303 -31.625 -25.406 1 98.38 219 ARG B CA 1
ATOM 4852 C C . ARG B 1 219 ? 3.814 -31.719 -25.578 1 98.38 219 ARG B C 1
ATOM 4854 O O . ARG B 1 219 ? 4.367 -32.812 -25.719 1 98.38 219 ARG B O 1
ATOM 4861 N N . ILE B 1 220 ? 4.438 -30.578 -25.609 1 98.56 220 ILE B N 1
ATOM 4862 C CA . ILE B 1 220 ? 5.887 -30.531 -25.75 1 98.56 220 ILE B CA 1
ATOM 4863 C C . ILE B 1 220 ? 6.543 -31.266 -24.578 1 98.56 220 ILE B C 1
ATOM 4865 O O . ILE B 1 220 ? 7.492 -32.031 -24.766 1 98.56 220 ILE B O 1
ATOM 4869 N N . LEU B 1 221 ? 6.066 -31.047 -23.359 1 98.56 221 LEU B N 1
ATOM 4870 C CA . LEU B 1 221 ? 6.598 -31.75 -22.203 1 98.56 221 LEU B CA 1
ATOM 4871 C C . LEU B 1 221 ? 6.418 -33.25 -22.344 1 98.56 221 LEU B C 1
ATOM 4873 O O . LEU B 1 221 ? 7.348 -34.031 -22.078 1 98.56 221 LEU B O 1
ATOM 4877 N N . GLU B 1 222 ? 5.238 -33.656 -22.75 1 98.19 222 GLU B N 1
ATOM 4878 C CA . GLU B 1 222 ? 4.938 -35.062 -22.922 1 98.19 222 GLU B CA 1
ATOM 4879 C C . GLU B 1 222 ? 5.809 -35.688 -24 1 98.19 222 GLU B C 1
ATOM 4881 O O . GLU B 1 222 ? 6.293 -36.812 -23.844 1 98.19 222 GLU B O 1
ATOM 4886 N N . ASP B 1 223 ? 6 -35 -25.031 1 97.88 223 ASP B N 1
ATOM 4887 C CA . ASP B 1 223 ? 6.871 -35.438 -26.109 1 97.88 223 ASP B CA 1
ATOM 4888 C C . ASP B 1 223 ? 8.312 -35.594 -25.625 1 97.88 223 ASP B C 1
ATOM 4890 O O . ASP B 1 223 ? 9.102 -36.312 -26.25 1 97.88 223 ASP B O 1
ATOM 4894 N N . ASN B 1 224 ? 8.648 -34.906 -24.609 1 97.44 224 ASN B N 1
ATOM 4895 C CA . ASN B 1 224 ? 9.969 -35.031 -24 1 97.44 224 ASN B CA 1
ATOM 4896 C C . ASN B 1 224 ? 9.961 -35.969 -22.812 1 97.44 224 ASN B C 1
ATOM 4898 O O . ASN B 1 224 ? 10.82 -35.875 -21.938 1 97.44 224 ASN B O 1
ATOM 4902 N N . ASN B 1 225 ? 8.898 -36.781 -22.656 1 97.19 225 ASN B N 1
ATOM 4903 C CA . ASN B 1 225 ? 8.75 -37.844 -21.703 1 97.19 225 ASN B CA 1
ATOM 4904 C C . ASN B 1 225 ? 8.578 -37.312 -20.281 1 97.19 225 ASN B C 1
ATOM 4906 O O . ASN B 1 225 ? 9.133 -37.875 -19.328 1 97.19 225 ASN B O 1
ATOM 4910 N N . ILE B 1 226 ? 8.023 -36.188 -20.156 1 97.81 226 ILE B N 1
ATOM 4911 C CA . ILE B 1 226 ? 7.629 -35.688 -18.859 1 97.81 226 ILE B CA 1
ATOM 4912 C C . ILE B 1 226 ? 6.145 -35.938 -18.625 1 97.81 226 ILE B C 1
ATOM 4914 O O . ILE B 1 226 ? 5.309 -35.625 -19.469 1 97.81 226 ILE B O 1
ATOM 4918 N N . GLU B 1 227 ? 5.848 -36.625 -17.547 1 97.38 227 GLU B N 1
ATOM 4919 C CA . GLU B 1 227 ? 4.449 -36.75 -17.141 1 97.38 227 GLU B CA 1
ATOM 4920 C C . GLU B 1 227 ? 3.902 -35.469 -16.562 1 97.38 227 GLU B C 1
ATOM 4922 O O . GLU B 1 227 ? 4.387 -35 -15.531 1 97.38 227 GLU B O 1
ATOM 4927 N N . VAL B 1 228 ? 2.926 -34.906 -17.172 1 98.19 228 VAL B N 1
ATOM 4928 C CA . VAL B 1 228 ? 2.359 -33.625 -16.734 1 98.19 228 VAL B CA 1
ATOM 4929 C C . VAL B 1 228 ? 1.219 -33.875 -15.75 1 98.19 228 VAL B C 1
ATOM 4931 O O . VAL B 1 228 ? 0.161 -34.406 -16.141 1 98.19 228 VAL B O 1
ATOM 4934 N N . THR B 1 229 ? 1.417 -33.531 -14.508 1 98.19 229 THR B N 1
ATOM 4935 C CA . THR B 1 229 ? 0.416 -33.812 -13.477 1 98.19 229 THR B CA 1
ATOM 4936 C C . THR B 1 229 ? -0.115 -32.5 -12.906 1 98.19 229 THR B C 1
ATOM 4938 O O . THR B 1 229 ? -0.917 -32.5 -11.969 1 98.19 229 THR B O 1
ATOM 4941 N N . HIS B 1 230 ? 0.344 -31.328 -13.5 1 98.38 230 HIS B N 1
ATOM 4942 C CA . HIS B 1 230 ? -0.067 -30.031 -13.008 1 98.38 230 HIS B CA 1
ATOM 4943 C C . HIS B 1 230 ? -0.215 -29.031 -14.148 1 98.38 230 HIS B C 1
ATOM 4945 O O . HIS B 1 230 ? 0.767 -28.406 -14.57 1 98.38 230 HIS B O 1
ATOM 4951 N N . VAL B 1 231 ? -1.398 -28.891 -14.641 1 98.56 231 VAL B N 1
ATOM 4952 C CA . VAL B 1 231 ? -1.742 -27.844 -15.594 1 98.56 231 VAL B CA 1
ATOM 4953 C C . VAL B 1 231 ? -2.455 -26.703 -14.875 1 98.56 231 VAL B C 1
ATOM 4955 O O . VAL B 1 231 ? -3.627 -26.828 -14.508 1 98.56 231 VAL B O 1
ATOM 4958 N N . ASN B 1 232 ? -1.762 -25.625 -14.68 1 98.38 232 ASN B N 1
ATOM 4959 C CA . ASN B 1 232 ? -2.279 -24.5 -13.906 1 98.38 232 ASN B CA 1
ATOM 4960 C C . ASN B 1 232 ? -2.898 -23.438 -14.812 1 98.38 232 ASN B C 1
ATOM 4962 O O . ASN B 1 232 ? -2.219 -22.875 -15.672 1 98.38 232 ASN B O 1
ATOM 4966 N N . LEU B 1 233 ? -4.145 -23.172 -14.664 1 98.38 233 LEU B N 1
ATOM 4967 C CA . LEU B 1 233 ? -4.891 -22.25 -15.516 1 98.38 233 LEU B CA 1
ATOM 4968 C C . LEU B 1 233 ? -5.469 -21.094 -14.703 1 98.38 233 LEU B C 1
ATOM 4970 O O . LEU B 1 233 ? -6.66 -21.094 -14.383 1 98.38 233 LEU B O 1
ATOM 4974 N N . PRO B 1 234 ? -4.684 -20.078 -14.445 1 97.56 234 PRO B N 1
ATOM 4975 C CA . PRO B 1 234 ? -5.129 -18.969 -13.594 1 97.56 234 PRO B CA 1
ATOM 4976 C C . PRO B 1 234 ? -5.988 -17.953 -14.352 1 97.56 234 PRO B C 1
ATOM 4978 O O . PRO B 1 234 ? -6.016 -17.953 -15.586 1 97.56 234 PRO B O 1
ATOM 4981 N N . SER B 1 235 ? -6.625 -17.047 -13.609 1 96.88 235 SER B N 1
ATOM 4982 C CA . SER B 1 235 ? -7.43 -15.898 -13.992 1 96.88 235 SER B CA 1
ATOM 4983 C C . SER B 1 235 ? -8.906 -16.25 -14.078 1 96.88 235 SER B C 1
ATOM 4985 O O . SER B 1 235 ? -9.273 -17.281 -14.664 1 96.88 235 SER B O 1
ATOM 4987 N N . VAL B 1 236 ? -9.711 -15.547 -13.445 1 97.69 236 VAL B N 1
ATOM 4988 C CA . VAL B 1 236 ? -11.164 -15.562 -13.469 1 97.69 236 VAL B CA 1
ATOM 4989 C C . VAL B 1 236 ? -11.68 -16.938 -13.039 1 97.69 236 VAL B C 1
ATOM 4991 O O . VAL B 1 236 ? -12.586 -17.484 -13.664 1 97.69 236 VAL B O 1
ATOM 4994 N N . THR B 1 237 ? -10.977 -17.625 -12.125 1 98.5 237 THR B N 1
ATOM 4995 C CA . THR B 1 237 ? -11.492 -18.875 -11.586 1 98.5 237 THR B CA 1
ATOM 4996 C C . THR B 1 237 ? -12.711 -18.625 -10.703 1 98.5 237 THR B C 1
ATOM 4998 O O . THR B 1 237 ? -12.609 -17.984 -9.656 1 98.5 237 THR B O 1
ATOM 5001 N N . CYS B 1 238 ? -13.828 -18.953 -11.102 1 98.69 238 CYS B N 1
ATOM 5002 C CA . CYS B 1 238 ? -15.117 -18.938 -10.422 1 98.69 238 CYS B CA 1
ATOM 5003 C C . CYS B 1 238 ? -15.977 -20.125 -10.844 1 98.69 238 CYS B C 1
ATOM 5005 O O . CYS B 1 238 ? -15.57 -20.906 -11.711 1 98.69 238 CYS B O 1
ATOM 5007 N N . ILE B 1 239 ? -17.125 -20.344 -10.25 1 98.62 239 ILE B N 1
ATOM 5008 C CA . ILE B 1 239 ? -17.938 -21.531 -10.484 1 98.62 239 ILE B CA 1
ATOM 5009 C C . ILE B 1 239 ? -18.312 -21.609 -11.961 1 98.62 239 ILE B C 1
ATOM 5011 O O . ILE B 1 239 ? -18.203 -22.656 -12.586 1 98.62 239 ILE B O 1
ATOM 5015 N N . ASN B 1 240 ? -18.719 -20.484 -12.516 1 98.12 240 ASN B N 1
ATOM 5016 C CA . ASN B 1 240 ? -19.109 -20.438 -13.922 1 98.12 240 ASN B CA 1
ATOM 5017 C C . ASN B 1 240 ? -17.969 -20.859 -14.836 1 98.12 240 ASN B C 1
ATOM 5019 O O . ASN B 1 240 ? -18.172 -21.641 -15.773 1 98.12 240 ASN B O 1
ATOM 5023 N N . ASN B 1 241 ? -16.797 -20.359 -14.617 1 98.31 241 ASN B N 1
ATOM 5024 C CA . ASN B 1 241 ? -15.633 -20.703 -15.43 1 98.31 241 ASN B CA 1
ATOM 5025 C C . ASN B 1 241 ? -15.273 -22.188 -15.281 1 98.31 241 ASN B C 1
ATOM 5027 O O . ASN B 1 241 ? -14.953 -22.844 -16.266 1 98.31 241 ASN B O 1
ATOM 5031 N N . ILE B 1 242 ? -15.305 -22.719 -14.07 1 98.25 242 ILE B N 1
ATOM 5032 C CA . ILE B 1 242 ? -14.977 -24.109 -13.812 1 98.25 242 ILE B CA 1
ATOM 5033 C C . ILE B 1 242 ? -15.922 -25.016 -14.602 1 98.25 242 ILE B C 1
ATOM 5035 O O . ILE B 1 242 ? -15.477 -25.938 -15.305 1 98.25 242 ILE B O 1
ATOM 5039 N N . ILE B 1 243 ? -17.219 -24.719 -14.547 1 97.31 243 ILE B N 1
ATOM 5040 C CA . ILE B 1 243 ? -18.219 -25.531 -15.227 1 97.31 243 ILE B CA 1
ATOM 5041 C C . ILE B 1 243 ? -17.969 -25.5 -16.734 1 97.31 243 ILE B C 1
ATOM 5043 O O . ILE B 1 243 ? -18 -26.547 -17.391 1 97.31 243 ILE B O 1
ATOM 5047 N N . GLU B 1 244 ? -17.578 -24.391 -17.234 1 95.75 244 GLU B N 1
ATOM 5048 C CA . GLU B 1 244 ? -17.531 -24.219 -18.672 1 95.75 244 GLU B CA 1
ATOM 5049 C C . GLU B 1 244 ? -16.188 -24.656 -19.25 1 95.75 244 GLU B C 1
ATOM 5051 O O . GLU B 1 244 ? -16.125 -25.125 -20.375 1 95.75 244 GLU B O 1
ATOM 5056 N N . ASN B 1 245 ? -15.102 -24.453 -18.484 1 95.5 245 ASN B N 1
ATOM 5057 C CA . ASN B 1 245 ? -13.82 -24.484 -19.172 1 95.5 245 ASN B CA 1
ATOM 5058 C C . ASN B 1 245 ? -12.844 -25.453 -18.5 1 95.5 245 ASN B C 1
ATOM 5060 O O . ASN B 1 245 ? -11.781 -25.75 -19.047 1 95.5 245 ASN B O 1
ATOM 5064 N N . PHE B 1 246 ? -13.281 -25.828 -17.312 1 93.62 246 PHE B N 1
ATOM 5065 C CA . PHE B 1 246 ? -12.375 -26.734 -16.625 1 93.62 246 PHE B CA 1
ATOM 5066 C C . PHE B 1 246 ? -12.883 -28.172 -16.688 1 93.62 246 PHE B C 1
ATOM 5068 O O . PHE B 1 246 ? -14.078 -28.422 -16.531 1 93.62 246 PHE B O 1
ATOM 5075 N N . ASP B 1 247 ? -12.188 -29.094 -17.281 1 86.31 247 ASP B N 1
ATOM 5076 C CA . ASP B 1 247 ? -12.609 -30.484 -17.266 1 86.31 247 ASP B CA 1
ATOM 5077 C C . ASP B 1 247 ? -11.406 -31.422 -17.375 1 86.31 247 ASP B C 1
ATOM 5079 O O . ASP B 1 247 ? -10.836 -31.594 -18.469 1 86.31 247 ASP B O 1
ATOM 5083 N N . GLY B 1 248 ? -11.141 -31.906 -16.188 1 86.25 248 GLY B N 1
ATOM 5084 C CA . GLY B 1 248 ? -10.109 -32.938 -16.281 1 86.25 248 GLY B CA 1
ATOM 5085 C C . GLY B 1 248 ? -9.234 -33.031 -15.047 1 86.25 248 GLY B C 1
ATOM 5086 O O . GLY B 1 248 ? -9.258 -32.125 -14.211 1 86.25 248 GLY B O 1
ATOM 5087 N N . GLU B 1 249 ? -8.531 -34.094 -15.117 1 89.69 249 GLU B N 1
ATOM 5088 C CA . GLU B 1 249 ? -7.578 -34.344 -14.047 1 89.69 249 GLU B CA 1
ATOM 5089 C C . GLU B 1 249 ? -6.332 -33.5 -14.203 1 89.69 249 GLU B C 1
ATOM 5091 O O . GLU B 1 249 ? -6.062 -32.969 -15.289 1 89.69 249 GLU B O 1
ATOM 5096 N N . ASN B 1 250 ? -5.633 -33.156 -13.219 1 94.12 250 ASN B N 1
ATOM 5097 C CA . ASN B 1 250 ? -4.34 -32.469 -13.18 1 94.12 250 ASN B CA 1
ATOM 5098 C C . ASN B 1 250 ? -4.48 -30.984 -13.508 1 94.12 250 ASN B C 1
ATOM 5100 O O . ASN B 1 250 ? -3.479 -30.297 -13.719 1 94.12 250 ASN B O 1
ATOM 5104 N N . ILE B 1 251 ? -5.773 -30.531 -13.648 1 97.5 251 ILE B N 1
ATOM 5105 C CA . ILE B 1 251 ? -6.039 -29.125 -13.898 1 97.5 251 ILE B CA 1
ATOM 5106 C C . ILE B 1 251 ? -6.16 -28.375 -12.57 1 97.5 251 ILE B C 1
ATOM 5108 O O . ILE B 1 251 ? -6.809 -28.859 -11.641 1 97.5 251 ILE B O 1
ATOM 5112 N N . TYR B 1 252 ? -5.5 -27.281 -12.492 1 98.12 252 TYR B N 1
ATOM 5113 C CA . TYR B 1 252 ? -5.543 -26.438 -11.297 1 98.12 252 TYR B CA 1
ATOM 5114 C C . TYR B 1 252 ? -6.121 -25.062 -11.625 1 98.12 252 TYR B C 1
ATOM 5116 O O . TYR B 1 252 ? -5.719 -24.422 -12.602 1 98.12 252 TYR B O 1
ATOM 5124 N N . GLY B 1 253 ? -7.137 -24.609 -10.891 1 98.19 253 GLY B N 1
ATOM 5125 C CA . GLY B 1 253 ? -7.605 -23.234 -10.883 1 98.19 253 GLY B CA 1
ATOM 5126 C C . GLY B 1 253 ? -7.156 -22.453 -9.664 1 98.19 253 GLY B C 1
ATOM 5127 O O . GLY B 1 253 ? -6.77 -23.047 -8.648 1 98.19 253 GLY B O 1
ATOM 5128 N N . GLU B 1 254 ? -7.188 -21.141 -9.766 1 98.62 254 GLU B N 1
ATOM 5129 C CA . GLU B 1 254 ? -6.746 -20.281 -8.672 1 98.62 254 GLU B CA 1
ATOM 5130 C C . GLU B 1 254 ? -7.809 -19.234 -8.328 1 98.62 254 GLU B C 1
ATOM 5132 O O . GLU B 1 254 ? -7.664 -18.062 -8.672 1 98.62 254 GLU B O 1
ATOM 5137 N N . PRO B 1 255 ? -8.836 -19.656 -7.648 1 98.75 255 PRO B N 1
ATOM 5138 C CA . PRO B 1 255 ? -9.867 -18.672 -7.305 1 98.75 255 PRO B CA 1
ATOM 5139 C C . PRO B 1 255 ? -9.367 -17.609 -6.332 1 98.75 255 PRO B C 1
ATOM 5141 O O . PRO B 1 255 ? -8.711 -17.938 -5.34 1 98.75 255 PRO B O 1
ATOM 5144 N N . GLY B 1 256 ? -9.531 -16.344 -6.633 1 98.44 256 GLY B N 1
ATOM 5145 C CA . GLY B 1 256 ? -9.375 -15.156 -5.797 1 98.44 256 GLY B CA 1
ATOM 5146 C C . GLY B 1 256 ? -10.648 -14.344 -5.672 1 98.44 256 GLY B C 1
ATOM 5147 O O . GLY B 1 256 ? -11.477 -14.602 -4.801 1 98.44 256 GLY B O 1
ATOM 5148 N N . HIS B 1 257 ? -10.914 -13.539 -6.758 1 98.69 257 HIS B N 1
ATOM 5149 C CA . HIS B 1 257 ? -12.156 -12.773 -6.797 1 98.69 257 HIS B CA 1
ATOM 5150 C C . HIS B 1 257 ? -13.367 -13.695 -6.914 1 98.69 257 HIS B C 1
ATOM 5152 O O . HIS B 1 257 ? -14.484 -13.312 -6.543 1 98.69 257 HIS B O 1
ATOM 5158 N N . GLY B 1 258 ? -13.133 -14.922 -7.445 1 98.75 258 GLY B N 1
ATOM 5159 C CA . GLY B 1 258 ? -14.219 -15.898 -7.453 1 98.75 258 GLY B CA 1
ATOM 5160 C C . GLY B 1 258 ? -14.75 -16.203 -6.066 1 98.75 258 GLY B C 1
ATOM 5161 O O . GLY B 1 258 ? -15.961 -16.391 -5.883 1 98.75 258 GLY B O 1
ATOM 5162 N N . LEU B 1 259 ? -13.906 -16.203 -5.062 1 98.88 259 LEU B N 1
ATOM 5163 C CA . LEU B 1 259 ? -14.281 -16.5 -3.686 1 98.88 259 LEU B CA 1
ATOM 5164 C C . LEU B 1 259 ? -15.188 -15.422 -3.117 1 98.88 259 LEU B C 1
ATOM 5166 O O . LEU B 1 259 ? -16.047 -15.703 -2.283 1 98.88 259 LEU B O 1
ATOM 5170 N N . SER B 1 260 ? -14.984 -14.164 -3.58 1 98.81 260 SER B N 1
ATOM 5171 C CA . SER B 1 260 ? -15.734 -13.047 -3.018 1 98.81 260 SER B CA 1
ATOM 5172 C C . SER B 1 260 ? -16.906 -12.664 -3.904 1 98.81 260 SER B C 1
ATOM 5174 O O . SER B 1 260 ? -17.625 -11.695 -3.619 1 98.81 260 SER B O 1
ATOM 5176 N N . GLY B 1 261 ? -17.094 -13.406 -5.02 1 98.69 261 GLY B N 1
ATOM 5177 C CA . GLY B 1 261 ? -18.188 -13.086 -5.926 1 98.69 261 GLY B CA 1
ATOM 5178 C C . GLY B 1 261 ? -17.984 -11.773 -6.652 1 98.69 261 GLY B C 1
ATOM 5179 O O . GLY B 1 261 ? -18.953 -11.047 -6.91 1 98.69 261 GLY B O 1
ATOM 5180 N N . THR B 1 262 ? -16.734 -11.453 -6.953 1 98.38 262 THR B N 1
ATOM 5181 C CA . THR B 1 262 ? -16.469 -10.125 -7.508 1 98.38 262 THR B CA 1
ATOM 5182 C C . THR B 1 262 ? -15.578 -10.234 -8.742 1 98.38 262 THR B C 1
ATOM 5184 O O . THR B 1 262 ? -14.703 -9.391 -8.969 1 98.38 262 THR B O 1
ATOM 5187 N N . THR B 1 263 ? -15.656 -11.305 -9.562 1 98 263 THR B N 1
ATOM 5188 C CA . THR B 1 263 ? -15.055 -11.281 -10.891 1 98 263 THR B CA 1
ATOM 5189 C C . THR B 1 263 ? -15.836 -10.352 -11.82 1 98 263 THR B C 1
ATOM 5191 O O . THR B 1 263 ? -16.984 -10.016 -11.547 1 98 263 THR B O 1
ATOM 5194 N N . PRO B 1 264 ? -15.227 -9.93 -12.898 1 96.56 264 PRO B N 1
ATOM 5195 C CA . PRO B 1 264 ? -15.961 -9.07 -13.828 1 96.56 264 PRO B CA 1
ATOM 5196 C C . PRO B 1 264 ? -17.281 -9.688 -14.297 1 96.56 264 PRO B C 1
ATOM 5198 O O . PRO B 1 264 ? -18.266 -8.969 -14.508 1 96.56 264 PRO B O 1
ATOM 5201 N N . ALA B 1 265 ? -17.312 -10.953 -14.391 1 97.06 265 ALA B N 1
ATOM 5202 C CA . ALA B 1 265 ? -18.531 -11.641 -14.805 1 97.06 265 ALA B CA 1
ATOM 5203 C C . ALA B 1 265 ? -19.656 -11.398 -13.812 1 97.06 265 ALA B C 1
ATOM 5205 O O . ALA B 1 265 ? -20.828 -11.359 -14.195 1 97.06 265 ALA B O 1
ATOM 5206 N N . HIS B 1 266 ? -19.359 -11.188 -12.555 1 97.62 266 HIS B N 1
ATOM 5207 C CA . HIS B 1 266 ? -20.344 -11 -11.5 1 97.62 266 HIS B CA 1
ATOM 5208 C C . HIS B 1 266 ? -21.016 -9.633 -11.602 1 97.62 266 HIS B C 1
ATOM 5210 O O . HIS B 1 266 ? -22.062 -9.398 -10.992 1 97.62 266 HIS B O 1
ATOM 5216 N N . VAL B 1 267 ? -20.375 -8.695 -12.281 1 95.62 267 VAL B N 1
ATOM 5217 C CA . VAL B 1 267 ? -20.969 -7.375 -12.484 1 95.62 267 VAL B CA 1
ATOM 5218 C C . VAL B 1 267 ? -22.203 -7.492 -13.383 1 95.62 267 VAL B C 1
ATOM 5220 O O . VAL B 1 267 ? -23.219 -6.859 -13.125 1 9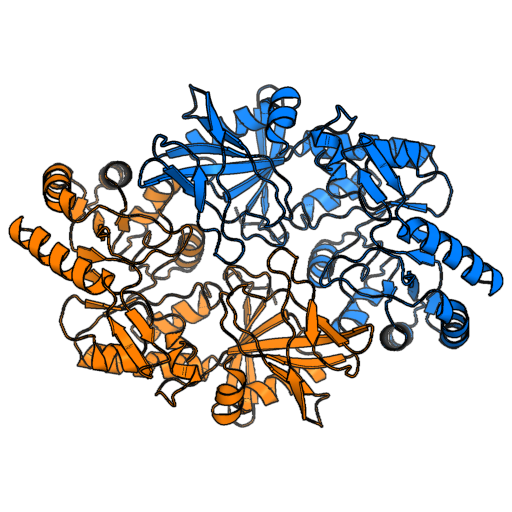5.62 267 VAL B O 1
ATOM 5223 N N . TYR B 1 268 ? -22.156 -8.375 -14.391 1 94.5 268 TYR B N 1
ATOM 5224 C CA . TYR B 1 268 ? -23.125 -8.367 -15.477 1 94.5 268 TYR B CA 1
ATOM 5225 C C . TYR B 1 268 ? -24.094 -9.531 -15.352 1 94.5 268 TYR B C 1
ATOM 5227 O O . TYR B 1 268 ? -25.156 -9.531 -15.977 1 94.5 268 TYR B O 1
ATOM 5235 N N . ASN B 1 269 ? -23.703 -10.5 -14.555 1 95.44 269 ASN B N 1
ATOM 5236 C CA . ASN B 1 269 ? -24.516 -11.711 -14.469 1 95.44 269 ASN B CA 1
ATOM 5237 C C . ASN B 1 269 ? -24.844 -12.062 -13.023 1 95.44 269 ASN B C 1
ATOM 5239 O O . ASN B 1 269 ? -24.156 -11.633 -12.102 1 95.44 269 ASN B O 1
ATOM 5243 N N . TYR B 1 270 ? -25.953 -12.734 -12.82 1 96.19 270 TYR B N 1
ATOM 5244 C CA . TYR B 1 270 ? -26.266 -13.367 -11.547 1 96.19 270 TYR B CA 1
ATOM 5245 C C . TYR B 1 270 ? -25.672 -14.766 -11.469 1 96.19 270 TYR B C 1
ATOM 5247 O O . TYR B 1 270 ? -26.297 -15.742 -11.898 1 96.19 270 TYR B O 1
ATOM 5255 N N . LEU B 1 271 ? -24.484 -14.867 -10.969 1 97.56 271 LEU B N 1
ATOM 5256 C CA . LEU B 1 271 ? -23.75 -16.125 -10.844 1 97.56 271 LEU B CA 1
ATOM 5257 C C . LEU B 1 271 ? -23.922 -16.719 -9.453 1 97.56 271 LEU B C 1
ATOM 5259 O O . LEU B 1 271 ? -24.547 -16.094 -8.586 1 97.56 271 LEU B O 1
ATOM 5263 N N . GLU B 1 272 ? -23.422 -17.891 -9.234 1 98.19 272 GLU B N 1
ATOM 5264 C CA . GLU B 1 272 ? -23.656 -18.641 -8 1 98.19 272 GLU B CA 1
ATOM 5265 C C . GLU B 1 272 ? -23.031 -17.922 -6.801 1 98.19 272 GLU B C 1
ATOM 5267 O O . GLU B 1 272 ? -23.625 -17.906 -5.719 1 98.19 272 GLU B O 1
ATOM 5272 N N . GLU B 1 273 ? -21.859 -17.422 -6.992 1 98.81 273 GLU B N 1
ATOM 5273 C CA . GLU B 1 273 ? -21.172 -16.766 -5.891 1 98.81 273 GLU B CA 1
ATOM 5274 C C . GLU B 1 273 ? -21.812 -15.406 -5.582 1 98.81 273 GLU B C 1
ATOM 5276 O O . GLU B 1 273 ? -22.188 -14.672 -6.496 1 98.81 273 GLU B O 1
ATOM 5281 N N . ILE B 1 274 ? -21.953 -15.062 -4.336 1 98.62 274 ILE B N 1
ATOM 5282 C CA . ILE B 1 274 ? -22.578 -13.836 -3.861 1 98.62 274 ILE B CA 1
ATOM 5283 C C . ILE B 1 274 ? -21.484 -12.828 -3.469 1 98.62 274 ILE B C 1
ATOM 5285 O O . ILE B 1 274 ? -20.547 -13.172 -2.74 1 98.62 274 ILE B O 1
ATOM 5289 N N . PRO B 1 275 ? -21.594 -11.578 -4.02 1 98.75 275 PRO B N 1
ATOM 5290 C CA . PRO B 1 275 ? -20.609 -10.57 -3.574 1 98.75 275 PRO B CA 1
ATOM 5291 C C . PRO B 1 275 ? -20.609 -10.391 -2.059 1 98.75 275 PRO B C 1
ATOM 5293 O O . PRO B 1 275 ? -21.672 -10.297 -1.442 1 98.75 275 PRO B O 1
ATOM 5296 N N . CYS B 1 276 ? -19.391 -10.328 -1.442 1 98.75 276 CYS B N 1
ATOM 5297 C CA . CYS B 1 276 ? -19.375 -10.367 0.015 1 98.75 276 CYS B CA 1
ATOM 5298 C C . CYS B 1 276 ? -18.297 -9.453 0.58 1 98.75 276 CYS B C 1
ATOM 5300 O O . CYS B 1 276 ? -17.844 -9.656 1.707 1 98.75 276 CYS B O 1
ATOM 5302 N N . VAL B 1 277 ? -17.828 -8.5 -0.187 1 98.88 277 VAL B N 1
ATOM 5303 C CA . VAL B 1 277 ? -16.828 -7.535 0.251 1 98.88 277 VAL B CA 1
ATOM 5304 C C . VAL B 1 277 ? -17.281 -6.121 -0.108 1 98.88 277 VAL B C 1
ATOM 5306 O O . VAL B 1 277 ? -17.797 -5.887 -1.202 1 98.88 277 VAL B O 1
ATOM 5309 N N . LEU B 1 278 ? -17.203 -5.207 0.748 1 98.94 278 LEU B N 1
ATOM 5310 C CA . LEU B 1 278 ? -17.422 -3.793 0.464 1 98.94 278 LEU B CA 1
ATOM 5311 C C . LEU B 1 278 ? -16.344 -2.93 1.083 1 98.94 278 LEU B C 1
ATOM 5313 O O . LEU B 1 278 ? -15.539 -3.41 1.893 1 98.94 278 LEU B O 1
ATOM 5317 N N . TYR B 1 279 ? -16.172 -1.724 0.63 1 98.94 279 TYR B N 1
ATOM 5318 C CA . TYR B 1 279 ? -15.266 -0.717 1.175 1 98.94 279 TYR B CA 1
ATOM 5319 C C . TYR B 1 279 ? -16.031 0.341 1.957 1 98.94 279 TYR B C 1
ATOM 5321 O O . TYR B 1 279 ? -16.953 0.968 1.425 1 98.94 279 TYR B O 1
ATOM 5329 N N . LEU B 1 280 ? -15.672 0.505 3.238 1 98.94 280 LEU B N 1
ATOM 5330 C CA . LEU B 1 280 ? -16.312 1.462 4.141 1 98.94 280 LEU B CA 1
ATOM 5331 C C . LEU B 1 280 ? -15.508 2.758 4.203 1 98.94 280 LEU B C 1
ATOM 5333 O O . LEU B 1 280 ? -14.305 2.736 4.465 1 98.94 280 LEU B O 1
ATOM 5337 N N . SER B 1 281 ? -16.188 3.818 3.969 1 98.88 281 SER B N 1
ATOM 5338 C CA . SER B 1 281 ? -15.609 5.148 4.164 1 98.88 281 SER B CA 1
ATOM 5339 C C . SER B 1 281 ? -16.578 6.066 4.891 1 98.88 281 SER B C 1
ATOM 5341 O O . SER B 1 281 ? -17.5 5.598 5.578 1 98.88 281 SER B O 1
ATOM 5343 N N . GLU B 1 282 ? -16.25 7.309 4.93 1 98.94 282 GLU B N 1
ATOM 5344 C CA . GLU B 1 282 ? -16.969 8.367 5.633 1 98.94 282 GLU B CA 1
ATOM 5345 C C . GLU B 1 282 ? -16.75 9.719 4.961 1 98.94 282 GLU B C 1
ATOM 5347 O O . GLU B 1 282 ? -15.656 10.016 4.488 1 98.94 282 GLU B O 1
ATOM 5352 N N . VAL B 1 283 ? -17.812 10.508 4.891 1 98.94 283 VAL B N 1
ATOM 5353 C CA . VAL B 1 283 ? -17.656 11.852 4.344 1 98.94 283 VAL B CA 1
ATOM 5354 C C . VAL B 1 283 ? -16.766 12.688 5.262 1 98.94 283 VAL B C 1
ATOM 5356 O O . VAL B 1 283 ? -17.078 12.883 6.434 1 98.94 283 VAL B O 1
ATOM 5359 N N . SER B 1 284 ? -15.719 13.148 4.746 1 98.81 284 SER B N 1
ATOM 5360 C CA . SER B 1 284 ? -14.75 13.945 5.504 1 98.81 284 SER B CA 1
ATOM 5361 C C . SER B 1 284 ? -15.102 15.43 5.461 1 98.81 284 SER B C 1
ATOM 5363 O O . SER B 1 284 ? -15.195 16.078 6.504 1 98.81 284 SER B O 1
ATOM 5365 N N . HIS B 1 285 ? -15.273 15.914 4.254 1 98.81 285 HIS B N 1
ATOM 5366 C CA . HIS B 1 285 ? -15.555 17.328 4.047 1 98.81 285 HIS B CA 1
ATOM 5367 C C . HIS B 1 285 ? -16.109 17.578 2.646 1 98.81 285 HIS B C 1
ATOM 5369 O O . HIS B 1 285 ? -16.094 16.688 1.798 1 98.81 285 HIS B O 1
ATOM 5375 N N . ASN B 1 286 ? -16.656 18.734 2.436 1 98.62 286 ASN B N 1
ATOM 5376 C CA . ASN B 1 286 ? -17.094 19.188 1.12 1 98.62 286 ASN B CA 1
ATOM 5377 C C . ASN B 1 286 ? -16.188 20.281 0.572 1 98.62 286 ASN B C 1
ATOM 5379 O O . ASN B 1 286 ? -15.641 21.078 1.335 1 98.62 286 ASN B O 1
ATOM 5383 N N . PHE B 1 287 ? -15.961 20.297 -0.704 1 98.19 287 PHE B N 1
ATOM 5384 C CA . PHE B 1 287 ? -15.18 21.312 -1.4 1 98.19 287 PHE B CA 1
ATOM 5385 C C . PHE B 1 287 ? -15.727 21.547 -2.799 1 98.19 287 PHE B C 1
ATOM 5387 O O . PHE B 1 287 ? -15.727 20.656 -3.637 1 98.19 287 PHE B O 1
ATOM 5394 N N . LYS B 1 288 ? -16.219 22.766 -3.078 1 96.44 288 LYS B N 1
ATOM 5395 C CA . LYS B 1 288 ? -16.734 23.203 -4.367 1 96.44 288 LYS B CA 1
ATOM 5396 C C . LYS B 1 288 ? -17.734 22.203 -4.938 1 96.44 288 LYS B C 1
ATOM 5398 O O . LYS B 1 288 ? -17.578 21.734 -6.066 1 96.44 288 LYS B O 1
ATOM 5403 N N . ASN B 1 289 ? -18.672 21.781 -4.227 1 97.25 289 ASN B N 1
ATOM 5404 C CA . ASN B 1 289 ? -19.859 21.016 -4.617 1 97.25 289 ASN B CA 1
ATOM 5405 C C . ASN B 1 289 ? -19.562 19.531 -4.68 1 97.25 289 ASN B C 1
ATOM 5407 O O . ASN B 1 289 ? -20.375 18.75 -5.203 1 97.25 289 ASN B O 1
ATOM 5411 N N . ASN B 1 290 ? -18.391 19.094 -4.266 1 98.62 290 ASN B N 1
ATOM 5412 C CA . ASN B 1 290 ? -18.047 17.672 -4.164 1 98.62 290 ASN B CA 1
ATOM 5413 C C . ASN B 1 290 ? -17.859 17.25 -2.711 1 98.62 290 ASN B C 1
ATOM 5415 O O . ASN B 1 290 ? -17.516 18.078 -1.86 1 98.62 290 ASN B O 1
ATOM 5419 N N . ALA B 1 291 ? -18.094 16.047 -2.451 1 98.81 291 ALA B N 1
ATOM 5420 C CA . ALA B 1 291 ? -17.734 15.461 -1.161 1 98.81 291 ALA B CA 1
ATOM 5421 C C . ALA B 1 291 ? -16.438 14.656 -1.266 1 98.81 291 ALA B C 1
ATOM 5423 O O . ALA B 1 291 ? -16.219 13.938 -2.244 1 98.81 291 ALA B O 1
ATOM 5424 N N . PHE B 1 292 ? -15.633 14.898 -0.344 1 98.81 292 PHE B N 1
ATOM 5425 C CA . PHE B 1 292 ? -14.422 14.102 -0.182 1 98.81 292 PHE B CA 1
ATOM 5426 C C . PHE B 1 292 ? -14.586 13.078 0.936 1 98.81 292 PHE B C 1
ATOM 5428 O O . PHE B 1 292 ? -14.969 13.43 2.055 1 98.81 292 PHE B O 1
ATOM 5435 N N . VAL B 1 293 ? -14.352 11.797 0.6 1 98.81 293 VAL B N 1
ATOM 5436 C CA . VAL B 1 293 ? -14.531 10.703 1.554 1 98.81 293 VAL B CA 1
ATOM 5437 C C . VAL B 1 293 ? -13.211 9.977 1.761 1 98.81 293 VAL B C 1
ATOM 5439 O O . VAL B 1 293 ? -12.414 9.836 0.826 1 98.81 293 VAL B O 1
ATOM 5442 N N . TYR B 1 294 ? -12.961 9.531 2.961 1 98.81 294 TYR B N 1
ATOM 5443 C CA . TYR B 1 294 ? -11.656 8.984 3.309 1 98.81 294 TYR B CA 1
ATOM 5444 C C . TYR B 1 294 ? -11.242 7.891 2.334 1 98.81 294 TYR B C 1
ATOM 5446 O O . TYR B 1 294 ? -12.07 7.07 1.929 1 98.81 294 TYR B O 1
ATOM 5454 N N . GLY B 1 295 ? -9.945 7.922 1.923 1 98.44 295 GLY B N 1
ATOM 5455 C CA . GLY B 1 295 ? -9.375 6.922 1.034 1 98.44 295 GLY B CA 1
ATOM 5456 C C . GLY B 1 295 ? -8.391 6.004 1.727 1 98.44 295 GLY B C 1
ATOM 5457 O O . GLY B 1 295 ? -8.398 5.887 2.953 1 98.44 295 GLY B O 1
ATOM 5458 N N . GLY B 1 296 ? -7.547 5.312 0.973 1 98.06 296 GLY B N 1
ATOM 5459 C CA . GLY B 1 296 ? -6.559 4.355 1.448 1 98.06 296 GLY B CA 1
ATOM 5460 C C . GLY B 1 296 ? -6.719 2.979 0.833 1 98.06 296 GLY B C 1
ATOM 5461 O O . GLY B 1 296 ? -5.781 2.18 0.833 1 98.06 296 GLY B O 1
ATOM 5462 N N . GLY B 1 297 ? -7.895 2.781 0.293 1 98.31 297 GLY B N 1
ATOM 5463 C CA . GLY B 1 297 ? -8.211 1.462 -0.229 1 98.31 297 GLY B CA 1
ATOM 5464 C C . GLY B 1 297 ? -8.375 1.44 -1.736 1 98.31 297 GLY B C 1
ATOM 5465 O O . GLY B 1 297 ? -8.828 0.443 -2.303 1 98.31 297 GLY B O 1
ATOM 5466 N N . TYR B 1 298 ? -7.973 2.498 -2.453 1 97.88 298 TYR B N 1
ATOM 5467 C CA . TYR B 1 298 ? -8.18 2.631 -3.891 1 97.88 298 TYR B CA 1
ATOM 5468 C C . TYR B 1 298 ? -7.191 1.761 -4.664 1 97.88 298 TYR B C 1
ATOM 5470 O O . TYR B 1 298 ? -5.977 1.874 -4.484 1 97.88 298 TYR B O 1
ATOM 5478 N N . TYR B 1 299 ? -7.746 0.899 -5.426 1 97.75 299 TYR B N 1
ATOM 5479 C CA . TYR B 1 299 ? -6.988 0.181 -6.445 1 97.75 299 TYR B CA 1
ATOM 5480 C C . TYR B 1 299 ? -7.137 0.847 -7.809 1 97.75 299 TYR B C 1
ATOM 5482 O O . TYR B 1 299 ? -8.258 1.045 -8.289 1 97.75 299 TYR B O 1
ATOM 5490 N N . ARG B 1 300 ? -6.059 1.175 -8.523 1 96.38 300 ARG B N 1
ATOM 5491 C CA . ARG B 1 300 ? -6.082 2.057 -9.68 1 96.38 300 ARG B CA 1
ATOM 5492 C C . ARG B 1 300 ? -6.945 1.475 -10.797 1 96.38 300 ARG B C 1
ATOM 5494 O O . ARG B 1 300 ? -7.504 2.215 -11.609 1 96.38 300 ARG B O 1
ATOM 5501 N N . ARG B 1 301 ? -7.078 0.193 -10.836 1 95.81 301 ARG B N 1
ATOM 5502 C CA . ARG B 1 301 ? -7.945 -0.453 -11.812 1 95.81 301 ARG B CA 1
ATOM 5503 C C . ARG B 1 301 ? -9.234 -0.94 -11.164 1 95.81 301 ARG B C 1
ATOM 5505 O O . ARG B 1 301 ? -9.742 -2.012 -11.5 1 95.81 301 ARG B O 1
ATOM 5512 N N . SER B 1 302 ? -9.664 -0.231 -10.188 1 96.62 302 SER B N 1
ATOM 5513 C CA . SER B 1 302 ? -10.828 -0.631 -9.406 1 96.62 302 SER B CA 1
ATOM 5514 C C . SER B 1 302 ? -12.109 -0.489 -10.219 1 96.62 302 SER B C 1
ATOM 5516 O O . SER B 1 302 ? -13.086 -1.198 -9.969 1 96.62 302 SER B O 1
ATOM 5518 N N . HIS B 1 303 ? -12.211 0.465 -11.086 1 95.44 303 HIS B N 1
ATOM 5519 C CA . HIS B 1 303 ? -13.398 0.802 -11.859 1 95.44 303 HIS B CA 1
ATOM 5520 C C . HIS B 1 303 ? -14.555 1.216 -10.953 1 95.44 303 HIS B C 1
ATOM 5522 O O . HIS B 1 303 ? -15.711 0.907 -11.234 1 95.44 303 HIS B O 1
ATOM 5528 N N . VAL B 1 304 ? -14.195 1.83 -9.797 1 97.5 304 VAL B N 1
ATOM 5529 C CA . VAL B 1 304 ? -15.227 2.32 -8.891 1 97.5 304 VAL B CA 1
ATOM 5530 C C . VAL B 1 304 ? -16.078 3.377 -9.594 1 97.5 304 VAL B C 1
ATOM 5532 O O . VAL B 1 304 ? -15.539 4.246 -10.289 1 97.5 304 VAL B O 1
ATOM 5535 N N . GLN B 1 305 ? -17.406 3.281 -9.391 1 97.06 305 GLN B N 1
ATOM 5536 C CA . GLN B 1 305 ? -18.297 4.16 -10.148 1 97.06 305 GLN B CA 1
ATOM 5537 C C . GLN B 1 305 ? -19.328 4.809 -9.234 1 97.06 305 GLN B C 1
ATOM 5539 O O . GLN B 1 305 ? -19.75 5.945 -9.469 1 97.06 305 GLN B O 1
ATOM 5544 N N . ASN B 1 306 ? -19.797 4.066 -8.234 1 98.31 306 ASN B N 1
ATOM 5545 C CA . ASN B 1 306 ? -20.922 4.512 -7.43 1 98.31 306 ASN B CA 1
ATOM 5546 C C . ASN B 1 306 ? -20.672 4.301 -5.938 1 98.31 306 ASN B C 1
ATOM 5548 O O . ASN B 1 306 ? -19.781 3.531 -5.559 1 98.31 306 ASN B O 1
ATOM 5552 N N . ALA B 1 307 ? -21.469 5.008 -5.188 1 98.81 307 ALA B N 1
ATOM 5553 C CA . ALA B 1 307 ? -21.391 4.922 -3.732 1 98.81 307 ALA B CA 1
ATOM 5554 C C . ALA B 1 307 ? -22.781 5.043 -3.109 1 98.81 307 ALA B C 1
ATOM 5556 O O . ALA B 1 307 ? -23.672 5.688 -3.674 1 98.81 307 ALA B O 1
ATOM 5557 N N . ILE B 1 308 ? -22.953 4.359 -2.008 1 98.88 308 ILE B N 1
ATOM 5558 C CA . ILE B 1 308 ? -24.078 4.598 -1.097 1 98.88 308 ILE B CA 1
ATOM 5559 C C . ILE B 1 308 ? -23.641 5.539 0.022 1 98.88 308 ILE B C 1
ATOM 5561 O O . ILE B 1 308 ? -22.531 5.398 0.567 1 98.88 308 ILE B O 1
ATOM 5565 N N . VAL B 1 309 ? -24.422 6.566 0.305 1 98.94 309 VAL B N 1
ATOM 5566 C CA . VAL B 1 309 ? -24.188 7.48 1.418 1 98.94 309 VAL B CA 1
ATOM 5567 C C . VAL B 1 309 ? -25.359 7.418 2.393 1 98.94 309 VAL B C 1
ATOM 5569 O O . VAL B 1 309 ? -26.516 7.461 1.979 1 98.94 309 VAL B O 1
ATOM 5572 N N . SER B 1 310 ? -25.047 7.266 3.719 1 98.81 310 SER B N 1
ATOM 5573 C CA . SER B 1 310 ? -26.141 7.113 4.672 1 98.81 310 SER B CA 1
ATOM 5574 C C . SER B 1 310 ? -25.75 7.629 6.051 1 98.81 310 SER B C 1
ATOM 5576 O O . SER B 1 310 ? -24.609 7.5 6.469 1 98.81 310 SER B O 1
ATOM 5578 N N . ASP B 1 311 ? -26.688 8.195 6.773 1 97.81 311 ASP B N 1
ATOM 5579 C CA . ASP B 1 311 ? -26.5 8.594 8.164 1 97.81 311 ASP B CA 1
ATOM 5580 C C . ASP B 1 311 ? -27.094 7.547 9.117 1 97.81 311 ASP B C 1
ATOM 5582 O O . ASP B 1 311 ? -27.219 7.797 10.32 1 97.81 311 ASP B O 1
ATOM 5586 N N . GLY B 1 312 ? -27.438 6.398 8.586 1 96.94 312 GLY B N 1
ATOM 5587 C CA . GLY B 1 312 ? -28.062 5.352 9.383 1 96.94 312 GLY B CA 1
ATOM 5588 C C . GLY B 1 312 ? -29.578 5.277 9.195 1 96.94 312 GLY B C 1
ATOM 5589 O O . GLY B 1 312 ? -30.188 4.258 9.508 1 96.94 312 GLY B O 1
ATOM 5590 N N . GLU B 1 313 ? -30.172 6.273 8.68 1 96.38 313 GLU B N 1
ATOM 5591 C CA . GLU B 1 313 ? -31.625 6.328 8.508 1 96.38 313 GLU B CA 1
ATOM 5592 C C . GLU B 1 313 ? -32 6.422 7.035 1 96.38 313 GLU B C 1
ATOM 5594 O O . GLU 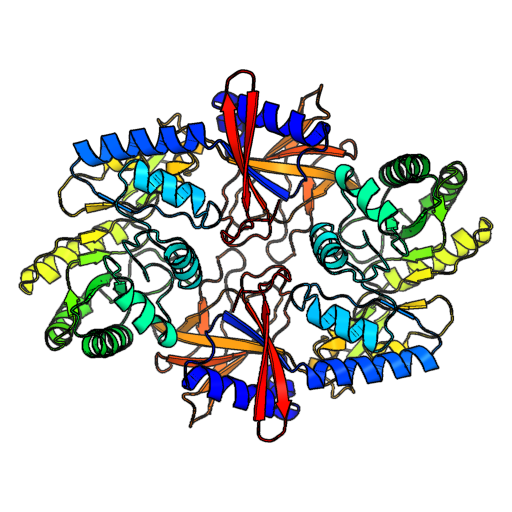B 1 313 ? -32.844 5.668 6.559 1 96.38 313 GLU B O 1
ATOM 5599 N N . ILE B 1 314 ? -31.328 7.297 6.379 1 96.44 314 ILE B N 1
ATOM 5600 C CA . ILE B 1 314 ? -31.625 7.559 4.977 1 96.44 314 ILE B CA 1
ATOM 5601 C C . ILE B 1 314 ? -30.484 7.082 4.098 1 96.44 314 ILE B C 1
ATOM 5603 O O . ILE B 1 314 ? -29.312 7.27 4.441 1 96.44 314 ILE B O 1
ATOM 5607 N N . ILE B 1 315 ? -30.844 6.5 2.992 1 97 315 ILE B N 1
ATOM 5608 C CA . ILE B 1 315 ? -29.859 6.043 2.025 1 97 315 ILE B CA 1
ATOM 5609 C C . ILE B 1 315 ? -29.953 6.887 0.756 1 97 315 ILE B C 1
ATOM 5611 O O . ILE B 1 315 ? -31.047 7.164 0.267 1 97 315 ILE B O 1
ATOM 5615 N N . SER B 1 316 ? -28.859 7.375 0.34 1 98.06 316 SER B N 1
ATOM 5616 C CA . SER B 1 316 ? -28.766 8.047 -0.954 1 98.06 316 SER B CA 1
ATOM 5617 C C . SER B 1 316 ? -27.656 7.441 -1.805 1 98.06 316 SER B C 1
ATOM 5619 O O . SER B 1 316 ? -26.844 6.645 -1.314 1 98.06 316 SER B O 1
ATOM 5621 N N . TYR B 1 317 ? -27.703 7.734 -3.121 1 98.5 317 TYR B N 1
ATOM 5622 C CA . TYR B 1 317 ? -26.734 7.227 -4.09 1 98.5 317 TYR B CA 1
ATOM 5623 C C . TYR B 1 317 ? -25.984 8.367 -4.762 1 98.5 317 TYR B C 1
ATOM 5625 O O . TYR B 1 317 ? -26.531 9.461 -4.922 1 98.5 317 TYR B O 1
ATOM 5633 N N . ASP B 1 318 ? -24.75 8.18 -5.051 1 98.75 318 ASP B N 1
ATOM 5634 C CA . ASP B 1 318 ? -23.922 9.18 -5.727 1 98.75 318 ASP B CA 1
ATOM 5635 C C . ASP B 1 318 ? -22.891 8.516 -6.633 1 98.75 318 ASP B C 1
ATOM 5637 O O . ASP B 1 318 ? -22.734 7.297 -6.609 1 98.75 318 ASP B O 1
ATOM 5641 N N . LYS B 1 319 ? -22.281 9.273 -7.496 1 98.69 319 LYS B N 1
ATOM 5642 C CA . LYS B 1 319 ? -21.219 8.82 -8.391 1 98.69 319 LYS B CA 1
ATOM 5643 C C . LYS B 1 319 ? -19.844 9.125 -7.805 1 98.69 319 LYS B C 1
ATOM 5645 O O . LYS B 1 319 ? -19.641 10.172 -7.191 1 98.69 319 LYS B O 1
ATOM 5650 N N . VAL B 1 320 ? -18.969 8.195 -7.922 1 98.69 320 VAL B N 1
ATOM 5651 C CA . VAL B 1 320 ? -17.562 8.414 -7.562 1 98.69 320 VAL B CA 1
ATOM 5652 C C . VAL B 1 320 ? -16.812 8.992 -8.758 1 98.69 320 VAL B C 1
ATOM 5654 O O . VAL B 1 320 ? -16.875 8.445 -9.859 1 98.69 320 VAL B O 1
ATOM 5657 N N . LEU B 1 321 ? -16.141 10.086 -8.57 1 98 321 LEU B N 1
ATOM 5658 C CA . LEU B 1 321 ? -15.43 10.75 -9.656 1 98 321 LEU B CA 1
ATOM 5659 C C . LEU B 1 321 ? -14.047 10.133 -9.852 1 98 321 LEU B C 1
ATOM 5661 O O . LEU B 1 321 ? -13.453 9.625 -8.906 1 98 321 LEU B O 1
ATOM 5665 N N . GLU B 1 322 ? -13.578 10.219 -11.047 1 94.81 322 GLU B N 1
ATOM 5666 C CA . GLU B 1 322 ? -12.289 9.648 -11.406 1 94.81 322 GLU B CA 1
ATOM 5667 C C . GLU B 1 322 ? -11.148 10.297 -10.617 1 94.81 322 GLU B C 1
ATOM 5669 O O . GLU B 1 322 ? -11.148 11.516 -10.414 1 94.81 322 GLU B O 1
ATOM 5674 N N . MET B 1 323 ? -10.25 9.523 -10.258 1 92.06 323 MET B N 1
ATOM 5675 C CA . MET B 1 323 ? -9.078 9.984 -9.516 1 92.06 323 MET B CA 1
ATOM 5676 C C . MET B 1 323 ? -7.832 9.961 -10.398 1 92.06 323 MET B C 1
ATOM 5678 O O . MET B 1 323 ? -7.703 9.117 -11.281 1 92.06 323 MET B O 1
ATOM 5682 N N . ASP B 1 324 ? -6.902 10.852 -10.133 1 93.75 324 ASP B N 1
ATOM 5683 C CA . ASP B 1 324 ? -5.594 10.844 -10.773 1 93.75 324 ASP B CA 1
ATOM 5684 C C . ASP B 1 324 ? -4.785 9.617 -10.352 1 93.75 324 ASP B C 1
ATOM 5686 O O . ASP B 1 324 ? -4.484 9.438 -9.172 1 93.75 324 ASP B O 1
ATOM 5690 N N . PRO B 1 325 ? -4.387 8.805 -11.336 1 94.19 325 PRO B N 1
ATOM 5691 C CA . PRO B 1 325 ? -3.709 7.559 -10.969 1 94.19 325 PRO B CA 1
ATOM 5692 C C . PRO B 1 325 ? -2.346 7.797 -10.32 1 94.19 325 PRO B C 1
ATOM 5694 O O . PRO B 1 325 ? -1.788 6.891 -9.695 1 94.19 325 PRO B O 1
ATOM 5697 N N . GLU B 1 326 ? -1.781 8.922 -10.469 1 95 326 GLU B N 1
ATOM 5698 C CA . GLU B 1 326 ? -0.454 9.18 -9.914 1 95 326 GLU B CA 1
ATOM 5699 C C . GLU B 1 326 ? -0.544 9.789 -8.523 1 95 326 GLU B C 1
ATOM 5701 O O . GLU B 1 326 ? 0.464 9.898 -7.82 1 95 326 GLU B O 1
ATOM 5706 N N . SER B 1 327 ? -1.725 10.227 -8.094 1 96.25 327 SER B N 1
ATOM 5707 C CA . SER B 1 327 ? -1.896 10.898 -6.812 1 96.25 327 SER B CA 1
ATOM 5708 C C . SER B 1 327 ? -2.156 9.898 -5.691 1 96.25 327 SER B C 1
ATOM 5710 O O . SER B 1 327 ? -2.711 8.82 -5.93 1 96.25 327 SER B O 1
ATOM 5712 N N . ILE B 1 328 ? -1.709 10.234 -4.504 1 97.38 328 ILE B N 1
ATOM 5713 C CA . ILE B 1 328 ? -2.027 9.43 -3.326 1 97.38 328 ILE B CA 1
ATOM 5714 C C . ILE B 1 328 ? -3.527 9.5 -3.049 1 97.38 328 ILE B C 1
ATOM 5716 O O . ILE B 1 328 ? -4.137 10.57 -3.143 1 97.38 328 ILE B O 1
ATOM 5720 N N . ASP B 1 329 ? -4.125 8.43 -2.756 1 97.5 329 ASP B N 1
ATOM 5721 C CA . ASP B 1 329 ? -5.562 8.328 -2.525 1 97.5 329 ASP B CA 1
ATOM 5722 C C . ASP B 1 329 ? -5.914 8.688 -1.084 1 97.5 329 ASP B C 1
ATOM 5724 O O . ASP B 1 329 ? -6.535 7.895 -0.375 1 97.5 329 ASP B O 1
ATOM 5728 N N . TYR B 1 330 ? -5.711 9.938 -0.741 1 98.31 330 TYR B N 1
ATOM 5729 C CA . TYR B 1 330 ? -6.141 10.398 0.573 1 98.31 330 TYR B CA 1
ATOM 5730 C C . TYR B 1 330 ? -7.66 10.367 0.689 1 98.31 330 TYR B C 1
ATOM 5732 O O . TYR B 1 330 ? -8.203 10.07 1.755 1 98.31 330 TYR B O 1
ATOM 5740 N N . TYR B 1 331 ? -8.281 10.742 -0.418 1 98.5 331 TYR B N 1
ATOM 5741 C CA . TYR B 1 331 ? -9.734 10.789 -0.488 1 98.5 331 TYR B CA 1
ATOM 5742 C C . TYR B 1 331 ? -10.242 10.234 -1.818 1 98.5 331 TYR B C 1
ATOM 5744 O O . TYR B 1 331 ? -9.539 10.305 -2.828 1 98.5 331 TYR B O 1
ATOM 5752 N N . PHE B 1 332 ? -11.438 9.664 -1.746 1 98.5 332 PHE B N 1
ATOM 5753 C CA . PHE B 1 332 ? -12.281 9.602 -2.932 1 98.5 332 PHE B CA 1
ATOM 5754 C C . PHE B 1 332 ? -13.102 10.875 -3.086 1 98.5 332 PHE B C 1
ATOM 5756 O O . PHE B 1 332 ? -13.227 11.656 -2.139 1 98.5 332 PHE B O 1
ATOM 5763 N N . LYS B 1 333 ? -13.57 11.102 -4.238 1 98.44 333 LYS B N 1
ATOM 5764 C CA . LYS B 1 333 ? -14.398 12.273 -4.496 1 98.44 333 LYS B CA 1
ATOM 5765 C C . LYS B 1 333 ? -15.773 11.867 -5.023 1 98.44 333 LYS B C 1
ATOM 5767 O O . LYS B 1 333 ? -15.875 11.023 -5.922 1 98.44 333 LYS B O 1
ATOM 5772 N N . LEU B 1 334 ? -16.828 12.359 -4.418 1 98.88 334 LEU B N 1
ATOM 5773 C CA . LEU B 1 334 ? -18.188 12.133 -4.895 1 98.88 334 LEU B CA 1
ATOM 5774 C C . LEU B 1 334 ? -18.703 13.352 -5.652 1 98.88 334 LEU B C 1
ATOM 5776 O O . LEU B 1 334 ? -18.219 14.469 -5.445 1 98.88 334 LEU B O 1
ATOM 5780 N N . SER B 1 335 ? -19.703 13.156 -6.465 1 98.75 335 SER B N 1
ATOM 5781 C CA . SER B 1 335 ? -20.172 14.164 -7.418 1 98.75 335 SER B CA 1
ATOM 5782 C C . SER B 1 335 ? -21 15.234 -6.727 1 98.75 335 SER B C 1
ATOM 5784 O O . SER B 1 335 ? -21.156 16.344 -7.25 1 98.75 335 SER B O 1
ATOM 5786 N N . GLN B 1 336 ? -21.516 14.93 -5.531 1 98.56 336 GLN B N 1
ATOM 5787 C CA . GLN B 1 336 ? -22.344 15.867 -4.781 1 98.56 336 GLN B CA 1
ATOM 5788 C C . GLN B 1 336 ? -21.844 16.031 -3.348 1 98.56 336 GLN B C 1
ATOM 5790 O O . GLN B 1 336 ? -21.031 15.234 -2.883 1 98.56 336 GLN B O 1
ATOM 5795 N N . GLU B 1 337 ? -22.297 17.109 -2.762 1 98.69 337 GLU B N 1
ATOM 5796 C CA . GLU B 1 337 ? -22 17.281 -1.344 1 98.69 337 GLU B CA 1
ATOM 5797 C C . GLU B 1 337 ? -22.859 16.359 -0.48 1 98.69 337 GLU B C 1
ATOM 5799 O O . GLU B 1 337 ? -23.938 15.945 -0.892 1 98.69 337 GLU B O 1
ATOM 5804 N N . HIS B 1 338 ? -22.344 16 0.635 1 98.75 338 HIS B N 1
ATOM 5805 C CA . HIS B 1 338 ? -23.047 15.18 1.624 1 98.75 338 HIS B CA 1
ATOM 5806 C C . HIS B 1 338 ? -22.703 15.625 3.043 1 98.75 338 HIS B C 1
ATOM 5808 O O . HIS B 1 338 ? -21.781 16.422 3.244 1 98.75 338 HIS B O 1
ATOM 5814 N N . ASN B 1 339 ? -23.469 15.141 4.043 1 98.31 339 ASN B N 1
ATOM 5815 C CA . ASN B 1 339 ? -23.203 15.523 5.426 1 98.31 339 ASN B CA 1
ATOM 5816 C C . ASN B 1 339 ? -21.906 14.898 5.941 1 98.31 339 ASN B C 1
ATOM 5818 O O . ASN B 1 339 ? -21.703 13.688 5.801 1 98.31 339 ASN B O 1
ATOM 5822 N N . VAL B 1 340 ? -21.078 15.758 6.512 1 98.5 340 VAL B N 1
ATOM 5823 C CA . VAL B 1 340 ? -19.844 15.281 7.117 1 98.5 340 VAL B CA 1
ATOM 5824 C C . VAL B 1 340 ? -20.156 14.227 8.18 1 98.5 340 VAL B C 1
ATOM 5826 O O . VAL B 1 340 ? -21.031 14.438 9.023 1 98.5 340 VAL B O 1
ATOM 5829 N N . GLY B 1 341 ? -19.531 13.062 8.094 1 98.25 341 GLY B N 1
ATOM 5830 C CA . GLY B 1 341 ? -19.766 12 9.062 1 98.25 341 GLY B CA 1
ATOM 5831 C C . GLY B 1 341 ? -20.641 10.883 8.523 1 98.25 341 GLY B C 1
ATOM 5832 O O . GLY B 1 341 ? -20.688 9.797 9.109 1 98.25 341 GLY B O 1
ATOM 5833 N N . ASP B 1 342 ? -21.297 11.133 7.406 1 98.81 342 ASP B N 1
ATOM 5834 C CA . ASP B 1 342 ? -22.109 10.086 6.816 1 98.81 342 ASP B CA 1
ATOM 5835 C C . ASP B 1 342 ? -21.266 8.898 6.371 1 98.81 342 ASP B C 1
ATOM 5837 O O . ASP B 1 342 ? -20.125 9.07 5.93 1 98.81 342 ASP B O 1
ATOM 5841 N N . THR B 1 343 ? -21.891 7.699 6.57 1 98.94 343 THR B N 1
ATOM 5842 C CA . THR B 1 343 ? -21.266 6.477 6.074 1 98.94 343 THR B CA 1
ATOM 5843 C C . THR B 1 343 ? -21.25 6.461 4.551 1 98.94 343 THR B C 1
ATOM 5845 O O . THR B 1 343 ? -22.219 6.848 3.906 1 98.94 343 THR B O 1
ATOM 5848 N N . VAL B 1 344 ? -20.172 6.047 3.957 1 98.94 344 VAL B N 1
ATOM 5849 C CA . VAL B 1 344 ? -20.078 5.832 2.518 1 98.94 344 VAL B CA 1
ATOM 5850 C C . VAL B 1 344 ? -19.688 4.387 2.23 1 98.94 344 VAL B C 1
ATOM 5852 O O . VAL B 1 344 ? -18.688 3.896 2.76 1 98.94 344 VAL B O 1
ATOM 5855 N N . ILE B 1 345 ? -20.469 3.691 1.451 1 98.94 345 ILE B N 1
ATOM 5856 C CA . ILE B 1 345 ? -20.219 2.307 1.062 1 98.94 345 ILE B CA 1
ATOM 5857 C C . ILE B 1 345 ? -19.938 2.234 -0.436 1 98.94 345 ILE B C 1
ATOM 5859 O O . ILE B 1 345 ? -20.688 2.787 -1.245 1 98.94 345 ILE B O 1
ATOM 5863 N N . MET B 1 346 ? -18.875 1.64 -0.801 1 98.88 346 MET B N 1
ATOM 5864 C CA . MET B 1 346 ? -18.547 1.341 -2.191 1 98.88 346 MET B CA 1
ATOM 5865 C C . MET B 1 346 ? -18.25 -0.145 -2.375 1 98.88 346 MET B C 1
ATOM 5867 O O . MET B 1 346 ? -18.047 -0.867 -1.397 1 98.88 346 MET B O 1
ATOM 5871 N N . SER B 1 347 ? -18.375 -0.648 -3.535 1 98.69 347 SER B N 1
ATOM 5872 C CA . SER B 1 347 ? -18.016 -2.002 -3.945 1 98.69 347 SER B CA 1
ATOM 5873 C C . SER B 1 347 ? -17.453 -2.018 -5.363 1 98.69 347 SER B C 1
ATOM 5875 O O . SER B 1 347 ? -18.172 -1.731 -6.324 1 98.69 347 SER B O 1
ATOM 5877 N N . PHE B 1 348 ? -16.234 -2.26 -5.473 1 98.5 348 PHE B N 1
ATOM 5878 C CA . PHE B 1 348 ? -15.492 -2.156 -6.719 1 98.5 348 PHE B CA 1
ATOM 5879 C C . PHE B 1 348 ? -14.391 -3.207 -6.777 1 98.5 348 PHE B C 1
ATOM 5881 O O . PHE B 1 348 ? -14.273 -4.039 -5.875 1 98.5 348 PHE B O 1
ATOM 5888 N N . ARG B 1 349 ? -13.703 -3.322 -7.906 1 97.81 349 ARG B N 1
ATOM 5889 C CA . ARG B 1 349 ? -12.57 -4.234 -8 1 97.81 349 ARG B CA 1
ATOM 5890 C C . ARG B 1 349 ? -11.461 -3.834 -7.027 1 97.81 349 ARG B C 1
ATOM 5892 O O . ARG B 1 349 ? -11.062 -2.67 -6.973 1 97.81 349 ARG B O 1
ATOM 5899 N N . PHE B 1 350 ? -11.031 -4.793 -6.25 1 98.62 350 PHE B N 1
ATOM 5900 C CA . PHE B 1 350 ? -10.047 -4.484 -5.223 1 98.62 350 PHE B CA 1
ATOM 5901 C C . PHE B 1 350 ? -8.852 -5.426 -5.324 1 98.62 350 PHE B C 1
ATOM 5903 O O . PHE B 1 350 ? -8.984 -6.551 -5.809 1 98.62 350 PHE B O 1
ATOM 5910 N N . GLN B 1 351 ? -7.707 -5.016 -5.078 1 98.69 351 GLN B N 1
ATOM 5911 C CA . GLN B 1 351 ? -6.457 -5.68 -4.719 1 98.69 351 GLN B CA 1
ATOM 5912 C C . GLN B 1 351 ? -5.91 -5.148 -3.4 1 98.69 351 GLN B C 1
ATOM 5914 O O . GLN B 1 351 ? -5.031 -4.281 -3.391 1 98.69 351 GLN B O 1
ATOM 5919 N N . ILE B 1 352 ? -6.43 -5.73 -2.316 1 98.88 352 ILE B N 1
ATOM 5920 C CA . ILE B 1 352 ? -6.266 -5.121 -1.001 1 98.88 352 ILE B CA 1
ATOM 5921 C C . ILE B 1 352 ? -4.785 -5.082 -0.632 1 98.88 352 ILE B C 1
ATOM 5923 O O . ILE B 1 352 ? -4.328 -4.141 0.026 1 98.88 352 ILE B O 1
ATOM 5927 N N . PHE B 1 353 ? -3.975 -6.027 -1.128 1 98.75 353 PHE B N 1
ATOM 5928 C CA . PHE B 1 353 ? -2.588 -6.141 -0.693 1 98.75 353 PHE B CA 1
ATOM 5929 C C . PHE B 1 353 ? -1.768 -4.953 -1.189 1 98.75 353 PHE B C 1
ATOM 5931 O O . PHE B 1 353 ? -0.652 -4.723 -0.718 1 98.75 353 PHE B O 1
ATOM 5938 N N . VAL B 1 354 ? -2.305 -4.125 -2.201 1 98.44 354 VAL B N 1
ATOM 5939 C CA . VAL B 1 354 ? -1.56 -2.965 -2.678 1 98.44 354 VAL B CA 1
ATOM 5940 C C . VAL B 1 354 ? -2.17 -1.688 -2.104 1 98.44 354 VAL B C 1
ATOM 5942 O O . VAL B 1 354 ? -1.943 -0.594 -2.627 1 98.44 354 VAL B O 1
ATOM 5945 N N . THR B 1 355 ? -2.994 -1.775 -1.083 1 98.5 355 THR B N 1
ATOM 5946 C CA . THR B 1 355 ? -3.607 -0.641 -0.402 1 98.5 355 THR B CA 1
ATOM 5947 C C . THR B 1 355 ? -3.047 -0.489 1.009 1 98.5 355 THR B C 1
ATOM 5949 O O . THR B 1 355 ? -2.053 -1.129 1.359 1 98.5 355 THR B O 1
ATOM 5952 N N . ARG B 1 356 ? -3.557 0.404 1.778 1 97.81 356 ARG B N 1
ATOM 5953 C CA . ARG B 1 356 ? -3.141 0.582 3.166 1 97.81 356 ARG B CA 1
ATOM 5954 C C . ARG B 1 356 ? -4.332 0.473 4.113 1 97.81 356 ARG B C 1
ATOM 5956 O O . ARG B 1 356 ? -4.273 0.947 5.25 1 97.81 356 ARG B O 1
ATOM 5963 N N . SER B 1 357 ? -5.422 -0.202 3.688 1 98.25 357 SER B N 1
ATOM 5964 C CA . SER B 1 357 ? -6.68 -0.294 4.418 1 98.25 357 SER B CA 1
ATOM 5965 C C . SER B 1 357 ? -6.641 -1.416 5.449 1 98.25 357 SER B C 1
ATOM 5967 O O . SER B 1 357 ? -5.758 -2.275 5.406 1 98.25 357 SER B O 1
ATOM 5969 N N . LYS B 1 358 ? -7.594 -1.359 6.32 1 97.62 358 LYS B N 1
ATOM 5970 C CA . LYS B 1 358 ? -7.863 -2.49 7.203 1 97.62 358 LYS B CA 1
ATOM 5971 C C . LYS B 1 358 ? -8.812 -3.484 6.547 1 97.62 358 LYS B C 1
ATOM 5973 O O . LYS B 1 358 ? -9.602 -3.115 5.668 1 97.62 358 LYS B O 1
ATOM 5978 N N . VAL B 1 359 ? -8.648 -4.723 6.934 1 98.69 359 VAL B N 1
ATOM 5979 C CA . VAL B 1 359 ? -9.57 -5.785 6.535 1 98.69 359 VAL B CA 1
ATOM 5980 C C . VAL B 1 359 ? -10.305 -6.32 7.762 1 98.69 359 VAL B C 1
ATOM 5982 O O . VAL B 1 359 ? -9.68 -6.844 8.688 1 98.69 359 VAL B O 1
ATOM 5985 N N . MET B 1 360 ? -11.609 -6.168 7.766 1 98.38 360 MET B N 1
ATOM 5986 C CA . MET B 1 360 ? -12.414 -6.656 8.883 1 98.38 360 MET B CA 1
ATOM 5987 C C . MET B 1 360 ? -13.273 -7.84 8.453 1 98.38 360 MET B C 1
ATOM 5989 O O . MET B 1 360 ? -14 -7.758 7.457 1 98.38 360 MET B O 1
ATOM 5993 N N . LEU B 1 361 ? -13.141 -8.898 9.156 1 98.56 361 LEU B N 1
ATOM 5994 C CA . LEU B 1 361 ? -13.938 -10.094 8.898 1 98.56 361 LEU B CA 1
ATOM 5995 C C . LEU B 1 361 ? -15.172 -10.125 9.789 1 98.56 361 LEU B C 1
ATOM 5997 O O . LEU B 1 361 ? -15.062 -10.102 11.016 1 98.56 361 LEU B O 1
ATOM 6001 N N . LEU B 1 362 ? -16.281 -10.172 9.125 1 97.94 362 LEU B N 1
ATOM 6002 C CA . LEU B 1 362 ? -17.547 -10.117 9.828 1 97.94 362 LEU B CA 1
ATOM 6003 C C . LEU B 1 362 ? -18.344 -11.406 9.633 1 97.94 362 LEU B C 1
ATOM 6005 O O . LEU B 1 362 ? -18.469 -11.898 8.508 1 97.94 362 LEU B O 1
ATOM 6009 N N . GLU B 1 363 ? -18.812 -12.008 10.695 1 97.62 363 GLU B N 1
ATOM 6010 C CA . GLU B 1 363 ? -19.859 -13.016 10.641 1 97.62 363 GLU B CA 1
ATOM 6011 C C . GLU B 1 363 ? -21.234 -12.383 10.773 1 97.62 363 GLU B C 1
ATOM 6013 O O . GLU B 1 363 ? -21.5 -11.656 11.734 1 97.62 363 GLU B O 1
ATOM 6018 N N . LEU B 1 364 ? -22 -12.594 9.773 1 94.19 364 LEU B N 1
ATOM 6019 C CA . LEU B 1 364 ? -23.328 -11.984 9.711 1 94.19 364 LEU B CA 1
ATOM 6020 C C . LEU B 1 364 ? -24.422 -13.047 9.742 1 94.19 364 LEU B C 1
ATOM 6022 O O . LEU B 1 364 ? -24.281 -14.094 9.109 1 94.19 364 LEU B O 1
ATOM 6026 N N . ASP B 1 365 ? -25.359 -12.844 10.625 1 84.69 365 ASP B N 1
ATOM 6027 C CA . ASP B 1 365 ? -26.641 -13.531 10.523 1 84.69 365 ASP B CA 1
ATOM 6028 C C . ASP B 1 365 ? -27.797 -12.539 10.453 1 84.69 365 ASP B C 1
ATOM 6030 O O . ASP B 1 365 ? -27.578 -11.328 10.352 1 84.69 365 ASP B O 1
ATOM 6034 N N . GLU B 1 366 ? -28.953 -12.93 10.234 1 78.5 366 GLU B N 1
ATOM 6035 C CA . GLU B 1 366 ? -30.109 -12.062 9.969 1 78.5 366 GLU B CA 1
ATOM 6036 C C . GLU B 1 366 ? -30.234 -10.977 11.031 1 78.5 366 GLU B C 1
ATOM 6038 O O . GLU B 1 366 ? -30.578 -9.828 10.719 1 78.5 366 GLU B O 1
ATOM 6043 N N . ASP B 1 367 ? -29.797 -11.164 12.148 1 80.94 367 ASP B N 1
ATOM 6044 C CA . ASP B 1 367 ? -30.109 -10.203 13.203 1 80.94 367 ASP B CA 1
ATOM 6045 C C . ASP B 1 367 ? -28.844 -9.758 13.938 1 80.94 367 ASP B C 1
ATOM 6047 O O . ASP B 1 367 ? -28.906 -8.898 14.82 1 80.94 367 ASP B O 1
ATOM 6051 N N . ASN B 1 368 ? -27.766 -10.383 13.484 1 90.81 368 ASN B N 1
ATOM 6052 C CA . ASN B 1 368 ? -26.594 -10.125 14.312 1 90.81 368 ASN B CA 1
ATOM 6053 C C . ASN B 1 368 ? -25.312 -10.086 13.477 1 90.81 368 ASN B C 1
ATOM 6055 O O . ASN B 1 368 ? -25.25 -10.711 12.414 1 90.81 368 ASN B O 1
ATOM 6059 N N . TYR B 1 369 ? -24.391 -9.195 13.922 1 94.31 369 TYR B N 1
ATOM 6060 C CA . TYR B 1 369 ? -23.047 -9.188 13.352 1 94.31 369 TYR B CA 1
ATOM 6061 C C . TYR B 1 369 ? -22 -9.367 14.438 1 94.31 369 TYR B C 1
ATOM 6063 O O . TYR B 1 369 ? -22.188 -8.906 15.57 1 94.31 369 TYR B O 1
ATOM 6071 N N . LYS B 1 370 ? -20.953 -10.07 14.102 1 95.56 370 LYS B N 1
ATOM 6072 C CA . LYS B 1 370 ? -19.812 -10.297 14.984 1 95.56 370 LYS B CA 1
ATOM 6073 C C . LYS B 1 370 ? -18.5 -10.117 14.234 1 95.56 370 LYS B C 1
ATOM 6075 O O . LYS B 1 370 ? -18.281 -10.734 13.188 1 95.56 370 LYS B O 1
ATOM 6080 N N . VAL B 1 371 ? -17.609 -9.266 14.766 1 96 371 VAL B N 1
ATOM 6081 C CA . VAL B 1 371 ? -16.266 -9.125 14.195 1 96 371 VAL B CA 1
ATOM 6082 C C . VAL B 1 371 ? -15.406 -10.32 14.609 1 96 371 VAL B C 1
ATOM 6084 O O . VAL B 1 371 ? -15.211 -10.562 15.797 1 96 371 VAL B O 1
ATOM 6087 N N . VAL B 1 372 ? -14.875 -10.969 13.648 1 95.62 372 VAL B N 1
ATOM 6088 C CA . VAL B 1 372 ? -14.055 -12.156 13.875 1 95.62 372 VAL B CA 1
ATOM 6089 C C . VAL B 1 372 ? -12.586 -11.758 13.984 1 95.62 372 VAL B C 1
ATOM 6091 O O . VAL B 1 372 ? -11.805 -12.422 14.672 1 95.62 372 VAL B O 1
ATOM 6094 N N . GLY B 1 373 ? -12.242 -10.789 13.297 1 96.56 373 GLY B N 1
ATOM 6095 C CA . GLY B 1 373 ? -10.867 -10.32 13.297 1 96.56 373 GLY B CA 1
ATOM 6096 C C . GLY B 1 373 ? -10.656 -9.094 12.43 1 96.56 373 GLY B C 1
ATOM 6097 O O . GLY B 1 373 ? -11.43 -8.836 11.508 1 96.56 373 GLY B O 1
ATOM 6098 N N . THR B 1 374 ? -9.664 -8.258 12.805 1 97.69 374 THR B N 1
ATOM 6099 C CA . THR B 1 374 ? -9.211 -7.105 12.031 1 97.69 374 THR B CA 1
ATOM 6100 C C . THR B 1 374 ? -7.75 -7.258 11.633 1 97.69 374 THR B C 1
ATOM 6102 O O . THR B 1 374 ? -6.906 -7.59 12.469 1 97.69 374 THR B O 1
ATOM 6105 N N . TYR B 1 375 ? -7.457 -7.035 10.375 1 97.94 375 TYR B N 1
ATOM 6106 C CA . TYR B 1 375 ? -6.125 -7.23 9.82 1 97.94 375 TYR B CA 1
ATOM 6107 C C . TYR B 1 375 ? -5.699 -6.027 8.984 1 97.94 375 TYR B C 1
ATOM 6109 O O . TYR B 1 375 ? -6.527 -5.191 8.617 1 97.94 375 TYR B O 1
ATOM 6117 N N . ASP B 1 376 ? -4.41 -5.902 8.797 1 97.38 376 ASP B N 1
ATOM 6118 C CA . ASP B 1 376 ? -3.959 -4.93 7.809 1 97.38 376 ASP B CA 1
ATOM 6119 C C . ASP B 1 376 ? -4.039 -5.512 6.398 1 97.38 376 ASP B C 1
ATOM 6121 O O . ASP B 1 376 ? -4.551 -6.617 6.203 1 97.38 376 ASP B O 1
ATOM 6125 N N . ALA B 1 377 ? -3.607 -4.77 5.414 1 98.38 377 ALA B N 1
ATOM 6126 C CA . ALA B 1 377 ? -3.77 -5.117 4.004 1 98.38 377 ALA B CA 1
ATOM 6127 C C . ALA B 1 377 ? -2.803 -6.223 3.596 1 98.38 377 ALA B C 1
ATOM 6129 O O . ALA B 1 377 ? -2.863 -6.727 2.471 1 98.38 377 ALA B O 1
ATOM 6130 N N . LEU B 1 378 ? -1.873 -6.664 4.559 1 97.75 378 LEU B N 1
ATOM 6131 C CA . LEU B 1 378 ? -0.859 -7.652 4.211 1 97.75 378 LEU B CA 1
ATOM 6132 C C . LEU B 1 378 ? -0.996 -8.898 5.078 1 97.75 378 LEU B C 1
ATOM 6134 O O . LEU B 1 378 ? -0.098 -9.742 5.105 1 97.75 378 LEU B O 1
ATOM 6138 N N . GLY B 1 379 ? -2.102 -8.961 5.82 1 97.31 379 GLY B N 1
ATOM 6139 C CA . GLY B 1 379 ? -2.441 -10.211 6.484 1 97.31 379 GLY B CA 1
ATOM 6140 C C . GLY B 1 379 ? -2.016 -10.25 7.938 1 97.31 379 GLY B C 1
ATOM 6141 O O . GLY B 1 379 ? -2.158 -11.273 8.609 1 97.31 379 GLY B O 1
ATOM 6142 N N . ARG B 1 380 ? -1.494 -9.078 8.516 1 96.81 380 ARG B N 1
ATOM 6143 C CA . ARG B 1 380 ? -1.109 -9.055 9.922 1 96.81 380 ARG B CA 1
ATOM 6144 C C . ARG B 1 380 ? -2.262 -8.57 10.797 1 96.81 380 ARG B C 1
ATOM 6146 O O . ARG B 1 380 ? -2.924 -7.582 10.469 1 96.81 380 ARG B O 1
ATOM 6153 N N . LYS B 1 381 ? -2.465 -9.258 11.844 1 95.19 381 LYS B N 1
ATOM 6154 C CA . LYS B 1 381 ? -3.586 -8.969 12.734 1 95.19 381 LYS B CA 1
ATOM 6155 C C . LYS B 1 381 ? -3.332 -7.711 13.555 1 95.19 381 LYS B C 1
ATOM 6157 O O . LYS B 1 381 ? -2.201 -7.453 13.977 1 95.19 381 LYS B O 1
ATOM 6162 N N . TYR B 1 382 ? -4.336 -6.805 13.703 1 88.44 382 TYR B N 1
ATOM 6163 C CA . TYR B 1 382 ? -4.27 -5.715 14.672 1 88.44 382 TYR B CA 1
ATOM 6164 C C . TYR B 1 382 ? -4.551 -6.219 16.078 1 88.44 382 TYR B C 1
ATOM 6166 O O . TYR B 1 382 ? -5.359 -7.125 16.266 1 88.44 382 TYR B O 1
ATOM 6174 N N . ASP B 1 383 ? -3.492 -6.066 17.031 1 64.75 383 ASP B N 1
ATOM 6175 C CA . ASP B 1 383 ? -3.648 -6.512 18.406 1 64.75 383 ASP B CA 1
ATOM 6176 C C . ASP B 1 383 ? -4.887 -5.887 19.047 1 64.75 383 ASP B C 1
ATOM 6178 O O . ASP B 1 383 ? -5.086 -4.672 18.984 1 64.75 383 ASP B O 1
ATOM 6182 N N . GLU B 1 384 ? -6.172 -6.406 18.891 1 47.75 384 GLU B N 1
ATOM 6183 C CA . GLU B 1 384 ? -7.254 -5.914 19.734 1 47.75 384 GLU B CA 1
ATOM 6184 C C . GLU B 1 384 ? -6.762 -5.648 21.156 1 47.75 384 GLU B C 1
ATOM 6186 O O . GLU B 1 384 ? -5.84 -6.312 21.625 1 47.75 384 GLU B O 1
#

Nearest PDB structures (foldseek):
  4kbx-assembly1_A-2  TM=9.718E-01  e=7.685E-49  Escherichia coli K-12
  4xg1-assembly2_C  TM=7.096E-01  e=2.405E-16  Psychromonas ingrahamii 37
  8d2y-assembly1_A-2  TM=6.863E-01  e=1.242E-14  Salmonella enterica subsp. enterica serovar Typhimurium
  8d4i-assembly1_C  TM=6.870E-01  e=1.242E-14  Salmonella enterica subsp. enterica serovar Typhimurium
  6n2h-assembly1_A-2  TM=6.777E-01  e=1.875E-14  Salmonella enterica subsp. enterica serovar Typhimurium

Foldseek 3Di:
DCVVLCCVFPVQQVLVQQVCLLVVNDAAQEKEFALVLLLVQLLVQVVLCVVQQEAEAAEALLQLLAQVSLVSSVVSPHPFHEYQAVLSVVLCLVSLTAAAEYPQQHAYDLVCLLVSVVSPYNEYEDQDPVSLVSNLVSLVVVVAAGEYAFEEDEPQFDDDPPRDTTHYLVCLLVSVVVSVVRDRYAYAAYAYPAQWDADPVVLDIDGTVRVVSRVSSVVSCVVVVHHHLAREHEDPDANRCCVPPNHDGNYYYYDHVNSQQAGPSSNPDVDPRRHGMKGKWFFADDDPFKTWIAHFFDDLPFPWFKKWWASSPDIDIWTWDHDDPVDDPRTTITNGDDDGGIMIMTDTRGSLLPTFGKYWYWHDDPVDIDTPFIATSNNHGDPD/DCVVLCCVFPVQLVLVQQVCLLVVNDAAQEKEFALVLLLVQLLVLVVLCVVQQEAEAAEALLQLLAQVSLVSSVVSPHPFHEYQAVLSVVLCLVSLTAAAEYPQQHHYDLVCLLVSVVSPYNEYEDQDPVSLVSNLVSLVVVVAAGEYAFEEDEPQFDDDPPRDTTHYLVCLLVSVVVSVVRDRYAYAAYAYPAQWDADPVVLDIDGTVRVVSRVSSVVSCVVVVHHHLAREHEDPDASRCCVPPNHDGNYYYYDHVNSQCAGPSSNPDDDPRRHGMKGKWFFADDDPFKTWIAHFFDDLPFPWFKKWWASSPDIDIWTWDHDDSVDDPRTTITNGDDDGGIMIMTDTRGSLLPTFGKYWYWHDDPVDIDTPFIATSNNHGDPD

pLDDT: mean 97.43, std 3.74, range [47.75, 98.94]

Sequence (768 aa):
MFLKKLEERNKNLINATIEMHQNGEIMPDSYIVDLNTLLDNAKKMLYVAKEKNVKLLFMLKQLGRNPYIAKKLIELGYEGAVVVDFNEAKVMMDNNIPIGNVGNLVQVPNAMLEKIIDYGVGVITIFSMEKLESINYYANKLNKKQNVIIKVYSDDDLFYSGQESGININELSDFVKKAKSLNNINIIGITSFPTFLFNKNTNKIEKQNNYFTVYRAKRILEDNNIEVTHVNLPSVTCINNIIENFDGENIYGEPGHGLSGTTPAHVYNYLEEIPCVLYLSEVSHNFKNNAFVYGGGYYRRSHVQNAIVSDGEIISYDKVLEMDPESIDYYFKLSQEHNVGDTVIMSFRFQIFVTRSKVMLLELDEDNYKVVGTYDALGRKYDEMFLKKLEERNKNLINATIEMHQNGEIMPDSYIVDLNTLLDNAKKMLYVAKEKNVKLLFMLKQLGRNPYIAKKLIELGYEGAVVVDFNEAKVMMDNNIPIGNVGNLVQVPNAMLEKIIDYGVGVITIFSMEKLESINYYANKLNKKQNVIIKVYSDDDLFYSGQESGININELSDFVKKAKSLNNINIIGITSFPTFLFNKNTNKIEKQNNYFTVYRAKRILEDNNIEVTHVNLPSVTCINNIIENFDGENIYGEPGHGLSGTTPAHVYNYLEEIPCVLYLSEVSHNFKNNAFVYGGGYYRRSHVQNAIVSDGEIISYDKVLEMDPESIDYYFKLSQEHNVGDTVIMSFRFQIFVTRSKVMLLELDEDNYKVVGTYDALGRKYDE

Organism: NCBI:txid883114

Radius of gyration: 26.78 Å; Cα contacts (8 Å, |Δi|>4): 1919; chains: 2; bounding box: 65×80×59 Å

Secondary structure (DSSP, 8-state):
--HHHHHHH-HHHHHHHHHHHHTTSS-SSEEEEEHHHHHHHHHHHHHHHHHTTEEE-EE-GGGTT-HHHHHHHHHHT---EEESSHHHHHHHHHTT--EEEESSSSPPPHHHHHHHHHHT-SEEEES-HHHHHHHHHHHHHTT--EEEEEEEE-TTS---TT---SEEGGGHHHHHHHHTT-TTEEEEEEE-S--EEEETTTTEEEE-HHHHHHHHHHHHHHHTT----EEE--SS-SHHHHHHH--STTEEE--SHHHHT-SHHHHHS--SSPP-EEEEEEEEEEETTEEEEE-S---TT----EEEEESSS-EEEEEBPP--TTS--SEEEESS---TT-EEEE-----GGGS--EEEEEEE-SS-EEEEEEE-TTSPBP--/--HHHHHHH-HHHHHHHHHHHHTTSS-SSEEEEEHHHHHHHHHHHHHHHHHTTEEE-EE-GGGTT-HHHHHHHHHHT---EEESSHHHHHHHHHTT--EEEESSSSPPPHHHHHHHHHHT-SEEEES-HHHHHHHHHHHHHTT--EEEEEEEE-TTS---TT---SEEGGGHHHHHHHHTT-TTEEEEEEE-S--EEEETTTTEEEE-HHHHHHHHHHHHHHHTT----EEE--SS-SHHHHHHH--STTEEE--SHHHHT-SHHHHHS--SSPP-EEEEEEEEEEETTEEEEE-S---TT----EEEEESSS-EEEEEBPP--TTS--SEEEESS---TT-EEEE-----GGGS--EEEEEEE-SS-EEEEEEE-TTSPBP--